Protein AF-A0A9Q0P8P2-F1 (afdb_monomer_lite)

pLDDT: mean 72.29, std 22.3, range [21.62, 98.44]

Radius of gyration: 33.22 Å; chains: 1; bounding box: 91×74×90 Å

Organism: Salix viminalis (NCBI:txid40686)

Secondary structure (DSSP, 8-state):
--PPPPPPTT-------SS--------S-TTS---GGG-GGGHHHHHHHHHHHHHHHHHHHHHHTSTTSPPPPS-EE--HHHHHHHHHHHHHHHT--EE--GGGGGT-SEEEES-HHIIIIIGGGSTT--HHHHHHHHHHHHTT---TTB---EEEE-PPPB--TT----------TTHHHHHHH--SSS---PPPHHHHHHHTTBS-TTS-EEEEES-S-GGG-HHHHHHHHHH-HHHHHH-EEEEE----S-STTS-HHHHHHHHHHHHHHHHTT-TBTEE--S---GGGHHHHHHHHHHTT-EEEE--S-BSS-HHHHHHHHTT--EEEESSBTHHHHHHHH--EEEE-TT-HHHHHHHHHHHHH-HHHHHHHHHHHHHHGGGGBHHHHHHHHHHHHHTS-----------TTTHHHHTTT-SS--TTGGGGSS---PPP---------------------HHHHHHHHHHTSS-PPPPPPPPS---------S-TTGGG--EEEEEE---B-TTSPBPHHHHHHHHHHHHHHHHSHHHHHHEEEEEE-SS-HHHHHHHHHHTT--GGG-SEEEEGGGTEEE------SS-S--S----------EEEE-S-GGGPPPHHHHHHHHHTTTB-EEEEEETTTTEEEEEETT--HHHHHHHHHHHHT--GGGEEEEEESS----TT-TTSSSSEEEEEETS-SS-SGGGS-SS-THHHHS-TT-TTEEEEETT--HHHHHHHHHHHHHHTT--

Foldseek 3Di:
DQDDDDDDPPRDPPDDPNPDDDDDFDWDDPPDDDDPVQCQQTLQASLLSVLLVQQVVQQVCCVVPVVRHGDHDQEAEADDDSSLVSQLLNCLQQVHAYEHDDPNFLRHQEYEDQAPCCCCPVVVPDQLADPVVQVVLVVCVVVVHFPLLFDGHHYDHQHAADDCPVQDPPDDDDDDPPPVVCLVDDPDDDDRPDQPPVLVLQQVQAPDLLAAEAEEADALAVQQLVLLVLVLCLVDPLNLVRAAYEYAHAADDDLVPDDPRSSVSVVSSVVSCVVSVCGNRYGYGRDDDPVCVLVVLLSNVNSLYAYERLGQADAACVVCLSSLSNLHQYEYEPHHNVVVVCVQQVQAYYDHSVDSNRSNVRRSCSSVDPVSSNVSSVSSNVRSCSNHNVVSVLVVVVVSVVRDGSGPPVPQPDPVCVVVVVVVVPPDDPPCVCSNFSDPDDDDDDDDDDDDDDDDDPDDDDPCSVVVSVVVVVVVDDDDDDDDDDDDDDDDPPDRQPPQLLQAQFEEEEEAQQFDPLLHHDPLSVVVVVLQLCLCVVDPVSVSHYAYEYEYLAAPVSVCVVCVVVVHHPQSHQWYQYNQQLWIDGSDRDDPPPDPPPDPPPPPPRRKDKDFDPDPVPAAAQVVVCSVCSSSSNQWFWFQGSLNGMIITHRNSGHNSSSVSNSCSVNVHNQLSYEYEYEPAGRHGPLGPQRHNYAYEYEYPSHPGTRVVRHDPDPCVPSNHDPDDLSYYYDYSPDGSVRVSVVVVSSVVSSVVD

Sequence (754 aa):
MLTAGPEDDGGNEVGESSGAYIVRIPFGPRDKYIRKELLWPYIQEFVDGALTHILNMSKALGEQIGGGQPVWPYVIHGHYADAGDSAALLSGALNVPMKGEELSLDAAELVITSTRQEIDEQWGLYDGFDVKLERVLRARARRGVNCHGRYMPRMVVIPPGMDFSSVVVQEEAPEVDGELATLISSVDDSSPKAIPAIWSEVMRFLTNPHKPMILALSRPDPKKNITTLLKAFGECRPLRELANLTLIMGNRDDIDGMTGGNASVLTTMLKMIDKYDLYGLVAYPKHHRQADVPEIYRLAAKTKGVFINPALVEPFGLTLIEAAAHGLPMVATKNGGPVDIHRALNNGLLVDPHDQQAIADALLKLVSEKNLWSDCRNNGWKNIHLFSWPEHCRTYLTRVAACRMRHPQWQTDTPEDEIAAEESSLNDSLKDVQDMSLRLSIDGDKPSLNGSLDYSAAAAGNPTVSDQVQRVLNKIKKPEPGPVVSEGGKHEVVVSKHPMLRRRRRLIVIALDCYDSNGVPEKKMIQIVQDIMKVVRSDSLFAKVAGLALSTAMSLTETTEFLTSSKIQVKEFDALICSSGGEVYYPGTYTEEGAPSKKIKNRAIPIALHTFVKDRSKVKRVDDLRQKLRMRGLRCHIMYCRNSTRLQIIPLLASRAQALRYLFVRWRLNVADMFVILGENGDTDYEEMISGAHKTVILKDVVTKGSEDLLRTTDLRDDIVPKNSPLIAYLSGNATASDIAGVLKQVSKASGRM

Structure (mmCIF, N/CA/C/O backbone):
data_AF-A0A9Q0P8P2-F1
#
_entry.id   AF-A0A9Q0P8P2-F1
#
loop_
_atom_site.group_PDB
_atom_site.id
_atom_site.type_symbol
_atom_site.label_atom_id
_atom_site.label_alt_id
_atom_site.label_comp_id
_atom_site.label_asym_id
_atom_site.label_entity_id
_atom_site.label_seq_id
_atom_site.pdbx_PDB_ins_code
_atom_site.Cartn_x
_atom_site.Cartn_y
_atom_site.Cartn_z
_atom_site.occupancy
_atom_site.B_iso_or_equiv
_atom_site.auth_seq_id
_atom_site.auth_comp_id
_atom_site.auth_asym_id
_atom_site.auth_atom_id
_atom_site.pdbx_PDB_model_num
ATOM 1 N N . MET A 1 1 ? -17.811 16.451 -20.218 1.00 43.88 1 MET A N 1
ATOM 2 C CA . MET A 1 1 ? -17.326 15.588 -19.113 1.00 43.88 1 MET A CA 1
ATOM 3 C C . MET A 1 1 ? -17.278 16.334 -17.782 1.00 43.88 1 MET A C 1
ATOM 5 O O . MET A 1 1 ? -17.309 15.680 -16.757 1.00 43.88 1 MET A O 1
ATOM 9 N N . LEU A 1 2 ? -17.249 17.673 -17.780 1.00 42.62 2 LEU A N 1
ATOM 10 C CA . LEU A 1 2 ? -17.418 18.514 -16.586 1.00 42.62 2 LEU A CA 1
ATOM 11 C C . LEU A 1 2 ? -18.588 19.499 -16.762 1.00 42.62 2 LEU A C 1
ATOM 13 O O . LEU A 1 2 ? -18.454 20.688 -16.502 1.00 42.62 2 LEU A O 1
ATOM 17 N N . THR A 1 3 ? -19.714 19.036 -17.301 1.00 37.78 3 THR A N 1
ATOM 18 C CA . THR A 1 3 ? -20.941 19.841 -17.325 1.00 37.78 3 THR A CA 1
ATOM 19 C C . THR A 1 3 ? -21.733 19.481 -16.083 1.00 37.78 3 THR A C 1
ATOM 21 O O . THR A 1 3 ? -22.118 18.322 -15.951 1.00 37.78 3 THR A O 1
ATOM 24 N N . ALA A 1 4 ? -21.934 20.449 -15.188 1.00 40.94 4 ALA A N 1
ATOM 25 C CA . ALA A 1 4 ? -22.958 20.339 -14.159 1.00 40.94 4 ALA A CA 1
ATOM 26 C C . ALA A 1 4 ? -24.299 20.049 -14.854 1.00 40.94 4 ALA A C 1
ATOM 28 O O . ALA A 1 4 ? -24.623 20.704 -15.852 1.00 40.94 4 ALA A O 1
ATOM 29 N N . GLY A 1 5 ? -25.016 19.023 -14.394 1.00 39.03 5 GLY A N 1
ATOM 30 C CA . GLY A 1 5 ? -26.393 18.785 -14.811 1.00 39.03 5 GLY A CA 1
ATOM 31 C C . GLY A 1 5 ? -27.293 19.969 -14.428 1.00 39.03 5 GLY A C 1
ATOM 32 O O . GLY A 1 5 ? -26.897 20.799 -13.607 1.00 39.03 5 GLY A O 1
ATOM 33 N N . PRO A 1 6 ? -28.480 20.101 -15.044 1.00 38.19 6 PRO A N 1
ATOM 34 C CA . PRO A 1 6 ? -29.427 21.143 -14.666 1.00 38.19 6 PRO A CA 1
ATOM 35 C C . PRO A 1 6 ? -29.869 20.952 -13.208 1.00 38.19 6 PRO A C 1
ATOM 37 O O . PRO A 1 6 ? -30.173 19.835 -12.792 1.00 38.19 6 PRO A O 1
ATOM 40 N N . GLU A 1 7 ? -29.887 22.047 -12.446 1.00 39.03 7 GLU A N 1
ATOM 41 C CA . GLU A 1 7 ? -30.468 22.099 -11.102 1.00 39.03 7 GLU A CA 1
ATOM 42 C C . GLU A 1 7 ? -31.968 21.771 -11.183 1.00 39.03 7 GLU A C 1
ATOM 44 O O . GLU A 1 7 ? -32.667 22.283 -12.060 1.00 39.03 7 GLU A O 1
ATOM 49 N N . ASP A 1 8 ? -32.464 20.907 -10.292 1.00 41.69 8 ASP A N 1
ATOM 50 C CA . ASP A 1 8 ? -33.907 20.717 -10.114 1.00 41.69 8 ASP A CA 1
ATOM 51 C C . ASP A 1 8 ? -34.478 21.877 -9.278 1.00 41.69 8 ASP A C 1
ATOM 53 O O . ASP A 1 8 ? -33.775 22.449 -8.438 1.00 41.69 8 ASP A O 1
ATOM 57 N N . ASP A 1 9 ? -35.764 22.188 -9.465 1.00 44.31 9 ASP A N 1
ATOM 58 C CA . ASP A 1 9 ? -36.485 23.378 -8.956 1.00 44.31 9 ASP A CA 1
ATOM 59 C C . ASP A 1 9 ? -36.530 23.499 -7.408 1.00 44.31 9 ASP A C 1
ATOM 61 O O . ASP A 1 9 ? -37.143 24.411 -6.849 1.00 44.31 9 ASP A O 1
ATOM 65 N N . GLY A 1 10 ? -35.879 22.578 -6.689 1.00 45.09 10 GLY A N 1
ATOM 66 C CA . GLY A 1 10 ? -35.749 22.539 -5.232 1.00 45.09 10 GLY A CA 1
ATOM 67 C C . GLY A 1 10 ? -34.343 22.803 -4.677 1.00 45.09 10 GLY A C 1
ATOM 68 O O . GLY A 1 10 ? -34.167 22.692 -3.466 1.00 45.09 10 GLY A O 1
ATOM 69 N N . GLY A 1 11 ? -33.338 23.110 -5.507 1.00 43.50 11 GLY A N 1
ATOM 70 C CA . GLY A 1 11 ? -31.995 23.497 -5.039 1.00 43.50 11 GLY A CA 1
ATOM 71 C C . GLY A 1 11 ? -31.209 22.410 -4.288 1.00 43.50 11 GLY A C 1
ATOM 72 O O . GLY A 1 11 ? -30.210 22.715 -3.639 1.00 43.50 11 GLY A O 1
ATOM 73 N N . ASN A 1 12 ? -31.636 21.147 -4.364 1.00 37.00 12 ASN A N 1
ATOM 74 C CA . ASN A 1 12 ? -30.875 20.009 -3.854 1.00 37.00 12 ASN A CA 1
ATOM 75 C C . ASN A 1 12 ? -30.130 19.341 -5.013 1.00 37.00 12 ASN A C 1
ATOM 77 O O . ASN A 1 12 ? -30.759 18.823 -5.935 1.00 37.00 12 ASN A O 1
ATOM 81 N N . GLU A 1 13 ? -28.796 19.315 -4.939 1.00 38.00 13 GLU A N 1
ATOM 82 C CA . GLU A 1 13 ? -27.958 18.501 -5.823 1.00 38.00 13 GLU A CA 1
ATOM 83 C C . GLU A 1 13 ? -28.354 17.023 -5.662 1.00 38.00 13 GLU A C 1
ATOM 85 O O . GLU A 1 13 ? -28.054 16.370 -4.658 1.00 38.00 13 GLU A O 1
ATOM 90 N N . VAL A 1 14 ? -29.068 16.484 -6.652 1.00 37.91 14 VAL A N 1
ATOM 91 C CA . VAL A 1 14 ? -29.251 15.040 -6.812 1.00 37.91 14 VAL A CA 1
ATOM 92 C C . VAL A 1 14 ? -27.855 14.441 -6.979 1.00 37.91 14 VAL A C 1
ATOM 94 O O . VAL A 1 14 ? -27.080 14.935 -7.788 1.00 37.91 14 VAL A O 1
ATOM 97 N N . GLY A 1 15 ? -27.519 13.423 -6.181 1.00 44.88 15 GLY A N 1
ATOM 98 C CA . GLY A 1 15 ? -26.166 12.876 -6.023 1.00 44.88 15 GLY A CA 1
ATOM 99 C C . GLY A 1 15 ? -25.481 12.401 -7.311 1.00 44.88 15 GLY A C 1
ATOM 100 O O . GLY A 1 15 ? -25.379 11.201 -7.562 1.00 44.88 15 GLY A O 1
ATOM 101 N N . GLU A 1 16 ? -24.943 13.336 -8.086 1.00 44.78 16 GLU A N 1
ATOM 102 C CA . GLU A 1 16 ? -24.009 13.098 -9.178 1.00 44.78 16 GLU A CA 1
ATOM 103 C C . GLU A 1 16 ? -22.577 13.209 -8.645 1.00 44.78 16 GLU A C 1
ATOM 105 O O . GLU A 1 16 ? -22.230 14.116 -7.887 1.00 44.78 16 GLU A O 1
ATOM 110 N N . SER A 1 17 ? -21.713 12.258 -9.011 1.00 46.19 17 SER A N 1
ATOM 111 C CA . SER A 1 17 ? -20.310 12.278 -8.600 1.00 46.19 17 SER A CA 1
ATOM 112 C C . SER A 1 17 ? -19.631 13.535 -9.150 1.00 46.19 17 SER A C 1
ATOM 114 O O . SER A 1 17 ? -19.361 13.624 -10.349 1.00 46.19 17 SER A O 1
ATOM 116 N N . SER A 1 18 ? -19.323 14.482 -8.270 1.00 56.00 18 SER A N 1
ATOM 117 C CA . SER A 1 18 ? -18.670 15.768 -8.528 1.00 56.00 18 SER A CA 1
ATOM 118 C C . SER A 1 18 ? -17.208 15.619 -8.994 1.00 56.00 18 SER A C 1
ATOM 120 O O . SER A 1 18 ? -16.263 16.060 -8.346 1.00 56.00 18 SER A O 1
ATOM 122 N N . GLY A 1 19 ? -16.999 14.965 -10.143 1.00 72.12 19 GLY A N 1
ATOM 123 C CA . GLY A 1 19 ? -15.690 14.778 -10.776 1.00 72.12 19 GLY A CA 1
ATOM 124 C C . GLY A 1 19 ? -14.944 13.482 -10.427 1.00 72.12 19 GLY A C 1
ATOM 125 O O . GLY A 1 19 ? -13.752 13.391 -10.721 1.00 72.12 19 GLY A O 1
ATOM 126 N N . ALA A 1 20 ? -15.601 12.476 -9.838 1.00 83.12 20 ALA A N 1
ATOM 127 C CA . ALA A 1 20 ? -15.005 11.164 -9.559 1.00 83.12 20 ALA A CA 1
ATOM 128 C C . ALA A 1 20 ? -15.503 10.091 -10.544 1.00 83.12 20 ALA A C 1
ATOM 130 O O . ALA A 1 20 ? -16.704 9.916 -10.711 1.00 83.12 20 ALA A O 1
ATOM 131 N N . TYR A 1 21 ? -14.587 9.334 -11.161 1.00 84.94 21 TYR A N 1
ATOM 132 C CA . TYR A 1 21 ? -14.921 8.333 -12.183 1.00 84.94 21 TYR A CA 1
ATOM 133 C C . TYR A 1 21 ? -14.196 7.010 -11.942 1.00 84.94 21 TYR A C 1
ATOM 135 O O . TYR A 1 21 ? -13.003 6.991 -11.642 1.00 84.94 21 TYR A O 1
ATOM 143 N N . ILE A 1 22 ? -14.904 5.893 -12.138 1.00 89.69 22 ILE A N 1
ATOM 144 C CA . ILE A 1 22 ? -14.297 4.558 -12.167 1.00 89.69 22 ILE A CA 1
ATOM 145 C C . ILE A 1 22 ? -13.967 4.211 -13.615 1.00 89.69 22 ILE A C 1
ATOM 147 O O . ILE A 1 22 ? -14.862 4.042 -14.443 1.00 89.69 22 ILE A O 1
ATOM 151 N N . VAL A 1 23 ? -12.679 4.051 -13.903 1.00 90.38 23 VAL A N 1
ATOM 152 C CA . VAL A 1 23 ? -12.185 3.638 -15.219 1.00 90.38 23 VAL A CA 1
ATOM 153 C C . VAL A 1 23 ? -11.687 2.202 -15.128 1.00 90.38 23 VAL A C 1
ATOM 155 O O . VAL A 1 23 ? -10.846 1.878 -14.293 1.00 90.38 23 VAL A O 1
ATOM 158 N N . ARG A 1 24 ? -12.213 1.328 -15.989 1.00 90.94 24 ARG A N 1
ATOM 159 C CA . ARG A 1 24 ? -11.800 -0.077 -16.078 1.00 90.94 24 ARG A CA 1
ATOM 160 C C . ARG A 1 24 ? -10.916 -0.254 -17.304 1.00 90.94 24 ARG A C 1
ATOM 162 O O . ARG A 1 24 ? -11.385 -0.076 -18.425 1.00 90.94 24 ARG A O 1
ATOM 169 N N . ILE A 1 25 ? -9.652 -0.596 -17.083 1.00 90.19 25 ILE A N 1
ATOM 170 C CA . ILE A 1 25 ? -8.676 -0.846 -18.148 1.00 90.19 25 ILE A CA 1
ATOM 171 C C . ILE A 1 25 ? -8.535 -2.364 -18.289 1.00 90.19 25 ILE A C 1
ATOM 173 O O . ILE A 1 25 ? -8.218 -3.014 -17.295 1.00 90.19 25 ILE A O 1
ATOM 177 N N . PRO A 1 26 ? -8.813 -2.949 -19.465 1.00 87.06 26 PRO A N 1
ATOM 178 C CA . PRO A 1 26 ? -8.623 -4.377 -19.693 1.00 87.06 26 PRO A CA 1
ATOM 179 C C . PRO A 1 26 ? -7.134 -4.710 -19.866 1.00 87.06 26 PRO A C 1
ATOM 181 O O . PRO A 1 26 ? -6.420 -3.980 -20.548 1.00 87.06 26 PRO A O 1
ATOM 184 N N . PHE A 1 27 ? -6.690 -5.820 -19.276 1.00 86.88 27 PHE A N 1
ATOM 185 C CA . PHE A 1 27 ? -5.335 -6.368 -19.402 1.00 86.88 27 PHE A CA 1
ATOM 186 C C . PHE A 1 27 ? -5.360 -7.875 -19.102 1.00 86.88 27 PHE A C 1
ATOM 188 O O . PHE A 1 27 ? -6.255 -8.348 -18.393 1.00 86.88 27 PHE A O 1
ATOM 195 N N . GLY A 1 28 ? -4.409 -8.633 -19.647 1.00 82.19 28 GLY A N 1
ATOM 196 C CA . GLY A 1 28 ? -4.373 -10.089 -19.530 1.00 82.19 28 GLY A CA 1
ATOM 197 C C . GLY A 1 28 ? -5.543 -10.813 -20.225 1.00 82.19 28 GLY A C 1
ATOM 198 O O . GLY A 1 28 ? -6.219 -10.252 -21.095 1.00 82.19 28 GLY A O 1
ATOM 199 N N . PRO A 1 29 ? -5.777 -12.099 -19.892 1.00 81.00 29 PRO A N 1
ATOM 200 C CA . PRO A 1 29 ? -6.891 -12.887 -20.423 1.00 81.00 29 PRO A CA 1
ATOM 201 C C . PRO A 1 29 ? -8.255 -12.194 -20.271 1.00 81.00 29 PRO A C 1
ATOM 203 O O . PRO A 1 29 ? -8.699 -11.902 -19.163 1.00 81.00 29 PRO A O 1
ATOM 206 N N . ARG A 1 30 ? -8.949 -11.956 -21.393 1.00 76.25 30 ARG A N 1
ATOM 207 C CA . ARG A 1 30 ? -10.203 -11.173 -21.432 1.00 76.25 30 ARG A CA 1
ATOM 208 C C . ARG A 1 30 ? -11.445 -11.934 -20.963 1.00 76.25 30 ARG A C 1
ATOM 210 O O . ARG A 1 30 ? -12.462 -11.317 -20.666 1.00 76.25 30 ARG A O 1
ATOM 217 N N . ASP A 1 31 ? -11.383 -13.257 -20.925 1.00 81.75 31 ASP A N 1
ATOM 218 C CA . ASP A 1 31 ? -12.502 -14.167 -20.670 1.00 81.75 31 ASP A CA 1
ATOM 219 C C . ASP A 1 31 ? -12.464 -14.805 -19.272 1.00 81.75 31 ASP A C 1
ATOM 221 O O . ASP A 1 31 ? -13.310 -15.639 -18.943 1.00 81.75 31 ASP A O 1
ATOM 225 N N . LYS A 1 32 ? -11.502 -14.420 -18.423 1.00 85.50 32 LYS A N 1
ATOM 226 C CA . LYS A 1 32 ? -11.279 -15.068 -17.129 1.00 85.50 32 LYS A CA 1
ATOM 227 C C . LYS A 1 32 ? -10.905 -14.076 -16.032 1.00 85.50 32 LYS A C 1
ATOM 229 O O . LYS A 1 32 ? -10.057 -13.213 -16.213 1.00 85.50 32 LYS A O 1
ATOM 234 N N . TYR A 1 33 ? -11.480 -14.270 -14.846 1.00 86.81 33 TYR A N 1
ATOM 235 C CA . TYR A 1 33 ? -11.026 -13.584 -13.637 1.00 86.81 33 TYR A CA 1
ATOM 236 C C . TYR A 1 33 ? -9.680 -14.144 -13.155 1.00 86.81 33 TYR A C 1
ATOM 238 O O . TYR A 1 33 ? -9.511 -15.360 -13.010 1.00 86.81 33 TYR A O 1
ATOM 246 N N . ILE A 1 34 ? -8.742 -13.248 -12.855 1.00 84.00 34 ILE A N 1
ATOM 247 C CA . ILE A 1 34 ? -7.408 -13.578 -12.352 1.00 84.00 34 ILE A CA 1
ATOM 248 C C . ILE A 1 34 ? -7.352 -13.217 -10.868 1.00 84.00 34 ILE A C 1
ATOM 250 O O . ILE A 1 34 ? -7.746 -12.124 -10.466 1.00 84.00 34 ILE A O 1
ATOM 254 N N . ARG A 1 35 ? -6.874 -14.150 -10.038 1.00 83.88 35 ARG A N 1
ATOM 255 C CA . ARG A 1 35 ? -6.639 -13.887 -8.612 1.00 83.88 35 ARG A CA 1
ATOM 256 C C . ARG A 1 35 ? -5.461 -12.928 -8.450 1.00 83.88 35 ARG A C 1
ATOM 258 O O . ARG A 1 35 ? -4.523 -12.993 -9.240 1.00 83.88 35 ARG A O 1
ATOM 265 N N . LYS A 1 36 ? -5.482 -12.093 -7.408 1.00 82.19 36 LYS A N 1
ATOM 266 C CA . LYS A 1 36 ? -4.480 -11.034 -7.196 1.00 82.19 36 LYS A CA 1
ATOM 267 C C . LYS A 1 36 ? -3.033 -11.541 -7.200 1.00 82.19 36 LYS A C 1
ATOM 269 O O . LYS A 1 36 ? -2.147 -10.868 -7.706 1.00 82.19 36 LYS A O 1
ATOM 274 N N . GLU A 1 37 ? -2.802 -12.758 -6.711 1.00 80.81 37 GLU A N 1
ATOM 275 C CA . GLU A 1 37 ? -1.477 -13.376 -6.631 1.00 80.81 37 GLU A CA 1
ATOM 276 C C . GLU A 1 37 ? -0.887 -13.714 -8.012 1.00 80.81 37 GLU A C 1
ATOM 278 O O . GLU A 1 37 ? 0.312 -13.943 -8.123 1.00 80.81 37 GLU A O 1
ATOM 283 N N . LEU A 1 38 ? -1.718 -13.738 -9.060 1.00 81.56 38 LEU A N 1
ATOM 284 C CA . LEU A 1 38 ? -1.353 -14.088 -10.436 1.00 81.56 38 LEU A CA 1
ATOM 285 C C . LEU A 1 38 ? -1.404 -12.877 -11.390 1.00 81.56 38 LEU A C 1
ATOM 287 O O . LEU A 1 38 ? -1.345 -13.062 -12.604 1.00 81.56 38 LEU A O 1
ATOM 291 N N . LEU A 1 39 ? -1.553 -11.649 -10.870 1.00 81.94 39 LEU A N 1
ATOM 292 C CA . LEU A 1 39 ? -1.653 -10.427 -11.686 1.00 81.94 39 LEU A CA 1
ATOM 293 C C . LEU A 1 39 ? -0.303 -9.917 -12.201 1.00 81.94 39 LEU A C 1
ATOM 295 O O . LEU A 1 39 ? -0.263 -9.283 -13.253 1.00 81.94 39 LEU A O 1
ATOM 299 N N . TRP A 1 40 ? 0.787 -10.218 -11.493 1.00 80.38 40 TRP A N 1
ATOM 300 C CA . TRP A 1 40 ? 2.145 -9.720 -11.751 1.00 80.38 40 TRP A CA 1
ATOM 301 C C . TRP A 1 40 ? 2.615 -9.739 -13.217 1.00 80.38 40 TRP A C 1
ATOM 303 O O . TRP A 1 40 ? 3.189 -8.739 -13.649 1.00 80.38 40 TRP A O 1
ATOM 313 N N . PRO A 1 41 ? 2.334 -10.784 -14.021 1.00 78.12 41 PRO A N 1
ATOM 314 C CA . PRO A 1 41 ? 2.773 -10.841 -15.420 1.00 78.12 41 PRO A CA 1
ATOM 315 C C . PRO A 1 41 ? 2.146 -9.760 -16.309 1.00 78.12 41 PRO A C 1
ATOM 317 O O . PRO A 1 41 ? 2.713 -9.352 -17.319 1.00 78.12 41 PRO A O 1
ATOM 320 N N . TYR A 1 42 ? 0.951 -9.297 -15.940 1.00 81.88 42 TYR A N 1
ATOM 321 C CA . TYR A 1 42 ? 0.122 -8.426 -16.769 1.00 81.88 42 TYR A CA 1
ATOM 322 C C . TYR A 1 42 ? 0.143 -6.961 -16.306 1.00 81.88 42 TYR A C 1
ATOM 324 O O . TYR A 1 42 ? -0.503 -6.110 -16.916 1.00 81.88 42 TYR A O 1
ATOM 332 N N . ILE A 1 43 ? 0.907 -6.635 -15.255 1.00 84.19 43 ILE A N 1
ATOM 333 C CA . ILE A 1 43 ? 1.004 -5.269 -14.713 1.00 84.19 43 ILE A CA 1
ATOM 334 C C . ILE A 1 43 ? 1.546 -4.284 -15.755 1.00 84.19 43 ILE A C 1
ATOM 336 O O . ILE A 1 43 ? 1.021 -3.182 -15.892 1.00 84.19 43 ILE A O 1
ATOM 340 N N . GLN A 1 44 ? 2.543 -4.685 -16.549 1.00 83.06 44 GLN A N 1
ATOM 341 C CA . GLN A 1 44 ? 3.112 -3.829 -17.599 1.00 83.06 44 GLN A CA 1
ATOM 342 C C . GLN A 1 44 ? 2.058 -3.475 -18.672 1.00 83.06 44 GLN A C 1
ATOM 344 O O . GLN A 1 44 ? 1.978 -2.326 -19.102 1.00 83.06 44 GLN A O 1
ATOM 349 N N . GLU A 1 45 ? 1.196 -4.431 -19.049 1.00 83.75 45 GLU A N 1
ATOM 350 C CA . GLU A 1 45 ? 0.082 -4.206 -19.985 1.00 83.75 45 GLU A CA 1
ATOM 351 C C . GLU A 1 45 ? -0.963 -3.245 -19.394 1.00 83.75 45 GLU A C 1
ATOM 353 O O . GLU A 1 45 ? -1.410 -2.318 -20.073 1.00 83.75 45 GLU A O 1
ATOM 358 N N . PHE A 1 46 ? -1.305 -3.412 -18.110 1.00 88.94 46 PHE A N 1
ATOM 359 C CA . PHE A 1 46 ? -2.185 -2.484 -17.398 1.00 88.94 46 PHE A CA 1
ATOM 360 C C . PHE A 1 46 ? -1.620 -1.057 -17.382 1.00 88.94 46 PHE A C 1
ATOM 362 O O . PHE A 1 46 ? -2.349 -0.111 -17.683 1.00 88.94 46 PHE A O 1
ATOM 369 N N . VAL A 1 47 ? -0.328 -0.894 -17.075 1.00 88.69 47 VAL A N 1
ATOM 370 C CA . VAL A 1 47 ? 0.353 0.409 -17.041 1.00 88.69 47 VAL A CA 1
ATOM 371 C C . VAL A 1 47 ? 0.300 1.094 -18.403 1.00 88.69 47 VAL A C 1
ATOM 373 O O . VAL A 1 47 ? -0.048 2.272 -18.472 1.00 88.69 47 VAL A O 1
ATOM 376 N N . ASP A 1 48 ? 0.579 0.378 -19.490 1.00 87.38 48 ASP A N 1
ATOM 377 C CA . ASP A 1 48 ? 0.548 0.946 -20.843 1.00 87.38 48 ASP A CA 1
ATOM 378 C C . ASP A 1 48 ? -0.881 1.369 -21.251 1.00 87.38 48 ASP A C 1
ATOM 380 O O . ASP A 1 48 ? -1.092 2.443 -21.837 1.00 87.38 48 ASP A O 1
ATOM 384 N N . GLY A 1 49 ? -1.887 0.562 -20.890 1.00 87.81 49 GLY A N 1
ATOM 385 C CA . GLY A 1 49 ? -3.303 0.891 -21.079 1.00 87.81 49 GLY A CA 1
ATOM 386 C C . GLY A 1 49 ? -3.739 2.110 -20.258 1.00 87.81 49 GLY A C 1
ATOM 387 O O . GLY A 1 49 ? -4.396 3.016 -20.781 1.00 87.81 49 GLY A O 1
ATOM 388 N N . ALA A 1 50 ? -3.314 2.183 -18.995 1.00 90.69 50 ALA A N 1
ATOM 389 C CA . ALA A 1 50 ? -3.560 3.316 -18.105 1.00 90.69 50 ALA A CA 1
ATOM 390 C C . ALA A 1 50 ? -2.917 4.598 -18.628 1.00 90.69 50 ALA A C 1
ATOM 392 O O . ALA A 1 50 ? -3.557 5.649 -18.659 1.00 90.69 50 ALA A O 1
ATOM 393 N N . LEU A 1 51 ? -1.679 4.513 -19.105 1.00 86.56 51 LEU A N 1
ATOM 394 C CA . LEU A 1 51 ? -0.942 5.641 -19.650 1.00 86.56 51 LEU A CA 1
ATOM 395 C C . LEU A 1 51 ? -1.620 6.197 -20.915 1.00 86.56 51 LEU A C 1
ATOM 397 O O . LEU A 1 51 ? -1.777 7.411 -21.056 1.00 86.56 51 LEU A O 1
ATOM 401 N N . THR A 1 52 ? -2.117 5.315 -21.787 1.00 85.69 52 THR A N 1
ATOM 402 C CA . THR A 1 52 ? -2.924 5.690 -22.961 1.00 85.69 52 THR A CA 1
ATOM 403 C C . THR A 1 52 ? -4.207 6.414 -22.558 1.00 85.69 52 THR A C 1
ATOM 405 O O . THR A 1 52 ? -4.542 7.457 -23.127 1.00 85.69 52 THR A O 1
ATOM 408 N N . HIS A 1 53 ? -4.913 5.905 -21.548 1.00 89.44 53 HIS A N 1
ATOM 409 C CA . HIS A 1 53 ? -6.102 6.565 -21.020 1.00 89.44 53 HIS A CA 1
ATOM 410 C C . HIS A 1 53 ? -5.778 7.954 -20.443 1.00 89.44 53 HIS A C 1
ATOM 412 O O . HIS A 1 53 ? -6.450 8.928 -20.786 1.00 89.44 53 HIS A O 1
ATOM 418 N N . ILE A 1 54 ? -4.719 8.069 -19.633 1.00 88.06 54 ILE A N 1
ATOM 419 C CA . ILE A 1 54 ? -4.278 9.334 -19.029 1.00 88.06 54 ILE A CA 1
ATOM 420 C C . ILE A 1 54 ? -3.929 10.366 -20.104 1.00 88.06 54 ILE A C 1
ATOM 422 O O . ILE A 1 54 ? -4.336 11.518 -19.979 1.00 88.06 54 ILE A O 1
ATOM 426 N N . LEU A 1 55 ? -3.235 9.982 -21.182 1.00 82.56 55 LEU A N 1
ATOM 427 C CA . LEU A 1 55 ? -2.938 10.899 -22.290 1.00 82.56 55 LEU A CA 1
ATOM 428 C C . LEU A 1 55 ? -4.205 11.422 -22.974 1.00 82.56 55 LEU A C 1
ATOM 430 O O . LEU A 1 55 ? -4.315 12.620 -23.248 1.00 82.56 55 LEU A O 1
ATOM 434 N N . ASN A 1 56 ? -5.164 10.535 -23.246 1.00 86.00 56 ASN A N 1
ATOM 435 C CA . ASN A 1 56 ? -6.426 10.915 -23.877 1.00 86.00 56 ASN A CA 1
ATOM 436 C C . ASN A 1 56 ? -7.228 11.865 -22.978 1.00 86.00 56 ASN A C 1
ATOM 438 O O . ASN A 1 56 ? -7.720 12.891 -23.450 1.00 86.00 56 ASN A O 1
ATOM 442 N N . MET A 1 57 ? -7.289 11.568 -21.677 1.00 87.50 57 MET A N 1
ATOM 443 C CA . MET A 1 57 ? -7.919 12.436 -20.682 1.00 87.50 57 MET A CA 1
ATOM 444 C C . MET A 1 57 ? -7.202 13.777 -20.555 1.00 87.50 57 MET A C 1
ATOM 446 O O . MET A 1 57 ? -7.855 14.815 -20.538 1.00 87.50 57 MET A O 1
ATOM 450 N N . SER A 1 58 ? -5.870 13.780 -20.536 1.00 84.44 58 SER A N 1
ATOM 451 C CA . SER A 1 58 ? -5.056 14.995 -20.462 1.00 84.44 58 SER A CA 1
ATOM 452 C C . SER A 1 58 ? -5.347 15.950 -21.618 1.00 84.44 58 SER A C 1
ATOM 454 O O . SER A 1 58 ? -5.481 17.160 -21.419 1.00 84.44 58 SER A O 1
ATOM 456 N N . LYS A 1 59 ? -5.510 15.398 -22.827 1.00 81.31 59 LYS A N 1
ATOM 457 C CA . LYS A 1 59 ? -5.896 16.159 -24.016 1.00 81.31 59 LYS A CA 1
ATOM 458 C C . LYS A 1 59 ? -7.328 16.692 -23.911 1.00 81.31 59 LYS A C 1
ATOM 460 O O . LYS A 1 59 ? -7.539 17.882 -24.121 1.00 81.31 59 LYS A O 1
ATOM 465 N N . ALA A 1 60 ? -8.288 15.836 -23.561 1.00 84.94 60 ALA A N 1
ATOM 466 C CA . ALA A 1 60 ? -9.696 16.220 -23.458 1.00 84.94 60 ALA A CA 1
ATOM 467 C C . ALA A 1 60 ? -9.932 17.293 -22.379 1.00 84.94 60 ALA A C 1
ATOM 469 O O . ALA A 1 60 ? -10.674 18.248 -22.598 1.00 84.94 60 ALA A O 1
ATOM 470 N N . LEU A 1 61 ? -9.267 17.168 -21.228 1.00 84.31 61 LEU A N 1
ATOM 471 C CA . LEU A 1 61 ? -9.289 18.175 -20.167 1.00 84.31 61 LEU A CA 1
ATOM 472 C C . LEU A 1 61 ? -8.562 19.452 -20.593 1.00 84.31 61 LEU A C 1
ATOM 474 O O . LEU A 1 61 ? -9.023 20.544 -20.281 1.00 84.31 61 LEU A O 1
ATOM 478 N N . GLY A 1 62 ? -7.474 19.341 -21.353 1.00 82.38 62 GLY A N 1
ATOM 479 C CA . GLY A 1 62 ? -6.795 20.503 -21.917 1.00 82.38 62 GLY A CA 1
ATOM 480 C C . GLY A 1 62 ? -7.690 21.357 -22.811 1.00 82.38 62 GLY A C 1
ATOM 481 O O . GLY A 1 62 ? -7.689 22.580 -22.695 1.00 82.38 62 GLY A O 1
ATOM 482 N N . GLU A 1 63 ? -8.509 20.717 -23.644 1.00 83.19 63 GLU A N 1
ATOM 483 C CA . GLU A 1 63 ? -9.491 21.390 -24.501 1.00 83.19 63 GLU A CA 1
ATOM 484 C C . GLU A 1 63 ? -10.649 22.012 -23.696 1.00 83.19 63 GLU A C 1
ATOM 486 O O . GLU A 1 63 ? -11.122 23.086 -24.053 1.00 83.19 63 GLU A O 1
ATOM 491 N N . GLN A 1 64 ? -11.088 21.374 -22.603 1.00 81.12 64 GLN A N 1
ATOM 492 C CA . GLN A 1 64 ? -12.233 21.838 -21.802 1.00 81.12 64 GLN A CA 1
ATOM 493 C C . GLN A 1 64 ? -11.876 22.909 -20.762 1.00 81.12 64 GLN A C 1
ATOM 495 O O . GLN A 1 64 ? -12.616 23.874 -20.600 1.00 81.12 64 GLN A O 1
ATOM 500 N N . ILE A 1 65 ? -10.779 22.717 -20.024 1.00 80.75 65 ILE A N 1
ATOM 501 C CA . ILE A 1 65 ? -10.421 23.521 -18.841 1.00 80.75 65 ILE A CA 1
ATOM 502 C C . ILE A 1 65 ? -8.980 24.050 -18.869 1.00 80.75 65 ILE A C 1
ATOM 504 O O . ILE A 1 65 ? -8.653 24.955 -18.108 1.00 80.75 65 ILE A O 1
ATOM 508 N N . GLY A 1 66 ? -8.112 23.508 -19.729 1.00 72.25 66 GLY A N 1
ATOM 509 C CA . GLY A 1 66 ? -6.686 23.853 -19.787 1.00 72.25 66 GLY A CA 1
ATOM 510 C C . GLY A 1 66 ? -6.308 24.907 -20.831 1.00 72.25 66 GLY A C 1
ATOM 511 O O . GLY A 1 66 ? -5.125 25.064 -21.121 1.00 72.25 66 GLY A O 1
ATOM 512 N N . GLY A 1 67 ? -7.275 25.589 -21.456 1.00 76.19 67 GLY A N 1
ATOM 513 C CA . GLY A 1 67 ? -6.995 26.601 -22.486 1.00 76.19 67 GLY A CA 1
ATOM 514 C C . GLY A 1 67 ? -6.255 26.048 -23.714 1.00 76.19 67 GLY A C 1
ATOM 515 O O . GLY A 1 67 ? -5.442 26.743 -24.316 1.00 76.19 67 GLY A O 1
ATOM 516 N N . GLY A 1 68 ? -6.477 24.774 -24.055 1.00 71.81 68 GLY A N 1
ATOM 517 C CA . GLY A 1 68 ? -5.783 24.065 -25.135 1.00 71.81 68 GLY A CA 1
ATOM 518 C C . GLY A 1 68 ? -4.446 23.425 -24.732 1.00 71.81 68 GLY A C 1
ATOM 519 O O . GLY A 1 68 ? -3.872 22.676 -25.527 1.00 71.81 68 GLY A O 1
ATOM 520 N N . GLN A 1 69 ? -3.956 23.656 -23.508 1.00 72.62 69 GLN A N 1
ATOM 521 C CA . GLN A 1 69 ? -2.764 22.991 -22.971 1.00 72.62 69 GLN A CA 1
ATOM 522 C C . GLN A 1 69 ? -3.131 21.676 -22.268 1.00 72.62 69 GLN A C 1
ATOM 524 O O . GLN A 1 69 ? -4.141 21.622 -21.570 1.00 72.62 69 GLN A O 1
ATOM 529 N N . PRO A 1 70 ? -2.332 20.602 -22.418 1.00 72.19 70 PRO A N 1
ATOM 530 C CA . PRO A 1 70 ? -2.613 19.318 -21.779 1.00 72.19 70 PRO A CA 1
ATOM 531 C C . PRO A 1 70 ? -2.602 19.439 -20.250 1.00 72.19 70 PRO A C 1
ATOM 533 O O . PRO A 1 70 ? -1.667 19.992 -19.671 1.00 72.19 70 PRO A O 1
ATOM 536 N N . VAL A 1 71 ? -3.616 18.867 -19.599 1.00 79.75 71 VAL A N 1
ATOM 537 C CA . VAL A 1 71 ? -3.738 18.844 -18.133 1.00 79.75 71 VAL A CA 1
ATOM 538 C C . VAL A 1 71 ? -3.210 17.515 -17.607 1.00 79.75 71 VAL A C 1
ATOM 540 O O . VAL A 1 71 ? -3.706 16.459 -17.993 1.00 79.75 71 VAL A O 1
ATOM 543 N N . TRP A 1 72 ? -2.196 17.537 -16.749 1.00 80.06 72 TRP A N 1
ATOM 544 C CA . TRP A 1 72 ? -1.577 16.320 -16.212 1.00 80.06 72 TRP A CA 1
ATOM 545 C C . TRP A 1 72 ? -2.114 15.970 -14.819 1.00 80.06 72 TRP A C 1
ATOM 547 O O . TRP A 1 72 ? -2.520 16.873 -14.084 1.00 80.06 72 TRP A O 1
ATOM 557 N N . PRO A 1 73 ? -2.100 14.682 -14.421 1.00 81.25 73 PRO A N 1
ATOM 558 C CA . PRO A 1 73 ? -2.424 14.295 -13.053 1.00 81.25 73 PRO A CA 1
ATOM 559 C C . PRO A 1 73 ? -1.516 15.007 -12.044 1.00 81.25 73 PRO A C 1
ATOM 561 O O . PRO A 1 73 ? -0.305 15.080 -12.238 1.00 81.25 73 PRO A O 1
ATOM 564 N N . TYR A 1 74 ? -2.099 15.499 -10.950 1.00 77.12 74 TYR A N 1
ATOM 565 C CA . TYR A 1 74 ? -1.337 16.113 -9.856 1.00 77.12 74 TYR A CA 1
ATOM 566 C C . TYR A 1 74 ? -0.660 15.054 -8.972 1.00 77.12 74 TYR A C 1
ATOM 568 O O . TYR A 1 74 ? 0.446 15.249 -8.476 1.00 77.12 74 TYR A O 1
ATOM 576 N N . VAL A 1 75 ? -1.339 13.925 -8.753 1.00 81.19 75 VAL A N 1
ATOM 577 C CA . VAL A 1 75 ? -0.878 12.838 -7.887 1.00 81.19 75 VAL A CA 1
ATOM 578 C C . VAL A 1 75 ? -1.377 11.499 -8.412 1.00 81.19 75 VAL A C 1
ATOM 580 O O . VAL A 1 75 ? -2.498 11.405 -8.911 1.00 81.19 75 VAL A O 1
ATOM 583 N N . ILE A 1 76 ? -0.556 10.463 -8.257 1.00 83.06 76 ILE A N 1
ATOM 584 C CA . ILE A 1 76 ? -0.953 9.068 -8.472 1.00 83.06 76 ILE A CA 1
ATOM 585 C C . ILE A 1 76 ? -0.935 8.356 -7.120 1.00 83.06 76 ILE A C 1
ATOM 587 O O . ILE A 1 76 ? 0.041 8.453 -6.373 1.00 83.06 76 ILE A O 1
ATOM 591 N N . HIS A 1 77 ? -2.023 7.665 -6.792 1.00 84.50 77 HIS A N 1
ATOM 592 C CA . HIS A 1 77 ? -2.174 6.936 -5.537 1.00 84.50 77 HIS A CA 1
ATOM 593 C C . HIS A 1 77 ? -2.403 5.452 -5.833 1.00 84.50 77 HIS A C 1
ATOM 595 O O . HIS A 1 77 ? -3.429 5.096 -6.408 1.00 84.50 77 HIS A O 1
ATOM 601 N N . GLY A 1 78 ? -1.433 4.609 -5.477 1.00 84.50 78 GLY A N 1
ATOM 602 C CA . GLY A 1 78 ? -1.552 3.153 -5.538 1.00 84.50 78 GLY A CA 1
ATOM 603 C C . GLY A 1 78 ? -2.050 2.583 -4.210 1.00 84.50 78 GLY A C 1
ATOM 604 O O . GLY A 1 78 ? -1.572 2.996 -3.157 1.00 84.50 78 GLY A O 1
ATOM 605 N N . HIS A 1 79 ? -2.985 1.635 -4.278 1.00 83.06 79 HIS A N 1
ATOM 606 C CA . HIS A 1 79 ? -3.517 0.877 -3.143 1.00 83.06 79 HIS A CA 1
ATOM 607 C C . HIS A 1 79 ? -3.137 -0.599 -3.291 1.00 83.06 79 HIS A C 1
ATOM 609 O O . HIS A 1 79 ? -3.462 -1.183 -4.321 1.00 83.06 79 HIS A O 1
ATOM 615 N N . TYR A 1 80 ? -2.532 -1.210 -2.272 1.00 78.19 80 TYR A N 1
ATOM 616 C CA . TYR A 1 80 ? -1.927 -2.547 -2.326 1.00 78.19 80 TYR A CA 1
ATOM 617 C C . TYR A 1 80 ? -0.678 -2.641 -3.224 1.00 78.19 80 TYR A C 1
ATOM 619 O O . TYR A 1 80 ? -0.253 -1.678 -3.865 1.00 78.19 80 TYR A O 1
ATOM 627 N N . ALA A 1 81 ? -0.050 -3.819 -3.224 1.00 74.12 81 ALA A N 1
ATOM 628 C CA . ALA A 1 81 ? 1.245 -4.074 -3.852 1.00 74.12 81 ALA A CA 1
ATOM 629 C C . ALA A 1 81 ? 1.247 -3.919 -5.379 1.00 74.12 81 ALA A C 1
ATOM 631 O O . ALA A 1 81 ? 2.163 -3.331 -5.950 1.00 74.12 81 ALA A O 1
ATOM 632 N N . ASP A 1 82 ? 0.218 -4.449 -6.034 1.00 80.44 82 ASP A N 1
ATOM 633 C CA . ASP A 1 82 ? 0.036 -4.467 -7.484 1.00 80.44 82 ASP A CA 1
ATOM 634 C C . ASP A 1 82 ? -0.215 -3.062 -8.040 1.00 80.44 82 ASP A C 1
ATOM 636 O O . ASP A 1 82 ? 0.428 -2.633 -9.007 1.00 80.44 82 ASP A O 1
ATOM 640 N N . ALA A 1 83 ? -1.102 -2.298 -7.397 1.00 83.94 83 ALA A N 1
ATOM 641 C CA . ALA A 1 83 ? -1.328 -0.911 -7.786 1.00 83.94 83 ALA A CA 1
ATOM 642 C C . ALA A 1 83 ? -0.166 -0.006 -7.366 1.00 83.94 83 ALA A C 1
ATOM 644 O O . ALA A 1 83 ? 0.074 1.004 -8.021 1.00 83.94 83 ALA A O 1
ATOM 645 N N . GLY A 1 84 ? 0.556 -0.354 -6.299 1.00 78.88 84 GLY A N 1
ATOM 646 C CA . GLY A 1 84 ? 1.806 0.290 -5.933 1.00 78.88 84 GLY A CA 1
ATOM 647 C C . GLY A 1 84 ? 2.831 0.216 -7.069 1.00 78.88 84 GLY A C 1
ATOM 648 O O . GLY A 1 84 ? 3.300 1.255 -7.534 1.00 78.88 84 GLY A O 1
ATOM 649 N N . ASP A 1 85 ? 3.132 -0.985 -7.566 1.00 77.50 85 ASP A N 1
ATOM 650 C CA . ASP A 1 85 ? 4.069 -1.163 -8.683 1.00 77.50 85 ASP A CA 1
ATOM 651 C C . ASP A 1 85 ? 3.584 -0.412 -9.935 1.00 77.50 85 ASP A C 1
ATOM 653 O O . ASP A 1 85 ? 4.303 0.408 -10.513 1.00 77.50 85 ASP A O 1
ATOM 657 N N . SER A 1 86 ? 2.298 -0.567 -10.267 1.00 86.06 86 SER A N 1
ATOM 658 C CA . SER A 1 86 ? 1.664 0.141 -11.385 1.00 86.06 86 SER A CA 1
ATOM 659 C C . SER A 1 86 ? 1.820 1.662 -11.280 1.00 86.06 86 SER A C 1
ATOM 661 O O . SER A 1 86 ? 2.175 2.340 -12.245 1.00 86.06 86 SER A O 1
ATOM 663 N N . ALA A 1 87 ? 1.568 2.224 -10.098 1.00 84.44 87 ALA A N 1
ATOM 664 C CA . ALA A 1 87 ? 1.646 3.656 -9.875 1.00 84.44 87 ALA A CA 1
ATOM 665 C C . ALA A 1 87 ? 3.103 4.162 -9.907 1.00 84.44 87 ALA A C 1
ATOM 667 O O . ALA A 1 87 ? 3.328 5.273 -10.386 1.00 84.44 87 ALA A O 1
ATOM 668 N N . ALA A 1 88 ? 4.094 3.359 -9.499 1.00 76.19 88 ALA A N 1
ATOM 669 C CA . ALA A 1 88 ? 5.509 3.718 -9.585 1.00 76.19 88 ALA A CA 1
ATOM 670 C C . ALA A 1 88 ? 5.956 3.803 -11.050 1.00 76.19 88 ALA A C 1
ATOM 672 O O . ALA A 1 88 ? 6.612 4.769 -11.450 1.00 76.19 88 ALA A O 1
ATOM 673 N N . LEU A 1 89 ? 5.516 2.847 -11.871 1.00 78.50 89 LEU A N 1
ATOM 674 C CA . LEU A 1 89 ? 5.783 2.839 -13.305 1.00 78.50 89 LEU A CA 1
ATOM 675 C C . LEU A 1 89 ? 5.110 4.022 -14.022 1.00 78.50 89 LEU A C 1
ATOM 677 O O . LEU A 1 89 ? 5.743 4.671 -14.856 1.00 78.50 89 LEU A O 1
ATOM 681 N N . LEU A 1 90 ? 3.859 4.345 -13.672 1.00 82.56 90 LEU A N 1
ATOM 682 C CA . LEU A 1 90 ? 3.147 5.514 -14.207 1.00 82.56 90 LEU A CA 1
ATOM 683 C C . LEU A 1 90 ? 3.796 6.835 -13.771 1.00 82.56 90 LEU A C 1
ATOM 685 O O . LEU A 1 90 ? 3.921 7.760 -14.573 1.00 82.56 90 LEU A O 1
ATOM 689 N N . SER A 1 91 ? 4.231 6.920 -12.513 1.00 75.25 91 SER A N 1
ATOM 690 C CA . SER A 1 91 ? 4.946 8.069 -11.951 1.00 75.25 91 SER A CA 1
ATOM 691 C C . SER A 1 91 ? 6.249 8.347 -12.685 1.00 75.25 91 SER A C 1
ATOM 693 O O . SER A 1 91 ? 6.507 9.498 -13.036 1.00 75.25 91 SER A O 1
ATOM 695 N N . GLY A 1 92 ? 7.036 7.300 -12.959 1.00 69.31 92 GLY A N 1
ATOM 696 C CA . GLY A 1 92 ? 8.269 7.391 -13.740 1.00 69.31 92 GLY A CA 1
ATOM 697 C C . GLY A 1 92 ? 8.019 7.912 -15.154 1.00 69.31 92 GLY A C 1
ATOM 698 O O . GLY A 1 92 ? 8.655 8.880 -15.570 1.00 69.31 92 GLY A O 1
ATOM 699 N N . ALA A 1 93 ? 7.038 7.342 -15.859 1.00 69.56 93 ALA A N 1
ATOM 700 C CA . ALA A 1 93 ? 6.718 7.723 -17.235 1.00 69.56 93 ALA A CA 1
ATOM 701 C C . ALA A 1 93 ? 6.163 9.154 -17.363 1.00 69.56 93 ALA A C 1
ATOM 703 O O . ALA A 1 93 ? 6.506 9.878 -18.299 1.00 69.56 93 ALA A O 1
ATOM 704 N N . LEU A 1 94 ? 5.296 9.567 -16.432 1.00 65.69 94 LEU A N 1
ATOM 705 C CA . LEU A 1 94 ? 4.643 10.881 -16.445 1.00 65.69 94 LEU A CA 1
ATOM 706 C C . LEU A 1 94 ? 5.467 11.968 -15.744 1.00 65.69 94 LEU A C 1
ATOM 708 O O . LEU A 1 94 ? 5.155 13.151 -15.880 1.00 65.69 94 LEU A O 1
ATOM 712 N N . ASN A 1 95 ? 6.501 11.570 -14.998 1.00 62.47 95 ASN A N 1
ATOM 713 C CA . ASN A 1 95 ? 7.221 12.411 -14.049 1.00 62.47 95 ASN A CA 1
ATOM 714 C C . ASN A 1 95 ? 6.256 13.150 -13.105 1.00 62.47 95 ASN A C 1
ATOM 716 O O . ASN A 1 95 ? 6.378 14.356 -12.953 1.00 62.47 95 ASN A O 1
ATOM 720 N N . VAL A 1 96 ? 5.283 12.434 -12.527 1.00 50.78 96 VAL A N 1
ATOM 721 C CA . VAL A 1 96 ? 4.265 12.949 -11.583 1.00 50.78 96 VAL A CA 1
ATOM 722 C C . VAL A 1 96 ? 4.508 12.334 -10.205 1.00 50.78 96 VAL A C 1
ATOM 724 O O . VAL A 1 96 ? 4.787 11.135 -10.149 1.00 50.78 96 VAL A O 1
ATOM 727 N N . PRO A 1 97 ? 4.386 13.073 -9.085 1.00 47.94 97 PRO A N 1
ATOM 728 C CA . PRO A 1 97 ? 4.580 12.507 -7.754 1.00 47.94 97 PRO A CA 1
ATOM 729 C C . PRO A 1 97 ? 3.611 11.359 -7.474 1.00 47.94 97 PRO A C 1
ATOM 731 O O . PRO A 1 97 ? 2.415 11.431 -7.777 1.00 47.94 97 PRO A O 1
ATOM 734 N N . MET A 1 98 ? 4.127 10.306 -6.849 1.00 50.09 98 MET A N 1
ATOM 735 C CA . MET A 1 98 ? 3.348 9.118 -6.539 1.00 50.09 98 MET A CA 1
ATOM 736 C C . MET A 1 98 ? 3.461 8.705 -5.082 1.00 50.09 98 MET A C 1
ATOM 738 O O . MET A 1 98 ? 4.455 8.940 -4.387 1.00 50.09 98 MET A O 1
ATOM 742 N N . LYS A 1 99 ? 2.364 8.103 -4.643 1.00 43.72 99 LYS A N 1
ATOM 743 C CA . LYS A 1 99 ? 2.166 7.470 -3.354 1.00 43.72 99 LYS A CA 1
ATOM 744 C C . LYS A 1 99 ? 1.903 6.001 -3.607 1.00 43.72 99 LYS A C 1
ATOM 746 O O . LYS A 1 99 ? 1.042 5.683 -4.428 1.00 43.72 99 LYS A O 1
ATOM 751 N N . GLY A 1 100 ? 2.606 5.130 -2.905 1.00 45.31 100 GLY A N 1
ATOM 752 C CA . GLY A 1 100 ? 2.450 3.695 -3.083 1.00 45.31 100 GLY A CA 1
ATOM 753 C C . GLY A 1 100 ? 2.578 2.934 -1.785 1.00 45.31 100 GLY A C 1
ATOM 754 O O . GLY A 1 100 ? 3.200 3.406 -0.834 1.00 45.31 100 GLY A O 1
ATOM 755 N N . GLU A 1 101 ? 2.019 1.734 -1.805 1.00 45.22 101 GLU A N 1
ATOM 756 C CA . GLU A 1 101 ? 2.218 0.694 -0.810 1.00 45.22 101 GLU A CA 1
ATOM 757 C C . GLU A 1 101 ? 3.174 -0.379 -1.393 1.00 45.22 101 GLU A C 1
ATOM 759 O O . GLU A 1 101 ? 3.325 -0.556 -2.604 1.00 45.22 101 GLU A O 1
ATOM 764 N N . GLU A 1 102 ? 3.875 -1.066 -0.506 1.00 54.06 102 GLU A N 1
ATOM 765 C CA . GLU A 1 102 ? 4.577 -2.352 -0.660 1.00 54.06 102 GLU A CA 1
ATOM 766 C C . GLU A 1 102 ? 5.915 -2.332 -1.395 1.00 54.06 102 GLU A C 1
ATOM 768 O O . GLU A 1 102 ? 6.937 -1.946 -0.826 1.00 54.06 102 GLU A O 1
ATOM 773 N N . LEU A 1 103 ? 5.938 -2.761 -2.654 1.00 48.38 103 LEU A N 1
ATOM 774 C CA . LEU A 1 103 ? 7.158 -2.860 -3.465 1.00 48.38 103 LEU A CA 1
ATOM 775 C C . LEU A 1 103 ? 7.643 -1.481 -3.953 1.00 48.38 103 LEU A C 1
ATOM 777 O O . LEU A 1 103 ? 8.813 -1.297 -4.291 1.00 48.38 103 LEU A O 1
ATOM 781 N N . SER A 1 104 ? 6.752 -0.495 -3.887 1.00 58.91 104 SER A N 1
ATOM 782 C CA . SER A 1 104 ? 6.902 0.883 -4.363 1.00 58.91 104 SER A CA 1
ATOM 783 C C . SER A 1 104 ? 7.572 1.823 -3.369 1.00 58.91 104 SER A C 1
ATOM 785 O O . SER A 1 104 ? 7.718 3.003 -3.672 1.00 58.91 104 SER A O 1
ATOM 787 N N . LEU A 1 105 ? 7.971 1.346 -2.183 1.00 61.62 105 LEU A N 1
ATOM 788 C CA . LEU A 1 105 ? 8.588 2.179 -1.138 1.00 61.62 105 LEU A CA 1
ATOM 789 C C . LEU A 1 105 ? 9.789 2.976 -1.642 1.00 61.62 105 LEU A C 1
ATOM 791 O O . LEU A 1 105 ? 10.017 4.102 -1.211 1.00 61.62 105 LEU A O 1
ATOM 795 N N . ASP A 1 106 ? 10.565 2.386 -2.548 1.00 63.06 106 ASP A N 1
ATOM 796 C CA . ASP A 1 106 ? 11.740 3.046 -3.099 1.00 63.06 106 ASP A CA 1
ATOM 797 C C . ASP A 1 106 ? 11.352 4.258 -3.964 1.00 63.06 106 ASP A C 1
ATOM 799 O O . ASP A 1 106 ? 12.083 5.248 -3.990 1.00 63.06 106 ASP A O 1
ATOM 803 N N . ALA A 1 107 ? 10.219 4.168 -4.672 1.00 61.19 107 ALA A N 1
ATOM 804 C CA . ALA A 1 107 ? 9.732 5.154 -5.636 1.00 61.19 107 ALA A CA 1
ATOM 805 C C . ALA A 1 107 ? 8.744 6.162 -5.026 1.00 61.19 107 ALA A C 1
ATOM 807 O O . ALA A 1 107 ? 8.629 7.287 -5.517 1.00 61.19 107 ALA A O 1
ATOM 808 N N . ALA A 1 108 ? 8.040 5.761 -3.967 1.00 68.00 108 ALA A N 1
ATOM 809 C CA . ALA A 1 108 ? 7.019 6.556 -3.311 1.00 68.00 108 ALA A CA 1
ATOM 810 C C . ALA A 1 108 ? 7.633 7.763 -2.600 1.00 68.00 108 ALA A C 1
ATOM 812 O O . ALA A 1 108 ? 8.613 7.653 -1.862 1.00 68.00 108 ALA A O 1
ATOM 813 N N . GLU A 1 109 ? 7.011 8.928 -2.763 1.00 68.88 109 GLU A N 1
ATOM 814 C CA . GLU A 1 109 ? 7.426 10.119 -2.021 1.00 68.88 109 GLU A CA 1
ATOM 815 C C . GLU A 1 109 ? 6.828 10.149 -0.610 1.00 68.88 109 GLU A C 1
ATOM 817 O O . GLU A 1 109 ? 7.467 10.534 0.378 1.00 68.88 109 GLU A O 1
ATOM 822 N N . LEU A 1 110 ? 5.584 9.687 -0.528 1.00 74.12 110 LEU A N 1
ATOM 823 C CA . LEU A 1 110 ? 4.768 9.631 0.667 1.00 74.12 110 LEU A CA 1
ATOM 824 C C . LEU A 1 110 ? 4.044 8.284 0.697 1.00 74.12 110 LEU A C 1
ATOM 826 O O . LEU A 1 110 ? 3.390 7.906 -0.271 1.00 74.12 110 LEU A O 1
ATOM 830 N N . VAL A 1 111 ? 4.125 7.606 1.832 1.00 78.31 111 VAL A N 1
ATOM 831 C CA . VAL A 1 111 ? 3.403 6.375 2.143 1.00 78.31 111 VAL A CA 1
ATOM 832 C C . VAL A 1 111 ? 2.442 6.711 3.271 1.00 78.31 111 VAL A C 1
ATOM 834 O O . VAL A 1 111 ? 2.838 7.267 4.303 1.00 78.31 111 VAL A O 1
ATOM 837 N N . ILE A 1 112 ? 1.164 6.449 3.033 1.00 81.31 112 ILE A N 1
ATOM 838 C CA . ILE A 1 112 ? 0.092 6.761 3.969 1.00 81.31 112 ILE A CA 1
ATOM 839 C C . ILE A 1 112 ? -0.348 5.452 4.599 1.00 81.31 112 ILE A C 1
ATOM 841 O O . ILE A 1 112 ? -0.688 4.522 3.884 1.00 81.31 112 ILE A O 1
ATOM 845 N N . THR A 1 113 ? -0.343 5.402 5.923 1.00 83.00 113 THR A N 1
ATOM 846 C CA . THR A 1 113 ? -0.800 4.240 6.685 1.00 83.00 113 THR A CA 1
ATOM 847 C C . THR A 1 113 ? -1.990 4.623 7.546 1.00 83.00 113 THR A C 1
ATOM 849 O O . THR A 1 113 ? -2.159 5.792 7.917 1.00 83.00 113 THR A O 1
ATOM 852 N N . SER A 1 114 ? -2.815 3.640 7.901 1.00 83.06 114 SER A N 1
ATOM 853 C CA . SER A 1 114 ? -3.952 3.889 8.798 1.00 83.06 114 SER A CA 1
ATOM 854 C C . SER A 1 114 ? -3.506 3.981 10.255 1.00 83.06 114 SER A C 1
ATOM 856 O O . SER A 1 114 ? -4.131 4.673 11.058 1.00 83.06 114 SER A O 1
ATOM 858 N N . THR A 1 115 ? -2.413 3.290 10.596 1.00 82.81 115 THR A N 1
ATOM 859 C CA . THR A 1 115 ? -1.901 3.177 11.966 1.00 82.81 115 THR A CA 1
ATOM 860 C C . THR A 1 115 ? -0.389 3.377 12.018 1.00 82.81 115 THR A C 1
ATOM 862 O O . THR A 1 115 ? 0.331 3.246 11.022 1.00 82.81 115 THR A O 1
ATOM 865 N N . ARG A 1 116 ? 0.113 3.718 13.204 1.00 84.81 116 ARG A N 1
ATOM 866 C CA . ARG A 1 116 ? 1.539 3.783 13.513 1.00 84.81 116 ARG A CA 1
ATOM 867 C C . ARG A 1 116 ? 2.149 2.388 13.580 1.00 84.81 116 ARG A C 1
ATOM 869 O O . ARG A 1 116 ? 3.274 2.208 13.127 1.00 84.81 116 ARG A O 1
ATOM 876 N N . GLN A 1 117 ? 1.403 1.424 14.110 1.00 80.31 117 GLN A N 1
ATOM 877 C CA . GLN A 1 117 ? 1.854 0.040 14.206 1.00 80.31 117 GLN A CA 1
ATOM 878 C C . GLN A 1 117 ? 2.096 -0.575 12.827 1.00 80.31 117 GLN A C 1
ATOM 880 O O . GLN A 1 117 ? 3.091 -1.263 12.645 1.00 80.31 117 GLN A O 1
ATOM 885 N N . GLU A 1 118 ? 1.271 -0.244 11.832 1.00 78.25 118 GLU A N 1
ATOM 886 C CA . GLU A 1 118 ? 1.519 -0.626 10.440 1.00 78.25 118 GLU A CA 1
ATOM 887 C C . GLU A 1 118 ? 2.913 -0.165 9.975 1.00 78.25 118 GLU A C 1
ATOM 889 O O . GLU A 1 118 ? 3.663 -0.939 9.389 1.00 78.25 118 GLU A O 1
ATOM 894 N N . ILE A 1 119 ? 3.323 1.068 10.302 1.00 81.19 119 ILE A N 1
ATOM 895 C CA . ILE A 1 119 ? 4.659 1.587 9.954 1.00 81.19 119 ILE A CA 1
ATOM 896 C C . ILE A 1 119 ? 5.770 0.794 10.649 1.00 81.19 119 ILE A C 1
ATOM 898 O O . ILE A 1 119 ? 6.791 0.482 10.038 1.00 81.19 119 ILE A O 1
ATOM 902 N N . ASP A 1 120 ? 5.610 0.529 11.940 1.00 79.00 120 ASP A N 1
ATOM 903 C CA . ASP A 1 120 ? 6.698 -0.002 12.755 1.00 79.00 120 ASP A CA 1
ATOM 904 C C . ASP A 1 120 ? 6.817 -1.541 12.626 1.00 79.00 120 ASP A C 1
ATOM 906 O O . ASP A 1 120 ? 7.932 -2.057 12.593 1.00 79.00 120 ASP A O 1
ATOM 910 N N . GLU A 1 121 ? 5.704 -2.269 12.476 1.00 74.75 121 GLU A N 1
ATOM 911 C CA . GLU A 1 121 ? 5.661 -3.742 12.459 1.00 74.75 121 GLU A CA 1
ATOM 912 C C . GLU A 1 121 ? 5.409 -4.364 11.084 1.00 74.75 121 GLU A C 1
ATOM 914 O O . GLU A 1 121 ? 5.864 -5.478 10.855 1.00 74.75 121 GLU A O 1
ATOM 919 N N . GLN A 1 122 ? 4.702 -3.698 10.165 1.00 72.00 122 GLN A N 1
ATOM 920 C CA . GLN A 1 122 ? 4.491 -4.224 8.808 1.00 72.00 122 GLN A CA 1
ATOM 921 C C . GLN A 1 122 ? 5.529 -3.637 7.852 1.00 72.00 122 GLN A C 1
ATOM 923 O O . GLN A 1 122 ? 6.283 -4.372 7.216 1.00 72.00 122 GLN A O 1
ATOM 928 N N . TRP A 1 123 ? 5.630 -2.308 7.799 1.00 71.94 123 TRP A N 1
ATOM 929 C CA . TRP A 1 123 ? 6.609 -1.621 6.957 1.00 71.94 123 TRP A CA 1
ATOM 930 C C . TRP A 1 123 ? 8.046 -1.783 7.469 1.00 71.94 123 TRP A C 1
ATOM 932 O O . TRP A 1 123 ? 8.979 -1.852 6.671 1.00 71.94 123 TRP A O 1
ATOM 942 N N . GLY A 1 124 ? 8.230 -1.909 8.787 1.00 67.56 124 GLY A N 1
ATOM 943 C CA . GLY A 1 124 ? 9.530 -2.155 9.419 1.00 67.56 124 GLY A CA 1
ATOM 944 C C . GLY A 1 124 ? 10.161 -3.516 9.098 1.00 67.56 124 GLY A C 1
ATOM 945 O O . GLY A 1 124 ? 11.354 -3.687 9.333 1.00 67.56 124 GLY A O 1
ATOM 946 N N . LEU A 1 125 ? 9.398 -4.467 8.542 1.00 68.75 125 LEU A N 1
ATOM 947 C CA . LEU A 1 125 ? 9.913 -5.771 8.105 1.00 68.75 125 LEU A CA 1
ATOM 948 C C . LEU A 1 125 ? 10.574 -5.726 6.722 1.00 68.75 125 LEU A C 1
ATOM 950 O O . LEU A 1 125 ? 11.278 -6.667 6.359 1.00 68.75 125 LEU A O 1
ATOM 954 N N . TYR A 1 126 ? 10.355 -4.665 5.937 1.00 69.44 126 TYR A N 1
ATOM 955 C CA . TYR A 1 126 ? 10.921 -4.570 4.594 1.00 69.44 126 TYR A CA 1
ATOM 956 C C . TYR A 1 126 ? 12.404 -4.216 4.632 1.00 69.44 126 TYR A C 1
ATOM 958 O O . TYR A 1 126 ? 12.823 -3.208 5.208 1.00 69.44 126 TYR A O 1
ATOM 966 N N . ASP A 1 127 ? 13.195 -5.016 3.918 1.00 62.16 127 ASP A N 1
ATOM 967 C CA . ASP A 1 127 ? 14.635 -4.831 3.821 1.00 62.16 127 ASP A CA 1
ATOM 968 C C . ASP A 1 127 ? 15.010 -3.434 3.309 1.00 62.16 127 ASP A C 1
ATOM 970 O O . ASP A 1 127 ? 14.723 -3.018 2.179 1.00 62.16 127 ASP A O 1
ATOM 974 N N . GLY A 1 128 ? 15.725 -2.712 4.166 1.00 63.28 128 GLY A N 1
ATOM 975 C CA . GLY A 1 128 ? 16.234 -1.380 3.897 1.00 63.28 128 GLY A CA 1
ATOM 976 C C . GLY A 1 128 ? 15.287 -0.249 4.256 1.00 63.28 128 GLY A C 1
ATOM 977 O O . GLY A 1 128 ? 15.654 0.895 4.006 1.00 63.28 128 GLY A O 1
ATOM 978 N N . PHE A 1 129 ? 14.106 -0.499 4.823 1.00 71.75 129 PHE A N 1
ATOM 979 C CA . PHE A 1 129 ? 13.298 0.566 5.414 1.00 71.75 129 PHE A CA 1
ATOM 980 C C . PHE A 1 129 ? 13.661 0.762 6.894 1.00 71.75 129 PHE A C 1
ATOM 982 O O . PHE A 1 129 ? 13.564 -0.153 7.702 1.00 71.75 129 PHE A O 1
ATOM 989 N N . ASP A 1 130 ? 14.088 1.976 7.255 1.00 74.94 130 ASP A N 1
ATOM 990 C CA . ASP A 1 130 ? 14.355 2.352 8.647 1.00 74.94 130 ASP A CA 1
ATOM 991 C C . ASP A 1 130 ? 13.831 3.767 8.919 1.00 74.94 130 ASP A C 1
ATOM 993 O O . ASP A 1 130 ? 14.325 4.765 8.381 1.00 74.94 130 ASP A O 1
ATOM 997 N N . VAL A 1 131 ? 12.836 3.851 9.804 1.00 75.81 131 VAL A N 1
ATOM 998 C CA . VAL A 1 131 ? 12.224 5.106 10.257 1.00 75.81 131 VAL A CA 1
ATOM 999 C C . VAL A 1 131 ? 13.255 6.029 10.921 1.00 75.81 131 VAL A C 1
ATOM 1001 O O . VAL A 1 131 ? 13.148 7.255 10.826 1.00 75.81 131 VAL A O 1
ATOM 1004 N N . LYS A 1 132 ? 14.268 5.482 11.603 1.00 81.38 132 LYS A N 1
ATOM 1005 C CA . LYS A 1 132 ? 15.335 6.283 12.219 1.00 81.38 132 LYS A CA 1
ATOM 1006 C C . LYS A 1 132 ? 16.208 6.915 11.143 1.00 81.38 132 LYS A C 1
ATOM 1008 O O . LYS A 1 132 ? 16.451 8.122 11.200 1.00 81.38 132 LYS A O 1
ATOM 1013 N N . LEU A 1 133 ? 16.628 6.130 10.149 1.00 79.25 133 LEU A N 1
ATOM 1014 C CA . LEU A 1 133 ? 17.400 6.629 9.012 1.00 79.25 133 LEU A CA 1
ATOM 1015 C C . LEU A 1 133 ? 16.633 7.712 8.246 1.00 79.25 133 LEU A C 1
ATOM 1017 O O . LEU A 1 133 ? 17.204 8.763 7.963 1.00 79.25 133 LEU A O 1
ATOM 1021 N N . GLU A 1 134 ? 15.337 7.509 7.992 1.00 81.31 134 GLU A N 1
ATOM 1022 C CA . GLU A 1 134 ? 14.452 8.519 7.397 1.00 81.31 134 GLU A CA 1
ATOM 1023 C C . GLU A 1 134 ? 14.557 9.866 8.128 1.00 81.31 134 GLU A C 1
ATOM 1025 O O . GLU A 1 134 ? 14.910 10.889 7.529 1.00 81.31 134 GLU A O 1
ATOM 1030 N N . ARG A 1 135 ? 14.332 9.854 9.450 1.00 81.25 135 ARG A N 1
ATOM 1031 C CA . ARG A 1 135 ? 14.341 11.067 10.281 1.00 81.25 135 ARG A CA 1
ATOM 1032 C C . ARG A 1 135 ? 15.694 11.776 10.241 1.00 81.25 135 ARG A C 1
ATOM 1034 O O . ARG A 1 135 ? 15.736 13.010 10.203 1.00 81.25 135 ARG A O 1
ATOM 1041 N N . VAL A 1 136 ? 16.790 11.013 10.237 1.00 84.06 136 VAL A N 1
ATOM 1042 C CA . VAL A 1 136 ? 18.160 11.542 10.139 1.00 84.06 136 VAL A CA 1
ATOM 1043 C C . VAL A 1 136 ? 18.396 12.206 8.784 1.00 84.06 136 VAL A C 1
ATOM 1045 O O . VAL A 1 136 ? 18.890 13.336 8.749 1.00 84.06 136 VAL A O 1
ATOM 1048 N N . LEU A 1 137 ? 18.018 11.551 7.681 1.00 78.25 137 LEU A N 1
ATOM 1049 C CA . LEU A 1 137 ? 18.165 12.102 6.331 1.00 78.25 137 LEU A CA 1
ATOM 1050 C C . LEU A 1 137 ? 17.382 13.411 6.184 1.00 78.25 137 LEU A C 1
ATOM 1052 O O . LEU A 1 137 ? 17.928 14.406 5.717 1.00 78.25 137 LEU A O 1
ATOM 1056 N N . ARG A 1 138 ? 16.151 13.484 6.702 1.00 75.50 138 ARG A N 1
ATOM 1057 C CA . ARG A 1 138 ? 15.380 14.738 6.684 1.00 75.50 138 ARG A CA 1
ATOM 1058 C C . ARG A 1 138 ? 15.950 15.835 7.564 1.00 75.50 138 ARG A C 1
ATOM 1060 O O . ARG A 1 138 ? 15.845 17.010 7.220 1.00 75.50 138 ARG A O 1
ATOM 1067 N N . ALA A 1 139 ? 16.477 15.492 8.737 1.00 80.81 139 ALA A N 1
ATOM 1068 C CA . ALA A 1 139 ? 17.123 16.474 9.601 1.00 80.81 139 ALA A CA 1
ATOM 1069 C C . ALA A 1 139 ? 18.365 17.066 8.920 1.00 80.81 139 ALA A C 1
ATOM 1071 O O . ALA A 1 139 ? 18.605 18.264 9.037 1.00 80.81 139 ALA A O 1
ATOM 1072 N N . ARG A 1 140 ? 19.114 16.247 8.172 1.00 80.69 140 ARG A N 1
ATOM 1073 C CA . ARG A 1 140 ? 20.246 16.688 7.349 1.00 80.69 140 ARG A CA 1
ATOM 1074 C C . ARG A 1 140 ? 19.808 17.556 6.173 1.00 80.69 140 ARG A C 1
ATOM 1076 O O . ARG A 1 140 ? 20.325 18.661 6.049 1.00 80.69 140 ARG A O 1
ATOM 1083 N N . ALA A 1 141 ? 18.810 17.121 5.403 1.00 71.12 141 ALA A N 1
ATOM 1084 C CA . ALA A 1 141 ? 18.274 17.884 4.274 1.00 71.12 141 ALA A CA 1
ATOM 1085 C C . ALA A 1 141 ? 17.771 19.274 4.704 1.00 71.12 141 ALA A C 1
ATOM 1087 O O . ALA A 1 141 ? 18.134 20.279 4.104 1.00 71.12 141 ALA A O 1
ATOM 1088 N N . ARG A 1 142 ? 17.034 19.365 5.823 1.00 77.00 142 ARG A N 1
ATOM 1089 C CA . ARG A 1 142 ? 16.589 20.656 6.391 1.00 77.00 142 ARG A CA 1
ATOM 1090 C C . ARG A 1 142 ? 17.732 21.576 6.820 1.00 77.00 142 ARG A C 1
ATOM 1092 O O . ARG A 1 142 ? 17.544 22.781 6.883 1.00 77.00 142 ARG A O 1
ATOM 1099 N N . ARG A 1 143 ? 18.898 21.013 7.138 1.00 81.06 143 ARG A N 1
ATOM 1100 C CA . ARG A 1 143 ? 20.115 21.756 7.494 1.00 81.06 143 ARG A CA 1
ATOM 1101 C C . ARG A 1 143 ? 21.004 22.041 6.275 1.00 81.06 143 ARG A C 1
ATOM 1103 O O . ARG A 1 143 ? 22.120 22.510 6.459 1.00 81.06 143 ARG A O 1
ATOM 1110 N N . GLY A 1 144 ? 20.556 21.713 5.059 1.00 73.50 144 GLY A N 1
ATOM 1111 C CA . GLY A 1 144 ? 21.349 21.847 3.834 1.00 73.50 144 GLY A CA 1
ATOM 1112 C C . GLY A 1 144 ? 22.559 20.907 3.768 1.00 73.50 144 GLY A C 1
ATOM 1113 O O . GLY A 1 144 ? 23.498 21.162 3.019 1.00 73.50 144 GLY A O 1
ATOM 1114 N N . VAL A 1 145 ? 22.575 19.836 4.570 1.00 77.06 145 VAL A N 1
ATOM 1115 C CA . VAL A 1 145 ? 23.665 18.854 4.585 1.00 77.06 145 VAL A CA 1
ATOM 1116 C C . VAL A 1 145 ? 23.418 17.814 3.498 1.00 77.06 145 VAL A C 1
ATOM 1118 O O . VAL A 1 145 ? 22.380 17.150 3.500 1.00 77.06 145 VAL A O 1
ATOM 1121 N N . ASN A 1 146 ? 24.404 17.635 2.616 1.00 70.94 146 ASN A N 1
ATOM 1122 C CA . ASN A 1 146 ? 24.356 16.650 1.539 1.00 70.94 146 ASN A CA 1
ATOM 1123 C C . ASN A 1 146 ? 24.116 15.236 2.102 1.00 70.94 146 ASN A C 1
ATOM 1125 O O . ASN A 1 146 ? 24.832 14.764 2.991 1.00 70.94 146 ASN A O 1
ATOM 1129 N N . CYS A 1 147 ? 23.094 14.560 1.582 1.00 68.06 147 CYS A N 1
ATOM 1130 C CA . CYS A 1 147 ? 22.730 13.204 1.983 1.00 68.06 147 CYS A CA 1
ATOM 1131 C C . CYS A 1 147 ? 23.377 12.120 1.103 1.00 68.06 147 CYS A C 1
ATOM 1133 O O . CYS A 1 147 ? 23.109 10.937 1.300 1.00 68.06 147 CYS A O 1
ATOM 1135 N N . HIS A 1 148 ? 24.262 12.503 0.178 1.00 66.56 148 HIS A N 1
ATOM 1136 C CA . HIS A 1 148 ? 24.978 11.636 -0.763 1.00 66.56 148 HIS A CA 1
ATOM 1137 C C . HIS A 1 148 ? 24.036 10.758 -1.600 1.00 66.56 148 HIS A C 1
ATOM 1139 O O . HIS A 1 148 ? 24.290 9.567 -1.784 1.00 66.56 148 HIS A O 1
ATOM 1145 N N . GLY A 1 149 ? 22.911 11.328 -2.044 1.00 63.78 149 GLY A N 1
ATOM 1146 C CA . GLY A 1 149 ? 21.877 10.611 -2.795 1.00 63.78 149 GLY A CA 1
ATOM 1147 C C . GLY A 1 149 ? 21.089 9.584 -1.972 1.00 63.78 149 GLY A C 1
ATOM 1148 O O . GLY A 1 149 ? 20.393 8.747 -2.544 1.00 63.78 149 GLY A O 1
ATOM 1149 N N . ARG A 1 150 ? 21.209 9.595 -0.634 1.00 71.38 150 ARG A N 1
ATOM 1150 C CA . ARG A 1 150 ? 20.404 8.725 0.230 1.00 71.38 150 ARG A CA 1
ATOM 1151 C C . ARG A 1 150 ? 18.994 9.271 0.369 1.00 71.38 150 ARG A C 1
ATOM 1153 O O . ARG A 1 150 ? 18.807 10.424 0.751 1.00 71.38 150 ARG A O 1
ATOM 1160 N N . TYR A 1 151 ? 18.022 8.398 0.155 1.00 72.00 151 TYR A N 1
ATOM 1161 C CA . TYR A 1 151 ? 16.611 8.739 0.160 1.00 72.00 151 TYR A CA 1
ATOM 1162 C C . TYR A 1 151 ? 15.787 7.690 0.912 1.00 72.00 151 TYR A C 1
ATOM 1164 O O . TYR A 1 151 ? 16.071 6.490 0.857 1.00 72.00 151 TYR A O 1
ATOM 1172 N N . MET A 1 152 ? 14.756 8.156 1.619 1.00 74.75 152 MET A N 1
ATOM 1173 C CA . MET A 1 152 ? 13.782 7.300 2.289 1.00 74.75 152 MET A CA 1
ATOM 1174 C C . MET A 1 152 ? 12.383 7.923 2.179 1.00 74.75 152 MET A C 1
ATOM 1176 O O . MET A 1 152 ? 12.246 9.121 2.469 1.00 74.75 152 MET A O 1
ATOM 1180 N N . PRO A 1 153 ? 11.355 7.140 1.799 1.00 74.31 153 PRO A N 1
ATOM 1181 C CA . PRO A 1 153 ? 9.987 7.628 1.664 1.00 74.31 153 PRO A CA 1
ATOM 1182 C C . PRO A 1 153 ? 9.443 8.178 2.981 1.00 74.31 153 PRO A C 1
ATOM 1184 O O . PRO A 1 153 ? 9.875 7.810 4.081 1.00 74.31 153 PRO A O 1
ATOM 1187 N N . ARG A 1 154 ? 8.449 9.066 2.881 1.00 77.62 154 ARG A N 1
ATOM 1188 C CA . ARG A 1 154 ? 7.772 9.618 4.052 1.00 77.62 154 ARG A CA 1
ATOM 1189 C C . ARG A 1 154 ? 6.589 8.792 4.502 1.00 77.62 154 ARG A C 1
ATOM 1191 O O . ARG A 1 154 ? 5.552 8.835 3.870 1.00 77.62 154 ARG A O 1
ATOM 1198 N N . MET A 1 155 ? 6.709 8.169 5.670 1.00 80.31 155 MET A N 1
ATOM 1199 C CA . MET A 1 155 ? 5.579 7.532 6.342 1.00 80.31 155 MET A CA 1
ATOM 1200 C C . MET A 1 155 ? 4.739 8.566 7.093 1.00 80.31 155 MET A C 1
ATOM 1202 O O . MET A 1 155 ? 5.266 9.316 7.927 1.00 80.31 155 MET A O 1
ATOM 1206 N N . VAL A 1 156 ? 3.437 8.604 6.823 1.00 84.00 156 VAL A N 1
ATOM 1207 C CA . VAL A 1 156 ? 2.471 9.425 7.561 1.00 84.00 156 VAL A CA 1
ATOM 1208 C C . VAL A 1 156 ? 1.260 8.583 7.911 1.00 84.00 156 VAL A C 1
ATOM 1210 O O . VAL A 1 156 ? 0.670 7.951 7.046 1.00 84.00 156 VAL A O 1
ATOM 1213 N N . VAL A 1 157 ? 0.862 8.646 9.178 1.00 87.31 157 VAL A N 1
ATOM 1214 C CA . VAL A 1 157 ? -0.410 8.081 9.619 1.00 87.31 157 VAL A CA 1
ATOM 1215 C C . VAL A 1 157 ? -1.514 9.069 9.256 1.00 87.31 157 VAL A C 1
ATOM 1217 O O . VAL A 1 157 ? -1.488 10.211 9.724 1.00 87.31 157 VAL A O 1
ATOM 1220 N N . ILE A 1 158 ? -2.451 8.651 8.409 1.00 88.81 158 ILE A N 1
ATOM 1221 C CA . ILE A 1 158 ? -3.693 9.378 8.135 1.00 88.81 158 ILE A CA 1
ATOM 1222 C C . ILE A 1 158 ? -4.824 8.369 8.332 1.00 88.81 158 ILE A C 1
ATOM 1224 O O . ILE A 1 158 ? -5.041 7.538 7.448 1.00 88.81 158 ILE A O 1
ATOM 1228 N N . PRO A 1 159 ? -5.522 8.396 9.479 1.00 87.12 159 PRO A N 1
ATOM 1229 C CA . PRO A 1 159 ? -6.586 7.438 9.727 1.00 87.12 159 PRO A CA 1
ATOM 1230 C C . PRO A 1 159 ? -7.707 7.617 8.690 1.00 87.12 159 PRO A C 1
ATOM 1232 O O . PRO A 1 159 ? -7.940 8.743 8.233 1.00 87.12 159 PRO A O 1
ATOM 1235 N N . PRO A 1 160 ? -8.400 6.539 8.286 1.00 87.50 160 PRO A N 1
ATOM 1236 C CA . PRO A 1 160 ? -9.573 6.647 7.431 1.00 87.50 160 PRO A CA 1
ATOM 1237 C C . PRO A 1 160 ? -10.663 7.488 8.100 1.00 87.50 160 PRO A C 1
ATOM 1239 O O . PRO A 1 160 ? -10.787 7.525 9.327 1.00 87.50 160 PRO A O 1
ATOM 1242 N N . GLY A 1 161 ? -11.452 8.158 7.264 1.00 85.56 161 GLY A N 1
ATOM 1243 C CA . GLY A 1 161 ? -12.640 8.870 7.705 1.00 85.56 161 GLY A CA 1
ATOM 1244 C C . GLY A 1 161 ? -13.844 7.941 7.848 1.00 85.56 161 GLY A C 1
ATOM 1245 O O . GLY A 1 161 ? -13.938 6.913 7.180 1.00 85.56 161 GLY A O 1
ATOM 1246 N N . MET A 1 162 ? -14.793 8.337 8.686 1.00 86.00 162 MET A N 1
ATOM 1247 C CA . MET A 1 162 ? -16.151 7.807 8.705 1.00 86.00 162 MET A CA 1
ATOM 1248 C C . MET A 1 162 ? -17.162 8.928 8.504 1.00 86.00 162 MET A C 1
ATOM 1250 O O . MET A 1 162 ? -16.868 10.110 8.719 1.00 86.00 162 MET A O 1
ATOM 1254 N N . ASP A 1 163 ? -18.351 8.535 8.057 1.00 83.25 163 ASP A N 1
ATOM 1255 C CA . ASP A 1 163 ? -19.503 9.420 8.032 1.00 83.25 163 ASP A CA 1
ATOM 1256 C C . ASP A 1 163 ? -20.214 9.367 9.388 1.00 83.25 163 ASP A C 1
ATOM 1258 O O . ASP A 1 163 ? -20.538 8.294 9.897 1.00 83.25 163 ASP A O 1
ATOM 1262 N N . PHE A 1 164 ? -20.435 10.541 9.971 1.00 81.44 164 PHE A N 1
ATOM 1263 C CA . PHE A 1 164 ? -21.128 10.710 11.244 1.00 81.44 164 PHE A CA 1
ATOM 1264 C C . PHE A 1 164 ? -22.535 11.292 11.064 1.00 81.44 164 PHE A C 1
ATOM 1266 O O . PHE A 1 164 ? -23.170 11.647 12.050 1.00 81.44 164 PHE A O 1
ATOM 1273 N N . SER A 1 165 ? -23.050 11.368 9.832 1.00 74.81 165 SER A N 1
ATOM 1274 C CA . SER A 1 165 ? -24.397 11.869 9.523 1.00 74.81 165 SER A CA 1
ATOM 1275 C C . SER A 1 165 ? -25.510 11.162 10.310 1.00 74.81 165 SER A C 1
ATOM 1277 O O . SER A 1 165 ? -26.480 11.792 10.722 1.00 74.81 165 SER A O 1
ATOM 1279 N N . SER A 1 166 ? -25.353 9.863 10.584 1.00 66.38 166 SER A N 1
ATOM 1280 C CA . SER A 1 166 ? -26.302 9.063 11.368 1.00 66.38 166 SER A CA 1
ATOM 1281 C C . SER A 1 166 ? -26.129 9.184 12.888 1.00 66.38 166 SER A C 1
ATOM 1283 O O . SER A 1 166 ? -26.905 8.591 13.643 1.00 66.38 166 SER A O 1
ATOM 1285 N N . VAL A 1 167 ? -25.096 9.890 13.356 1.00 69.12 167 VAL A N 1
ATOM 1286 C CA . VAL A 1 167 ? -24.789 10.044 14.780 1.00 69.12 167 VAL A CA 1
ATOM 1287 C C . VAL A 1 167 ? -25.545 11.253 15.313 1.00 69.12 167 VAL A C 1
ATOM 1289 O O . VAL A 1 167 ? -25.116 12.396 15.191 1.00 69.12 167 VAL A O 1
ATOM 1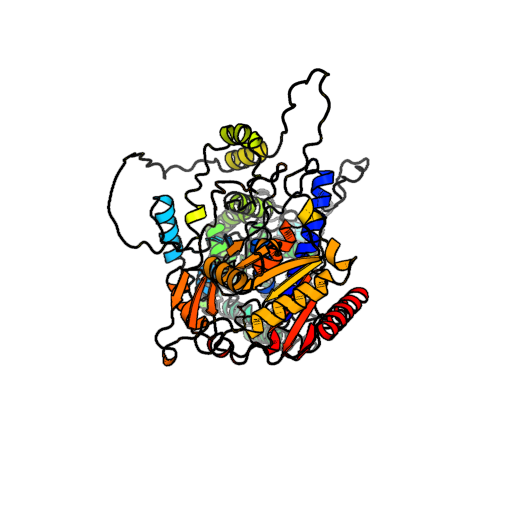292 N N . VAL A 1 168 ? -26.689 10.989 15.936 1.00 63.62 168 VAL A N 1
ATOM 1293 C CA . VAL A 1 168 ? -27.431 12.012 16.675 1.00 63.62 168 VAL A CA 1
ATOM 1294 C C . VAL A 1 168 ? -26.802 12.141 18.059 1.00 63.62 168 VAL A C 1
ATOM 1296 O O . VAL A 1 168 ? -27.009 11.282 18.920 1.00 63.62 168 VAL A O 1
ATOM 1299 N N . VAL A 1 169 ? -26.025 13.204 18.277 1.00 60.47 169 VAL A N 1
ATOM 1300 C CA . VAL A 1 169 ? -25.558 13.577 19.618 1.00 60.47 169 VAL A CA 1
ATOM 1301 C C . VAL A 1 169 ? -26.780 14.063 20.390 1.00 60.47 169 VAL A C 1
ATOM 1303 O O . VAL A 1 169 ? -27.318 15.130 20.110 1.00 60.47 169 VAL A O 1
ATOM 1306 N N . GLN A 1 170 ? -27.269 13.254 21.328 1.00 54.25 170 GLN A N 1
ATOM 1307 C CA . GLN A 1 170 ? -28.255 13.735 22.289 1.00 54.25 170 GLN A CA 1
ATOM 1308 C C . GLN A 1 170 ? -27.520 14.655 23.267 1.00 54.25 170 GLN A C 1
ATOM 1310 O O . GLN A 1 170 ? -26.807 14.173 24.150 1.00 54.25 170 GLN A O 1
ATOM 1315 N N . GLU A 1 171 ? -27.645 15.969 23.063 1.00 45.38 171 GLU A N 1
ATOM 1316 C CA . GLU A 1 171 ? -27.310 16.953 24.093 1.00 45.38 171 GLU A CA 1
ATOM 1317 C C . GLU A 1 171 ? -28.146 16.664 25.344 1.00 45.38 171 GLU A C 1
ATOM 1319 O O . GLU A 1 171 ? -29.289 16.213 25.254 1.00 45.38 171 GLU A O 1
ATOM 1324 N N . GLU A 1 172 ? -27.518 16.846 26.503 1.00 42.12 172 GLU A N 1
ATOM 1325 C CA . GLU A 1 172 ? -28.031 16.479 27.819 1.00 42.12 172 GLU A CA 1
ATOM 1326 C C . GLU A 1 172 ? -29.443 17.038 28.047 1.00 42.12 172 GLU A C 1
ATOM 1328 O O . GLU A 1 172 ? -29.627 18.207 28.379 1.00 42.12 172 GLU A O 1
ATOM 1333 N N . ALA A 1 173 ? -30.458 16.181 27.916 1.00 36.09 173 ALA A N 1
ATOM 1334 C CA . ALA A 1 173 ? -31.674 16.380 28.683 1.00 36.09 173 ALA A CA 1
ATOM 1335 C C . ALA A 1 173 ? -31.291 16.224 30.168 1.00 36.09 173 ALA A C 1
ATOM 1337 O O . ALA A 1 173 ? -30.520 15.313 30.490 1.00 36.09 173 ALA A O 1
ATOM 1338 N N . PRO A 1 174 ? -31.761 17.109 31.065 1.00 35.84 174 PRO A N 1
ATOM 1339 C CA . PRO A 1 174 ? -31.416 17.042 32.480 1.00 35.84 174 PRO A CA 1
ATOM 1340 C C . PRO A 1 174 ? -31.737 15.648 33.025 1.00 35.84 174 PRO A C 1
ATOM 1342 O O . PRO A 1 174 ? -32.818 15.121 32.761 1.00 35.84 174 PRO A O 1
ATOM 1345 N N . GLU A 1 175 ? -30.775 15.055 33.741 1.00 42.69 175 GLU A N 1
ATOM 1346 C CA . GLU A 1 175 ? -30.862 13.717 34.332 1.00 42.69 175 GLU A CA 1
ATOM 1347 C C . GLU A 1 175 ? -32.119 13.594 35.207 1.00 42.69 175 GLU A C 1
ATOM 1349 O O . GLU A 1 175 ? -32.115 13.922 36.392 1.00 42.69 175 GLU A O 1
ATOM 1354 N N . VAL A 1 176 ? -33.208 13.097 34.626 1.00 38.06 176 VAL A N 1
ATOM 1355 C CA . VAL A 1 176 ? -34.298 12.501 35.388 1.00 38.06 176 VAL A CA 1
ATOM 1356 C C . VAL A 1 176 ? -34.036 11.003 35.364 1.00 38.06 176 VAL A C 1
ATOM 1358 O O . VAL A 1 176 ? -34.239 10.346 34.340 1.00 38.06 176 VAL A O 1
ATOM 1361 N N . ASP A 1 177 ? -33.532 10.486 36.487 1.00 38.69 177 ASP A N 1
ATOM 1362 C CA . ASP A 1 177 ? -33.506 9.060 36.834 1.00 38.69 177 ASP A CA 1
ATOM 1363 C C . ASP A 1 177 ? -34.913 8.486 36.588 1.00 38.69 177 ASP A C 1
ATOM 1365 O O . ASP A 1 177 ? -35.803 8.575 37.432 1.00 38.69 177 ASP A O 1
ATOM 1369 N N . GLY A 1 178 ? -35.176 8.004 35.373 1.00 44.22 178 GLY A N 1
ATOM 1370 C CA . GLY A 1 178 ? -36.539 7.665 34.982 1.00 44.22 178 GLY A CA 1
ATOM 1371 C C . GLY A 1 178 ? -36.792 7.509 33.492 1.00 44.22 178 GLY A C 1
ATOM 1372 O O . GLY A 1 178 ? -37.651 6.715 33.153 1.00 44.22 178 GLY A O 1
ATOM 1373 N N . GLU A 1 179 ? -36.050 8.153 32.586 1.00 47.03 179 GLU A N 1
ATOM 1374 C CA . GLU A 1 179 ? -36.449 8.216 31.162 1.00 47.03 179 GLU A CA 1
ATOM 1375 C C . GLU A 1 179 ? -36.573 6.841 30.459 1.00 47.03 179 GLU A C 1
ATOM 1377 O O . GLU A 1 179 ? -37.448 6.638 29.617 1.00 47.03 179 GLU A O 1
ATOM 1382 N N . LEU A 1 180 ? -35.751 5.853 30.842 1.00 48.56 180 LEU A N 1
ATOM 1383 C CA . LEU A 1 180 ? -35.883 4.474 30.349 1.00 48.56 180 LEU A CA 1
ATOM 1384 C C . LEU A 1 180 ? -37.075 3.740 30.989 1.00 48.56 180 LEU A C 1
ATOM 1386 O O . LEU A 1 180 ? -37.676 2.896 30.335 1.00 48.56 180 LEU A O 1
ATOM 1390 N N . ALA A 1 181 ? -37.437 4.069 32.233 1.00 45.41 181 ALA A N 1
ATOM 1391 C CA . ALA A 1 181 ? -38.660 3.576 32.859 1.00 45.41 181 ALA A CA 1
ATOM 1392 C C . ALA A 1 181 ? -39.889 4.209 32.188 1.00 45.41 181 ALA A C 1
ATOM 1394 O O . ALA A 1 181 ? -40.756 3.470 31.745 1.00 45.41 181 ALA A O 1
ATOM 1395 N N . THR A 1 182 ? -39.917 5.530 31.968 1.00 44.62 182 THR A N 1
ATOM 1396 C CA . THR A 1 182 ? -41.026 6.232 31.298 1.00 44.62 182 THR A CA 1
ATOM 1397 C C . THR A 1 182 ? -41.246 5.766 29.859 1.00 44.62 182 THR A C 1
ATOM 1399 O O . THR A 1 182 ? -42.391 5.666 29.432 1.00 44.62 182 THR A O 1
ATOM 1402 N N . LEU A 1 183 ? -40.182 5.416 29.122 1.00 48.16 183 LEU A N 1
ATOM 1403 C CA . LEU A 1 183 ? -40.287 4.826 27.778 1.00 48.16 183 LEU A CA 1
ATOM 1404 C C . LEU A 1 183 ? -40.888 3.411 27.776 1.00 48.16 183 LEU A C 1
ATOM 1406 O O . LEU A 1 183 ? -41.450 2.997 26.766 1.00 48.16 183 LEU A O 1
ATOM 1410 N N . ILE A 1 184 ? -40.758 2.667 28.878 1.00 47.59 184 ILE A N 1
ATOM 1411 C CA . ILE A 1 184 ? -41.245 1.284 29.012 1.00 47.59 184 ILE A CA 1
ATOM 1412 C C . ILE A 1 184 ? -42.606 1.240 29.741 1.00 47.59 184 ILE A C 1
ATOM 1414 O O . ILE A 1 184 ? -43.351 0.278 29.572 1.00 47.59 184 ILE A O 1
ATOM 1418 N N . SER A 1 185 ? -42.970 2.280 30.505 1.00 41.72 185 SER A N 1
ATOM 1419 C CA . SER A 1 185 ? -44.165 2.309 31.362 1.00 41.72 185 SER A CA 1
ATOM 1420 C C . SER A 1 185 ? -45.211 3.391 31.037 1.00 41.72 185 SER A C 1
ATOM 1422 O O . SER A 1 185 ? -46.106 3.601 31.855 1.00 41.72 185 SER A O 1
ATOM 1424 N N . SER A 1 186 ? -45.169 4.083 29.889 1.00 36.97 186 SER A N 1
ATOM 1425 C CA . SER A 1 186 ? -46.196 5.090 29.565 1.00 36.97 186 SER A CA 1
ATOM 1426 C C . SER A 1 186 ? -47.498 4.463 29.044 1.00 36.97 186 SER A C 1
ATOM 1428 O O . SER A 1 186 ? -47.637 4.164 27.858 1.00 36.97 186 SER A O 1
ATOM 1430 N N . VAL A 1 187 ? -48.465 4.334 29.956 1.00 40.03 187 VAL A N 1
ATOM 1431 C CA . VAL A 1 187 ? -49.907 4.143 29.693 1.00 40.03 187 VAL A CA 1
ATOM 1432 C C . VAL A 1 187 ? -50.618 5.502 29.498 1.00 40.03 187 VAL A C 1
ATOM 1434 O O . VAL A 1 187 ? -51.839 5.549 29.466 1.00 40.03 187 VAL A O 1
ATOM 1437 N N . ASP A 1 188 ? -49.885 6.611 29.335 1.00 38.75 188 ASP A N 1
ATOM 1438 C CA . ASP A 1 188 ? -50.482 7.946 29.198 1.00 38.75 188 ASP A CA 1
ATOM 1439 C C . ASP A 1 188 ? -50.444 8.501 27.766 1.00 38.75 188 ASP A C 1
ATOM 1441 O O . ASP A 1 188 ? -49.481 8.354 27.012 1.00 38.75 188 ASP A O 1
ATOM 1445 N N . ASP A 1 189 ? -51.553 9.160 27.442 1.00 37.59 189 ASP A N 1
ATOM 1446 C CA . ASP A 1 189 ? -52.197 9.418 26.151 1.00 37.59 189 ASP A CA 1
ATOM 1447 C C . ASP A 1 189 ? -51.486 10.446 25.235 1.00 37.59 189 ASP A C 1
ATOM 1449 O O . ASP A 1 189 ? -52.108 11.306 24.611 1.00 37.59 189 ASP A O 1
ATOM 1453 N N . SER A 1 190 ? -50.154 10.384 25.128 1.00 42.81 190 SER A N 1
ATOM 1454 C CA . SER A 1 190 ? -49.399 11.134 24.114 1.00 42.81 190 SER A CA 1
ATOM 1455 C C . SER A 1 190 ? -48.406 10.214 23.403 1.00 42.81 190 SER A C 1
ATOM 1457 O O . SER A 1 190 ? -47.566 9.575 24.026 1.00 42.81 190 SER A O 1
ATOM 1459 N N . SER A 1 191 ? -48.566 10.094 22.082 1.00 38.91 191 SER A N 1
ATOM 1460 C CA . SER A 1 191 ? -47.948 9.087 21.205 1.00 38.91 191 SER A CA 1
ATOM 1461 C C . SER A 1 191 ? -46.498 8.708 21.584 1.00 38.91 191 SER A C 1
ATOM 1463 O O . SER A 1 191 ? -45.597 9.538 21.402 1.00 38.91 191 SER A O 1
ATOM 1465 N N . PRO A 1 192 ? -46.225 7.470 22.044 1.00 44.22 192 PRO A N 1
ATOM 1466 C CA . PRO A 1 192 ? -44.870 7.060 22.384 1.00 44.22 192 PRO A CA 1
ATOM 1467 C C . PRO A 1 192 ? -44.038 6.964 21.101 1.00 44.22 192 PRO A C 1
ATOM 1469 O O . PRO A 1 192 ? -44.450 6.331 20.126 1.00 44.22 192 PRO A O 1
ATOM 1472 N N . LYS A 1 193 ? -42.842 7.567 21.083 1.00 52.62 193 LYS A N 1
ATOM 1473 C CA . LYS A 1 193 ? -41.833 7.231 20.066 1.00 52.62 193 LYS A CA 1
ATOM 1474 C C . LYS A 1 193 ? -41.587 5.725 20.169 1.00 52.62 193 LYS A C 1
ATOM 1476 O O . LYS A 1 193 ? -41.052 5.268 21.175 1.00 52.62 193 LYS A O 1
ATOM 1481 N N . ALA A 1 194 ? -42.026 4.969 19.164 1.00 63.69 194 ALA A N 1
ATOM 1482 C CA . ALA A 1 194 ? -41.938 3.515 19.165 1.00 63.69 194 ALA A CA 1
ATOM 1483 C C . ALA A 1 194 ? -40.495 3.068 19.444 1.00 63.69 194 ALA A C 1
ATOM 1485 O O . ALA A 1 194 ? -39.560 3.503 18.768 1.00 63.69 194 ALA A O 1
ATOM 1486 N N . ILE A 1 195 ? -40.321 2.217 20.457 1.00 72.75 195 ILE A N 1
ATOM 1487 C CA . ILE A 1 195 ? -39.028 1.620 20.793 1.00 72.75 195 ILE A CA 1
ATOM 1488 C C . ILE A 1 195 ? -38.513 0.868 19.551 1.00 72.75 195 ILE A C 1
ATOM 1490 O O . ILE A 1 195 ? -39.276 0.095 18.962 1.00 72.75 195 ILE A O 1
ATOM 1494 N N . PRO A 1 196 ? -37.246 1.058 19.132 1.00 85.44 196 PRO A N 1
ATOM 1495 C CA . PRO A 1 196 ? -36.690 0.314 18.010 1.00 85.44 196 PRO A CA 1
ATOM 1496 C C . PRO A 1 196 ? -36.815 -1.198 18.236 1.00 85.44 196 PRO A C 1
ATOM 1498 O O . PRO A 1 196 ? -36.434 -1.698 19.292 1.00 85.44 196 PRO A O 1
ATOM 1501 N N . ALA A 1 197 ? -37.290 -1.945 17.235 1.00 88.62 197 ALA A N 1
ATOM 1502 C CA . ALA A 1 197 ? -37.545 -3.387 17.363 1.00 88.62 197 ALA A CA 1
ATOM 1503 C C . ALA A 1 197 ? -36.318 -4.187 17.849 1.00 88.62 197 ALA A C 1
ATOM 1505 O O . ALA A 1 197 ? -36.447 -5.152 18.602 1.00 88.62 197 ALA A O 1
ATOM 1506 N N . ILE A 1 198 ? -35.112 -3.749 17.471 1.00 91.69 198 ILE A N 1
ATOM 1507 C CA . ILE A 1 198 ? -33.860 -4.377 17.903 1.00 91.69 198 ILE A CA 1
ATOM 1508 C C . ILE A 1 198 ? -33.628 -4.272 19.419 1.00 91.69 198 ILE A C 1
ATOM 1510 O O . ILE A 1 198 ? -33.013 -5.164 19.999 1.00 91.69 198 ILE A O 1
ATOM 1514 N N . TRP A 1 199 ? -34.144 -3.236 20.090 1.00 92.50 199 TRP A N 1
ATOM 1515 C CA . TRP A 1 199 ? -34.025 -3.114 21.546 1.00 92.50 199 TRP A CA 1
ATOM 1516 C C . TRP A 1 199 ? -34.821 -4.214 22.240 1.00 92.50 199 TRP A C 1
ATOM 1518 O O . TRP A 1 199 ? -34.291 -4.872 23.130 1.00 92.50 199 TRP A O 1
ATOM 1528 N N . SER A 1 200 ? -36.048 -4.481 21.784 1.00 91.31 200 SER A N 1
ATOM 1529 C CA . SER A 1 200 ? -36.875 -5.578 22.298 1.00 91.31 200 SER A CA 1
ATOM 1530 C C . SER A 1 200 ? -36.210 -6.944 22.084 1.00 91.31 200 SER A C 1
ATOM 1532 O O . SER A 1 200 ? -36.204 -7.777 22.991 1.00 91.31 200 SER A O 1
ATOM 1534 N N . GLU A 1 201 ? -35.573 -7.153 20.927 1.00 92.81 201 GLU A N 1
ATOM 1535 C CA . GLU A 1 201 ? -34.810 -8.375 20.638 1.00 92.81 201 GLU A CA 1
ATOM 1536 C C . GLU A 1 201 ? -33.595 -8.576 21.551 1.00 92.81 201 GLU A C 1
ATOM 1538 O O . GLU A 1 201 ? -33.230 -9.716 21.827 1.00 92.81 201 GLU A O 1
ATOM 1543 N N . VAL A 1 202 ? -32.962 -7.503 22.029 1.00 93.75 202 VAL A N 1
ATOM 1544 C CA . VAL A 1 202 ? -31.870 -7.590 23.013 1.00 93.75 202 VAL A CA 1
ATOM 1545 C C . VAL A 1 202 ? -32.434 -7.802 24.419 1.00 93.75 202 VAL A C 1
ATOM 1547 O O . VAL A 1 202 ? -32.000 -8.707 25.131 1.00 93.75 202 VAL A O 1
ATOM 1550 N N . MET A 1 203 ? -33.429 -7.004 24.813 1.00 92.81 203 MET A N 1
ATOM 1551 C CA . MET A 1 203 ? -33.983 -6.996 26.169 1.00 92.81 203 MET A CA 1
ATOM 1552 C C . MET A 1 203 ? -34.659 -8.315 26.552 1.00 92.81 203 MET A C 1
ATOM 1554 O O . MET A 1 203 ? -34.603 -8.690 27.718 1.00 92.81 203 MET A O 1
ATOM 1558 N N . ARG A 1 204 ? -35.222 -9.073 25.598 1.00 93.81 204 ARG A N 1
ATOM 1559 C CA . ARG A 1 204 ? -35.860 -10.375 25.885 1.00 93.81 204 ARG A CA 1
ATOM 1560 C C . ARG A 1 204 ? -34.923 -11.431 26.484 1.00 93.81 204 ARG A C 1
ATOM 1562 O O . ARG A 1 204 ? -35.400 -12.427 27.015 1.00 93.81 204 ARG A O 1
ATOM 1569 N N . PHE A 1 205 ? -33.607 -11.256 26.356 1.00 95.12 205 PHE A N 1
ATOM 1570 C CA . PHE A 1 205 ? -32.612 -12.157 26.944 1.00 95.12 205 PHE A CA 1
ATOM 1571 C C . PHE A 1 205 ? -32.270 -11.811 28.396 1.00 95.12 205 PHE A C 1
ATOM 1573 O O . PHE A 1 205 ? -31.596 -12.601 29.055 1.00 95.12 205 PHE A O 1
ATOM 1580 N N . LEU A 1 206 ? -32.665 -10.628 28.875 1.00 95.81 206 LEU A N 1
ATOM 1581 C CA . LEU A 1 206 ? -32.148 -10.034 30.102 1.00 95.81 206 LEU A CA 1
ATOM 1582 C C . LEU A 1 206 ? -33.224 -9.998 31.187 1.00 95.81 206 LEU A C 1
ATOM 1584 O O . LEU A 1 206 ? -34.310 -9.468 30.975 1.00 95.81 206 LEU A O 1
ATOM 1588 N N . THR A 1 207 ? -32.897 -10.494 32.380 1.00 94.44 207 THR A N 1
ATOM 1589 C CA . THR A 1 207 ? -33.799 -10.435 33.542 1.00 94.44 207 THR A CA 1
ATOM 1590 C C . THR A 1 207 ? -33.955 -9.002 34.048 1.00 94.44 207 THR A C 1
ATOM 1592 O O . THR A 1 207 ? -35.039 -8.595 34.450 1.00 94.44 207 THR A O 1
ATOM 1595 N N . ASN A 1 208 ? -32.870 -8.220 34.021 1.00 93.00 208 ASN A N 1
ATOM 1596 C CA . ASN A 1 208 ? -32.892 -6.796 34.343 1.00 93.00 208 ASN A CA 1
ATOM 1597 C C . ASN A 1 208 ? -32.220 -5.998 33.213 1.00 93.00 208 ASN A C 1
ATOM 1599 O O . ASN A 1 208 ? -30.999 -5.833 33.248 1.00 93.00 208 ASN A O 1
ATOM 1603 N N . PRO A 1 209 ? -32.980 -5.488 32.228 1.00 91.19 209 PRO A N 1
ATOM 1604 C CA . PRO A 1 209 ? -32.426 -4.767 31.082 1.00 91.19 209 PRO A CA 1
ATOM 1605 C C . PRO A 1 209 ? -31.872 -3.372 31.423 1.00 91.19 209 PRO A C 1
ATOM 1607 O O . PRO A 1 209 ? -31.224 -2.769 30.574 1.00 91.19 209 PRO A O 1
ATOM 1610 N N . HIS A 1 210 ? -32.090 -2.857 32.640 1.00 88.62 210 HIS A N 1
ATOM 1611 C CA . HIS A 1 210 ? -31.618 -1.528 33.050 1.00 88.62 210 HIS A CA 1
ATOM 1612 C C . HIS A 1 210 ? -30.150 -1.498 33.487 1.00 88.62 210 HIS A C 1
ATOM 1614 O O . HIS A 1 210 ? -29.583 -0.415 33.627 1.00 88.62 210 HIS A O 1
ATOM 1620 N N . LYS A 1 211 ? -29.524 -2.660 33.723 1.00 94.38 211 LYS A N 1
ATOM 1621 C CA . LYS A 1 211 ? -28.096 -2.694 34.057 1.00 94.38 211 LYS A CA 1
ATOM 1622 C C . LYS A 1 211 ? -27.252 -2.207 32.869 1.00 94.38 211 LYS A C 1
ATOM 1624 O O . LYS A 1 211 ? -27.599 -2.525 31.727 1.00 94.38 211 LYS A O 1
ATOM 1629 N N . PRO A 1 212 ? -26.117 -1.535 33.129 1.00 96.38 212 PRO A N 1
ATOM 1630 C CA . PRO A 1 212 ? -25.121 -1.207 32.120 1.00 96.38 212 PRO A CA 1
ATOM 1631 C C . PRO A 1 212 ? -24.823 -2.346 31.152 1.00 96.38 212 PRO A C 1
ATOM 1633 O O . PRO A 1 212 ? -24.566 -3.481 31.553 1.00 96.38 212 PRO A O 1
ATOM 1636 N N . MET A 1 213 ? -24.853 -2.030 29.860 1.00 97.19 213 MET A N 1
ATOM 1637 C CA . MET A 1 213 ? -24.579 -2.987 28.796 1.00 97.19 213 MET A CA 1
ATOM 1638 C C . MET A 1 213 ? -23.094 -3.005 28.434 1.00 97.19 213 MET A C 1
ATOM 1640 O O . MET A 1 213 ? -22.548 -2.012 27.962 1.00 97.19 213 MET A O 1
ATOM 1644 N N . ILE A 1 214 ? -22.453 -4.160 28.565 1.00 98.31 214 ILE A N 1
ATOM 1645 C CA . ILE A 1 214 ? -21.162 -4.445 27.939 1.00 98.31 214 ILE A CA 1
ATOM 1646 C C . ILE A 1 214 ? -21.452 -4.951 26.527 1.00 98.31 214 ILE A C 1
ATOM 1648 O O . ILE A 1 214 ? -21.981 -6.048 26.355 1.00 98.31 214 ILE A O 1
ATOM 1652 N N . LEU A 1 215 ? -21.147 -4.146 25.515 1.00 98.38 215 LEU A N 1
ATOM 1653 C CA . LEU A 1 215 ? -21.456 -4.434 24.118 1.00 98.38 215 LEU A CA 1
ATOM 1654 C C . LEU A 1 215 ? -20.214 -4.927 23.374 1.00 98.38 215 LEU A C 1
ATOM 1656 O O . LEU A 1 215 ? -19.224 -4.207 23.271 1.00 98.38 215 LEU A O 1
ATOM 1660 N N . ALA A 1 216 ? -20.302 -6.111 22.771 1.00 97.44 216 ALA A N 1
ATOM 1661 C CA . ALA A 1 216 ? -19.349 -6.582 21.772 1.00 97.44 216 ALA A CA 1
ATOM 1662 C C . ALA A 1 216 ? -20.063 -6.786 20.431 1.00 97.44 216 ALA A C 1
ATOM 1664 O O . ALA A 1 216 ? -21.027 -7.550 20.339 1.00 97.44 216 ALA A O 1
ATOM 1665 N N . LEU A 1 217 ? -19.573 -6.124 19.380 1.00 95.50 217 LEU A N 1
ATOM 1666 C CA . LEU A 1 217 ? -20.114 -6.223 18.023 1.00 95.50 217 LEU A CA 1
ATOM 1667 C C . LEU A 1 217 ? -19.011 -6.677 17.072 1.00 95.50 217 LEU A C 1
ATOM 1669 O O . LEU A 1 217 ? -18.067 -5.939 16.800 1.00 95.50 217 LEU A O 1
ATOM 1673 N N . SER A 1 218 ? -19.101 -7.918 16.593 1.00 92.50 218 SER A N 1
ATOM 1674 C CA . SER A 1 218 ? -18.147 -8.468 15.625 1.00 92.50 218 SER A CA 1
ATOM 1675 C C . SER A 1 218 ? -18.655 -9.773 15.007 1.00 92.50 218 SER A C 1
ATOM 1677 O O . SER A 1 218 ? -19.654 -10.341 15.430 1.00 92.50 218 SER A O 1
ATOM 1679 N N . ARG A 1 219 ? -17.971 -10.275 13.975 1.00 89.56 219 ARG A N 1
ATOM 1680 C CA . ARG A 1 219 ? -18.257 -11.611 13.427 1.00 89.56 219 ARG A CA 1
ATOM 1681 C C . ARG A 1 219 ? -17.814 -12.697 14.423 1.00 89.56 219 ARG A C 1
ATOM 1683 O O . ARG A 1 219 ? -16.833 -12.466 15.132 1.00 89.56 219 ARG A O 1
ATOM 1690 N N . PRO A 1 220 ? -18.451 -13.883 14.435 1.00 89.50 220 PRO A N 1
ATOM 1691 C CA . PRO A 1 220 ? -18.062 -15.006 15.293 1.00 89.50 220 PRO A CA 1
ATOM 1692 C C . PRO A 1 220 ? -16.794 -15.709 14.770 1.00 89.50 220 PRO A C 1
ATOM 1694 O O . PRO A 1 220 ? -16.791 -16.904 14.511 1.00 89.50 220 PRO A O 1
ATOM 1697 N N . ASP A 1 221 ? -15.716 -14.951 14.584 1.00 91.06 221 ASP A N 1
ATOM 1698 C CA . ASP A 1 221 ? -14.417 -15.428 14.111 1.00 91.06 221 ASP A CA 1
ATOM 1699 C C . ASP A 1 221 ? -13.484 -15.663 15.317 1.00 91.06 221 ASP A C 1
ATOM 1701 O O . ASP A 1 221 ? -13.441 -14.812 16.215 1.00 91.06 221 ASP A O 1
ATOM 1705 N N . PRO A 1 222 ? -12.696 -16.757 15.356 1.00 90.25 222 PRO A N 1
ATOM 1706 C CA . PRO A 1 222 ? -11.735 -17.008 16.433 1.00 90.25 222 PRO A CA 1
ATOM 1707 C C . PRO A 1 222 ? -10.790 -15.832 16.724 1.00 90.25 222 PRO A C 1
ATOM 1709 O O . PRO A 1 222 ? -10.462 -15.574 17.880 1.00 90.25 222 PRO A O 1
ATOM 1712 N N . LYS A 1 223 ? -10.397 -15.057 15.703 1.00 91.50 223 LYS A N 1
ATOM 1713 C CA . LYS A 1 223 ? -9.511 -13.890 15.851 1.00 91.50 223 LYS A CA 1
ATOM 1714 C C . LYS A 1 223 ? -10.142 -12.761 16.664 1.00 91.50 223 LYS A C 1
ATOM 1716 O O . LYS A 1 223 ? -9.417 -11.973 17.270 1.00 91.50 223 LYS A O 1
ATOM 1721 N N . LYS A 1 224 ? -11.478 -12.677 16.694 1.00 93.62 224 LYS A N 1
ATOM 1722 C CA . LYS A 1 224 ? -12.222 -11.677 17.476 1.00 93.62 224 LYS A CA 1
ATOM 1723 C C . LYS A 1 224 ? -12.293 -12.019 18.963 1.00 93.62 224 LYS A C 1
ATOM 1725 O O . LYS A 1 224 ? -12.632 -11.142 19.746 1.00 93.62 224 LYS A O 1
ATOM 1730 N N . ASN A 1 225 ? -11.913 -13.242 19.353 1.00 95.00 225 ASN A N 1
ATOM 1731 C CA . ASN A 1 225 ? -11.640 -13.625 20.743 1.00 95.00 225 ASN A CA 1
ATOM 1732 C C . ASN A 1 225 ? -12.804 -13.361 21.726 1.00 95.00 225 ASN A C 1
ATOM 1734 O O . ASN A 1 225 ? -12.611 -13.110 22.916 1.00 95.00 225 ASN A O 1
ATOM 1738 N N . ILE A 1 226 ? -14.043 -13.452 21.235 1.00 95.19 226 ILE A N 1
ATOM 1739 C CA . ILE A 1 226 ? -15.262 -13.258 22.041 1.00 95.19 226 ILE A CA 1
ATOM 1740 C C . ILE A 1 226 ? -15.373 -14.338 23.138 1.00 95.19 226 ILE A C 1
ATOM 1742 O O . ILE A 1 226 ? -15.961 -14.111 24.192 1.00 95.19 226 ILE A O 1
ATOM 1746 N N . THR A 1 227 ? -14.735 -15.496 22.932 1.00 95.31 227 THR A N 1
ATOM 1747 C CA . THR A 1 227 ? -14.622 -16.589 23.914 1.00 95.31 227 THR A CA 1
ATOM 1748 C C . THR A 1 227 ? -13.996 -16.122 25.217 1.00 95.31 227 THR A C 1
ATOM 1750 O O . THR A 1 227 ? -14.524 -16.399 26.291 1.00 95.31 227 THR A O 1
ATOM 1753 N N . THR A 1 228 ? -12.891 -15.386 25.137 1.00 96.44 228 THR A N 1
ATOM 1754 C CA . THR A 1 228 ? -12.160 -14.926 26.320 1.00 96.44 228 THR A CA 1
ATOM 1755 C C . THR A 1 228 ? -12.948 -13.853 27.062 1.00 96.44 228 THR A C 1
ATOM 1757 O O . THR A 1 228 ? -12.989 -13.871 28.289 1.00 96.44 228 THR A O 1
ATOM 1760 N N . LEU A 1 229 ? -13.667 -12.992 26.333 1.00 97.31 229 LEU A N 1
ATOM 1761 C CA . LEU A 1 229 ? -14.600 -12.029 26.920 1.00 97.31 229 LEU A CA 1
ATOM 1762 C C . LEU A 1 229 ? -15.714 -12.717 27.717 1.00 97.31 229 LEU A C 1
ATOM 1764 O O . LEU A 1 229 ? -15.949 -12.368 28.871 1.00 97.31 229 LEU A O 1
ATOM 1768 N N . LEU A 1 230 ? -16.381 -13.716 27.131 1.00 97.06 230 LEU A N 1
ATOM 1769 C CA . LEU A 1 230 ? -17.445 -14.444 27.823 1.00 97.06 230 LEU A CA 1
ATOM 1770 C C . LEU A 1 230 ? -16.912 -15.163 29.071 1.00 97.06 230 LEU A C 1
ATOM 1772 O O . LEU A 1 230 ? -17.585 -15.191 30.098 1.00 97.06 230 LEU A O 1
ATOM 1776 N N . LYS A 1 231 ? -15.684 -15.694 29.005 1.00 96.81 231 LYS A N 1
ATOM 1777 C CA . LYS A 1 231 ? -15.006 -16.299 30.158 1.00 96.81 231 LYS A CA 1
ATOM 1778 C C . LYS A 1 231 ? -14.736 -15.280 31.268 1.00 96.81 231 LYS A C 1
ATOM 1780 O O . LYS A 1 231 ? -15.071 -15.535 32.420 1.00 96.81 231 LYS A O 1
ATOM 1785 N N . ALA A 1 232 ? -14.180 -14.122 30.907 1.00 97.12 232 ALA A N 1
ATOM 1786 C CA . ALA A 1 232 ? -13.904 -13.019 31.824 1.00 97.12 232 ALA A CA 1
ATOM 1787 C C . ALA A 1 232 ? -15.180 -12.544 32.535 1.00 97.12 232 ALA A C 1
ATOM 1789 O O . ALA A 1 232 ? -15.193 -12.392 33.755 1.00 97.12 232 ALA A O 1
ATOM 1790 N N . PHE A 1 233 ? -16.275 -12.385 31.785 1.00 97.88 233 PHE A N 1
ATOM 1791 C CA . PHE A 1 233 ? -17.579 -12.030 32.340 1.00 97.88 233 PHE A CA 1
ATOM 1792 C C . PHE A 1 233 ? -18.155 -13.141 33.230 1.00 97.88 233 PHE A C 1
ATOM 1794 O O . PHE A 1 233 ? -18.648 -12.859 34.317 1.00 97.88 233 PHE A O 1
ATOM 1801 N N . GLY A 1 234 ? -18.062 -14.404 32.804 1.00 96.62 234 GLY A N 1
ATOM 1802 C CA . GLY A 1 234 ? -18.593 -15.548 33.547 1.00 96.62 234 GLY A CA 1
ATOM 1803 C C . GLY A 1 234 ? -17.926 -15.780 34.905 1.00 96.62 234 GLY A C 1
ATOM 1804 O O . GLY A 1 234 ? -18.603 -16.134 35.870 1.00 96.62 234 GLY A O 1
ATOM 1805 N N . GLU A 1 235 ? -16.614 -15.549 35.000 1.00 96.56 235 GLU A N 1
ATOM 1806 C CA . GLU A 1 235 ? -15.831 -15.787 36.221 1.00 96.56 235 GLU A CA 1
ATOM 1807 C C . GLU A 1 235 ? -15.836 -14.582 37.185 1.00 96.56 235 GLU A C 1
ATOM 1809 O O . GLU A 1 235 ? -15.692 -14.759 38.397 1.00 96.56 235 GLU A O 1
ATOM 1814 N N . CYS A 1 236 ? -16.086 -13.364 36.691 1.00 96.81 236 CYS A N 1
ATOM 1815 C CA . CYS A 1 236 ? -16.105 -12.150 37.508 1.00 96.81 236 CYS A CA 1
ATOM 1816 C C . CYS A 1 236 ? -17.502 -11.864 38.090 1.00 96.81 236 CYS A C 1
ATOM 1818 O O . CYS A 1 236 ? -18.347 -11.224 37.462 1.00 96.81 236 CYS A O 1
ATOM 1820 N N . ARG A 1 237 ? -17.762 -12.310 39.330 1.00 95.75 237 ARG A N 1
ATOM 1821 C CA . ARG A 1 237 ? -19.060 -12.077 40.006 1.00 95.75 237 ARG A CA 1
ATOM 1822 C C . ARG A 1 237 ? -19.452 -10.593 40.121 1.00 95.75 237 ARG A C 1
ATOM 1824 O O . ARG A 1 237 ? -20.576 -10.293 39.722 1.00 95.75 237 ARG A O 1
ATOM 1831 N N . PRO A 1 238 ? -18.566 -9.672 40.557 1.00 96.62 238 PRO A N 1
ATOM 1832 C CA . PRO A 1 238 ? -18.917 -8.252 40.661 1.00 96.62 238 PRO A CA 1
ATOM 1833 C C . PRO A 1 238 ? -19.361 -7.648 39.324 1.00 96.62 238 PRO A C 1
ATOM 1835 O O . PRO A 1 238 ? -20.286 -6.843 39.274 1.00 96.62 238 PRO A O 1
ATOM 1838 N N . LEU A 1 239 ? -18.751 -8.082 38.216 1.00 95.88 239 LEU A N 1
ATOM 1839 C CA . LEU A 1 239 ? -19.109 -7.601 36.884 1.00 95.88 239 LEU A CA 1
ATOM 1840 C C . LEU A 1 239 ? -20.517 -8.054 36.464 1.00 95.88 239 LEU A C 1
ATOM 1842 O O . LEU A 1 239 ? -21.269 -7.258 35.910 1.00 95.88 239 LEU A O 1
ATOM 1846 N N . ARG A 1 240 ? -20.900 -9.301 36.776 1.00 95.81 240 ARG A N 1
ATOM 1847 C CA . ARG A 1 240 ? -22.248 -9.850 36.507 1.00 95.81 240 ARG A CA 1
ATOM 1848 C C . ARG A 1 240 ? -23.340 -9.201 37.360 1.00 95.81 240 ARG A C 1
ATOM 1850 O O . ARG A 1 240 ? -24.495 -9.081 36.945 1.00 95.81 240 ARG A O 1
ATOM 1857 N N . GLU A 1 241 ? -22.992 -8.796 38.576 1.00 95.12 241 GLU A N 1
ATOM 1858 C CA . GLU A 1 241 ? -23.910 -8.079 39.460 1.00 95.12 241 GLU A CA 1
ATOM 1859 C C . GLU A 1 241 ? -24.210 -6.679 38.917 1.00 95.12 241 GLU A C 1
ATOM 1861 O O . GLU A 1 241 ? -25.376 -6.277 38.909 1.00 95.12 241 GLU A O 1
ATOM 1866 N N . LEU A 1 242 ? -23.199 -5.994 38.378 1.00 95.50 242 LEU A N 1
ATOM 1867 C CA . LEU A 1 242 ? -23.309 -4.615 37.906 1.00 95.50 242 LEU A CA 1
ATOM 1868 C C . LEU A 1 242 ? -23.780 -4.466 36.454 1.00 95.50 242 LEU A C 1
ATOM 1870 O O . LEU A 1 242 ? -24.439 -3.477 36.159 1.00 95.50 242 LEU A O 1
ATOM 1874 N N . ALA A 1 243 ? -23.477 -5.405 35.554 1.00 97.25 243 ALA A N 1
ATOM 1875 C CA . ALA A 1 243 ? -23.694 -5.242 34.114 1.00 97.25 243 ALA A CA 1
ATOM 1876 C C . ALA A 1 243 ? -24.305 -6.475 33.431 1.00 97.25 243 ALA A C 1
ATOM 1878 O O . ALA A 1 243 ? -24.212 -7.598 33.926 1.00 97.25 243 ALA A O 1
ATOM 1879 N N . ASN A 1 244 ? -24.879 -6.253 32.248 1.00 98.12 244 ASN A N 1
ATOM 1880 C CA . ASN A 1 244 ? -25.281 -7.294 31.301 1.00 98.12 244 ASN A CA 1
ATOM 1881 C C . ASN A 1 244 ? -24.296 -7.355 30.130 1.00 98.12 244 ASN A C 1
ATOM 1883 O O . ASN A 1 244 ? -23.754 -6.330 29.721 1.00 98.12 244 ASN A O 1
ATOM 1887 N N . LEU A 1 245 ? -24.118 -8.528 29.527 1.00 98.25 245 LEU A N 1
ATOM 1888 C CA . LEU A 1 245 ? -23.270 -8.707 28.347 1.00 98.25 245 LEU A CA 1
ATOM 1889 C C . LEU A 1 245 ? -24.135 -8.866 27.091 1.00 98.25 245 LEU A C 1
ATOM 1891 O O . LEU A 1 245 ? -24.998 -9.730 27.035 1.00 98.25 245 LEU A O 1
ATOM 1895 N N . THR A 1 246 ? -23.900 -8.062 26.058 1.00 98.12 246 THR A N 1
ATOM 1896 C CA . THR A 1 246 ? -24.601 -8.160 24.769 1.00 98.12 246 THR A CA 1
ATOM 1897 C C . THR A 1 246 ? -23.612 -8.465 23.651 1.00 98.12 246 THR A C 1
ATOM 1899 O O . THR A 1 246 ? -22.676 -7.705 23.404 1.00 98.12 246 THR A O 1
ATOM 1902 N N . LEU A 1 247 ? -23.829 -9.588 22.967 1.00 97.12 247 LEU A N 1
ATOM 1903 C CA . LEU A 1 247 ? -22.970 -10.129 21.920 1.00 97.12 247 LEU A CA 1
ATOM 1904 C C . LEU A 1 247 ? -23.699 -10.102 20.568 1.00 97.12 247 LEU A C 1
ATOM 1906 O O . LEU A 1 247 ? -24.520 -10.971 20.269 1.00 97.12 247 LEU A O 1
ATOM 1910 N N . ILE A 1 248 ? -23.372 -9.127 19.719 1.00 96.06 248 ILE A N 1
ATOM 1911 C CA . ILE A 1 248 ? -23.877 -9.048 18.342 1.00 96.06 248 ILE A CA 1
ATOM 1912 C C . ILE A 1 248 ? -22.900 -9.789 17.426 1.00 96.06 248 ILE A C 1
ATOM 1914 O O . ILE A 1 248 ? -21.860 -9.250 17.046 1.00 96.06 248 ILE A O 1
ATOM 1918 N N . MET A 1 249 ? -23.230 -11.046 17.106 1.00 91.62 249 MET A N 1
ATOM 1919 C CA . MET A 1 249 ? -22.330 -12.020 16.465 1.00 91.62 249 MET A CA 1
ATOM 1920 C C . MET A 1 249 ? -22.760 -12.418 15.044 1.00 91.62 249 MET A C 1
ATOM 1922 O O . MET A 1 249 ? -22.839 -13.603 14.718 1.00 91.62 249 MET A O 1
ATOM 1926 N N . GLY A 1 250 ? -23.042 -11.439 14.182 1.00 85.81 250 GLY A N 1
ATOM 1927 C CA . GLY A 1 250 ? -23.533 -11.705 12.824 1.00 85.81 250 GLY A CA 1
ATOM 1928 C C . GLY A 1 250 ? -24.947 -12.307 12.785 1.00 85.81 250 GLY A C 1
ATOM 1929 O O . GLY A 1 250 ? -25.570 -12.544 13.819 1.00 85.81 250 GLY A O 1
ATOM 1930 N N . ASN A 1 251 ? -25.458 -12.536 11.574 1.00 89.25 251 ASN A N 1
ATOM 1931 C CA . ASN A 1 251 ? -26.774 -13.144 11.364 1.00 89.25 251 ASN A CA 1
ATOM 1932 C C . ASN A 1 251 ? -26.651 -14.666 11.247 1.00 89.25 251 ASN A C 1
ATOM 1934 O O . ASN A 1 251 ? -25.722 -15.157 10.602 1.00 89.25 251 ASN A O 1
ATOM 1938 N N . ARG A 1 252 ? -27.583 -15.403 11.865 1.00 89.69 252 ARG A N 1
ATOM 1939 C CA . ARG A 1 252 ? -27.619 -16.873 11.819 1.00 89.69 252 ARG A CA 1
ATOM 1940 C C . ARG A 1 252 ? -29.049 -17.406 11.781 1.00 89.69 252 ARG A C 1
ATOM 1942 O O . ARG A 1 252 ? -29.871 -16.987 12.593 1.00 89.69 252 ARG A O 1
ATOM 1949 N N . ASP A 1 253 ? -29.293 -18.384 10.917 1.00 87.69 253 ASP A N 1
ATOM 1950 C CA . ASP A 1 253 ? -30.534 -19.168 10.904 1.00 87.69 253 ASP A CA 1
ATOM 1951 C C . ASP A 1 253 ? -30.323 -20.480 11.675 1.00 87.69 253 ASP A C 1
ATOM 1953 O O . ASP A 1 253 ? -30.921 -20.686 12.742 1.00 87.69 253 ASP A O 1
ATOM 1957 N N . ASP A 1 254 ? -29.371 -21.285 11.188 1.00 86.81 254 ASP A N 1
ATOM 1958 C CA . ASP A 1 254 ? -28.932 -22.573 11.730 1.00 86.81 254 ASP A CA 1
ATOM 1959 C C . ASP A 1 254 ? -27.400 -22.606 11.906 1.00 86.81 254 ASP A C 1
ATOM 1961 O O . ASP A 1 254 ? -26.662 -22.094 11.064 1.00 86.81 254 ASP A O 1
ATOM 1965 N N . ILE A 1 255 ? -26.925 -23.183 13.014 1.00 85.38 255 ILE A N 1
ATOM 1966 C CA . ILE A 1 255 ? -25.497 -23.273 13.359 1.00 85.38 255 ILE A CA 1
ATOM 1967 C C . ILE A 1 255 ? -24.809 -24.358 12.523 1.00 85.38 255 ILE A C 1
ATOM 1969 O O . ILE A 1 255 ? -23.665 -24.160 12.108 1.00 85.38 255 ILE A O 1
ATOM 1973 N N . ASP A 1 256 ? -25.507 -25.456 12.224 1.00 84.50 256 ASP A N 1
ATOM 1974 C CA . ASP A 1 256 ? -24.936 -26.594 11.493 1.00 84.50 256 ASP A CA 1
ATOM 1975 C C . ASP A 1 256 ? -24.654 -26.257 10.017 1.00 84.50 256 ASP A C 1
ATOM 1977 O O . ASP A 1 256 ? -23.750 -26.822 9.402 1.00 84.50 256 ASP A O 1
ATOM 1981 N N . GLY A 1 257 ? -25.368 -25.272 9.458 1.00 80.31 257 GLY A N 1
ATOM 1982 C CA . GLY A 1 257 ? -25.160 -24.761 8.099 1.00 80.31 257 GLY A CA 1
ATOM 1983 C C . GLY A 1 257 ? -24.034 -23.725 7.949 1.00 80.31 257 GLY A C 1
ATOM 1984 O O . GLY A 1 257 ? -23.788 -23.246 6.840 1.00 80.31 257 GLY A O 1
ATOM 1985 N N . MET A 1 258 ? -23.353 -23.331 9.031 1.00 82.69 258 MET A N 1
ATOM 1986 C CA . MET A 1 258 ? -22.309 -22.298 8.992 1.00 82.69 258 MET A CA 1
ATOM 1987 C C . MET A 1 258 ? -20.926 -22.874 8.644 1.00 82.69 258 MET A C 1
ATOM 1989 O O . MET A 1 258 ? -20.618 -24.038 8.883 1.00 82.69 258 MET A O 1
ATOM 1993 N N . THR A 1 259 ? -20.018 -22.029 8.140 1.00 77.25 259 THR A N 1
ATOM 1994 C CA . THR A 1 259 ? -18.601 -22.402 7.967 1.00 77.25 259 THR A CA 1
ATOM 1995 C C . THR A 1 259 ? -17.994 -22.865 9.298 1.00 77.25 259 THR A C 1
ATOM 1997 O O . THR A 1 259 ? -18.184 -22.187 10.311 1.00 77.25 259 THR A O 1
ATOM 2000 N N . GLY A 1 260 ? -17.200 -23.944 9.291 1.00 76.19 260 GLY A N 1
ATOM 2001 C CA . GLY A 1 260 ? -16.758 -24.639 10.513 1.00 76.19 260 GLY A CA 1
ATOM 2002 C C . GLY A 1 260 ? -16.107 -23.763 11.596 1.00 76.19 260 GLY A C 1
ATOM 2003 O O . GLY A 1 260 ? -16.346 -23.985 12.781 1.00 76.19 260 GLY A O 1
ATOM 2004 N N . GLY A 1 261 ? -15.353 -22.722 11.217 1.00 80.75 261 GLY A N 1
ATOM 2005 C CA . GLY A 1 261 ? -14.774 -21.769 12.176 1.00 80.75 261 GLY A CA 1
ATOM 2006 C C . GLY A 1 261 ? -15.831 -20.977 12.959 1.00 80.75 261 GLY A C 1
ATOM 2007 O O . GLY A 1 261 ? -15.772 -20.917 14.184 1.00 80.75 261 GLY A O 1
ATOM 2008 N N . ASN A 1 262 ? -16.838 -20.442 12.265 1.00 85.75 262 ASN A N 1
ATOM 2009 C CA . ASN A 1 262 ? -17.907 -19.644 12.873 1.00 85.75 262 ASN A CA 1
ATOM 2010 C C . ASN A 1 262 ? -18.862 -20.504 13.716 1.00 85.75 262 ASN A C 1
ATOM 2012 O O . ASN A 1 262 ? -19.245 -20.109 14.819 1.00 85.75 262 ASN A O 1
ATOM 2016 N N . ALA A 1 263 ? -19.210 -21.697 13.216 1.00 88.38 263 ALA A N 1
ATOM 2017 C CA . ALA A 1 263 ? -20.057 -22.657 13.927 1.00 88.38 263 ALA A CA 1
ATOM 2018 C C . ALA A 1 263 ? -19.423 -23.089 15.259 1.00 88.38 263 ALA A C 1
ATOM 2020 O O . ALA A 1 263 ? -20.087 -23.122 16.298 1.00 88.38 263 ALA A O 1
ATOM 2021 N N . SER A 1 264 ? -18.114 -23.364 15.243 1.00 90.94 264 SER A N 1
ATOM 2022 C CA . SER A 1 264 ? -17.349 -23.764 16.427 1.00 90.94 264 SER A CA 1
ATOM 2023 C C . SER A 1 264 ? -17.341 -22.678 17.507 1.00 90.94 264 SER A C 1
ATOM 2025 O O . SER A 1 264 ? -17.592 -22.969 18.681 1.00 90.94 264 SER A O 1
ATOM 2027 N N . VAL A 1 265 ? -17.129 -21.413 17.122 1.00 92.06 265 VAL A N 1
ATOM 2028 C CA . VAL A 1 265 ? -17.149 -20.279 18.062 1.00 92.06 265 VAL A CA 1
ATOM 2029 C C . VAL A 1 265 ? -18.523 -20.137 18.714 1.00 92.06 265 VAL A C 1
ATOM 2031 O O . VAL A 1 265 ? -18.602 -20.073 19.939 1.00 92.06 265 VAL A O 1
ATOM 2034 N N . LEU A 1 266 ? -19.609 -20.154 17.934 1.00 91.81 266 LEU A N 1
ATOM 2035 C CA . LEU A 1 266 ? -20.971 -20.046 18.473 1.00 91.81 266 LEU A CA 1
ATOM 2036 C C . LEU A 1 266 ? -21.341 -21.229 19.374 1.00 91.81 266 LEU A C 1
ATOM 2038 O O . LEU A 1 266 ? -21.885 -21.028 20.458 1.00 91.81 266 LEU A O 1
ATOM 2042 N N . THR A 1 267 ? -20.994 -22.452 18.974 1.00 92.69 267 THR A N 1
ATOM 2043 C CA . THR A 1 267 ? -21.204 -23.653 19.798 1.00 92.69 267 THR A CA 1
ATOM 2044 C C . THR A 1 267 ? -20.460 -23.541 21.127 1.00 92.69 267 THR A C 1
ATOM 2046 O O . THR A 1 267 ? -20.989 -23.895 22.181 1.00 92.69 267 THR A O 1
ATOM 2049 N N . THR A 1 268 ? -19.238 -23.008 21.095 1.00 94.75 268 THR A N 1
ATOM 2050 C CA . THR A 1 268 ? -18.440 -22.760 22.299 1.00 94.75 268 THR A CA 1
ATOM 2051 C C . THR A 1 268 ? -19.078 -21.686 23.181 1.00 94.75 268 THR A C 1
ATOM 2053 O O . THR A 1 268 ? -19.162 -21.895 24.389 1.00 94.75 268 THR A O 1
ATOM 2056 N N . MET A 1 269 ? -19.598 -20.590 22.605 1.00 94.44 269 MET A N 1
ATOM 2057 C CA . MET A 1 269 ? -20.344 -19.572 23.363 1.00 94.44 269 MET A CA 1
ATOM 2058 C C . MET A 1 269 ? -21.513 -20.194 24.129 1.00 94.44 269 MET A C 1
ATOM 2060 O O . MET A 1 269 ? -21.636 -19.976 25.329 1.00 94.44 269 MET A O 1
ATOM 2064 N N . LEU A 1 270 ? -22.351 -20.990 23.456 1.00 94.00 270 LEU A N 1
ATOM 2065 C CA . LEU A 1 270 ? -23.537 -21.598 24.071 1.00 94.00 270 LEU A CA 1
ATOM 2066 C C . LEU A 1 270 ? -23.160 -22.540 25.220 1.00 94.00 270 LEU A C 1
ATOM 2068 O O . LEU A 1 270 ? -23.736 -22.449 26.301 1.00 94.00 270 LEU A O 1
ATOM 2072 N N . LYS A 1 271 ? -22.130 -23.375 25.030 1.00 96.44 271 LYS A N 1
ATOM 2073 C CA . LYS A 1 271 ? -21.591 -24.240 26.094 1.00 96.44 271 LYS A CA 1
ATOM 2074 C C . LYS A 1 271 ? -21.072 -23.443 27.290 1.00 96.44 271 LYS A C 1
ATOM 2076 O O . LYS A 1 271 ? -21.188 -23.894 28.422 1.00 96.44 271 LYS A O 1
ATOM 2081 N N . MET A 1 272 ? -20.470 -22.280 27.056 1.00 96.81 272 MET A N 1
ATOM 2082 C CA . MET A 1 272 ? -19.959 -21.426 28.129 1.00 96.81 272 MET A CA 1
ATOM 2083 C C . MET A 1 272 ? -21.075 -20.688 28.870 1.00 96.81 272 MET A C 1
ATOM 2085 O O . MET A 1 272 ? -21.001 -20.579 30.089 1.00 96.81 272 MET A O 1
ATOM 2089 N N . ILE A 1 273 ? -22.103 -20.215 28.161 1.00 96.94 273 ILE A N 1
ATOM 2090 C CA . ILE A 1 273 ? -23.295 -19.612 28.777 1.00 96.94 273 ILE A CA 1
ATOM 2091 C C . ILE A 1 273 ? -23.940 -20.604 29.745 1.00 96.94 273 ILE A C 1
ATOM 2093 O O . ILE A 1 273 ? -24.232 -20.229 30.877 1.00 96.94 273 ILE A O 1
ATOM 2097 N N . ASP A 1 274 ? -24.081 -21.860 29.321 1.00 97.44 274 ASP A N 1
ATOM 2098 C CA . ASP A 1 274 ? -24.595 -22.943 30.158 1.00 97.44 274 ASP A CA 1
ATOM 2099 C C . ASP A 1 274 ? -23.661 -23.250 31.341 1.00 97.44 274 ASP A C 1
ATOM 2101 O O . ASP A 1 274 ? -24.074 -23.214 32.497 1.00 97.44 274 ASP A O 1
ATOM 2105 N N . LYS A 1 275 ? -22.358 -23.433 31.078 1.00 97.19 275 LYS A N 1
ATOM 2106 C CA . LYS A 1 275 ? -21.344 -23.733 32.105 1.00 97.19 275 LYS A CA 1
ATOM 2107 C C . LYS A 1 275 ? -21.294 -22.702 33.241 1.00 97.19 275 LYS A C 1
ATOM 2109 O O . LYS A 1 275 ? -21.036 -23.078 34.383 1.00 97.19 275 LYS A O 1
ATOM 2114 N N . TYR A 1 276 ? -21.440 -21.415 32.925 1.00 96.81 276 TYR A N 1
ATOM 2115 C CA . TYR A 1 276 ? -21.344 -20.318 33.897 1.00 96.81 276 TYR A CA 1
ATOM 2116 C C . TYR A 1 276 ? -22.712 -19.826 34.404 1.00 96.81 276 TYR A C 1
ATOM 2118 O O . TYR A 1 276 ? -22.740 -18.852 35.162 1.00 96.81 276 TYR A O 1
ATOM 2126 N N . ASP A 1 277 ? -23.807 -20.484 33.999 1.00 96.75 277 ASP A N 1
ATOM 2127 C CA . ASP A 1 277 ? -25.197 -20.139 34.327 1.00 96.75 277 ASP A CA 1
ATOM 2128 C C . ASP A 1 277 ? -25.521 -18.658 34.056 1.00 96.75 277 ASP A C 1
ATOM 2130 O O . ASP A 1 277 ? -25.866 -17.878 34.942 1.00 96.75 277 ASP A O 1
ATOM 2134 N N . LEU A 1 278 ? -25.309 -18.229 32.806 1.00 96.88 278 LEU A N 1
ATOM 2135 C CA . LEU A 1 278 ? -25.419 -16.819 32.399 1.00 96.88 278 LEU A CA 1
ATOM 2136 C C . LEU A 1 278 ? -26.780 -16.452 31.783 1.00 96.88 278 LEU A C 1
ATOM 2138 O O . LEU A 1 278 ? -26.919 -15.406 31.136 1.00 96.88 278 LEU A O 1
ATOM 2142 N N . TYR A 1 279 ? -27.786 -17.305 31.965 1.00 96.38 279 TYR A N 1
ATOM 2143 C CA . TYR A 1 279 ? -29.150 -17.051 31.510 1.00 96.38 279 TYR A CA 1
ATOM 2144 C C . TYR A 1 279 ? -29.716 -15.797 32.195 1.00 96.38 279 TYR A C 1
ATOM 2146 O O . TYR A 1 279 ? -29.551 -15.597 33.396 1.00 96.38 279 TYR A O 1
ATOM 2154 N N . GLY A 1 280 ? -30.347 -14.904 31.427 1.00 95.88 280 GLY A N 1
ATOM 2155 C CA . GLY A 1 280 ? -30.844 -13.630 31.958 1.00 95.88 280 GLY A CA 1
ATOM 2156 C C . GLY A 1 280 ? -29.794 -12.515 32.080 1.00 95.88 280 GLY A C 1
ATOM 2157 O O . GLY A 1 280 ? -30.158 -11.388 32.415 1.00 95.88 280 GLY A O 1
ATOM 2158 N N . LEU A 1 281 ? -28.512 -12.799 31.812 1.00 96.81 281 LEU A N 1
ATOM 2159 C CA . LEU A 1 281 ? -27.405 -11.829 31.892 1.00 96.81 281 LEU A CA 1
ATOM 2160 C C . LEU A 1 281 ? -26.711 -11.583 30.545 1.00 96.81 281 LEU A C 1
ATOM 2162 O O . LEU A 1 281 ? -26.060 -10.550 30.373 1.00 96.81 281 LEU A O 1
ATOM 2166 N N . VAL A 1 282 ? -26.818 -12.529 29.604 1.00 97.69 282 VAL A N 1
ATOM 2167 C CA . VAL A 1 282 ? -26.160 -12.460 28.291 1.00 97.69 282 VAL A CA 1
ATOM 2168 C C . VAL A 1 282 ? -27.197 -12.430 27.169 1.00 97.69 282 VAL A C 1
ATOM 2170 O O . VAL A 1 282 ? -27.975 -13.370 27.012 1.00 97.69 282 VAL A O 1
ATOM 2173 N N . ALA A 1 283 ? -27.162 -11.384 26.343 1.00 97.19 283 ALA A N 1
ATOM 2174 C CA . ALA A 1 283 ? -27.976 -11.242 25.141 1.00 97.19 283 ALA A CA 1
ATOM 2175 C C . ALA A 1 283 ? -27.171 -11.571 23.877 1.00 97.19 283 ALA A C 1
ATOM 2177 O O . ALA A 1 283 ? -26.032 -11.136 23.722 1.00 97.19 283 ALA A O 1
ATOM 2178 N N . TYR A 1 284 ? -27.761 -12.337 22.959 1.00 95.38 284 TYR A N 1
ATOM 2179 C CA . TYR A 1 284 ? -27.108 -12.771 21.715 1.00 95.38 284 TYR A CA 1
ATOM 2180 C C . TYR A 1 284 ? -28.138 -12.938 20.579 1.00 95.38 284 TYR A C 1
ATOM 2182 O O . TYR A 1 284 ? -28.406 -14.063 20.128 1.00 95.38 284 TYR A O 1
ATOM 2190 N N . PRO A 1 285 ? -28.759 -11.835 20.109 1.00 94.50 285 PRO A N 1
ATOM 2191 C CA . PRO A 1 285 ? -29.830 -11.874 19.111 1.00 94.50 285 PRO A CA 1
ATOM 2192 C C . PRO A 1 285 ? -29.401 -12.595 17.822 1.00 94.50 285 PRO A C 1
ATOM 2194 O O . PRO A 1 285 ? -28.217 -12.657 17.480 1.00 94.50 285 PRO A O 1
ATOM 2197 N N . LYS A 1 286 ? -30.367 -13.212 17.125 1.00 91.81 286 LYS A N 1
ATOM 2198 C CA . LYS A 1 286 ? -30.110 -14.000 15.902 1.00 91.81 286 LYS A CA 1
ATOM 2199 C C . LYS A 1 286 ? -29.911 -13.145 14.655 1.00 91.81 286 LYS A C 1
ATOM 2201 O O . LYS A 1 286 ? -29.095 -13.506 13.809 1.00 91.81 286 LYS A O 1
ATOM 2206 N N . HIS A 1 287 ? -30.652 -12.044 14.554 1.00 92.19 287 HIS A N 1
ATOM 2207 C CA . HIS A 1 287 ? -30.686 -11.198 13.369 1.00 92.19 287 HIS A CA 1
ATOM 2208 C C . HIS A 1 287 ? -30.594 -9.724 13.746 1.00 92.19 287 HIS A C 1
ATOM 2210 O O . HIS A 1 287 ? -31.139 -9.295 14.760 1.00 92.19 287 HIS A O 1
ATOM 2216 N N . HIS A 1 288 ? -29.927 -8.961 12.892 1.00 92.75 288 HIS A N 1
ATOM 2217 C CA . HIS A 1 288 ? -29.931 -7.505 12.880 1.00 92.75 288 HIS A CA 1
ATOM 2218 C C . HIS A 1 288 ? -29.755 -7.018 11.437 1.00 92.75 288 HIS A C 1
ATOM 2220 O O . HIS A 1 288 ? -29.181 -7.713 10.588 1.00 92.75 288 HIS A O 1
ATOM 2226 N N . ARG A 1 289 ? -30.247 -5.814 11.152 1.00 92.06 289 ARG A N 1
ATOM 2227 C CA . ARG A 1 289 ? -30.009 -5.096 9.896 1.00 92.06 289 ARG A CA 1
ATOM 2228 C C . ARG A 1 289 ? -28.924 -4.049 10.115 1.00 92.06 289 ARG A C 1
ATOM 2230 O O . ARG A 1 289 ? -28.681 -3.615 11.237 1.00 92.06 289 ARG A O 1
ATOM 2237 N N . GLN A 1 290 ? -28.313 -3.577 9.033 1.00 87.94 290 GLN A N 1
ATOM 2238 C CA . GLN A 1 290 ? -27.309 -2.511 9.114 1.00 87.94 290 GLN A CA 1
ATOM 2239 C C . GLN A 1 290 ? -27.874 -1.227 9.752 1.00 87.94 290 GLN A C 1
ATOM 2241 O O . GLN A 1 290 ? -27.199 -0.599 10.560 1.00 87.94 290 GLN A O 1
ATOM 2246 N N . ALA A 1 291 ? -29.136 -0.892 9.465 1.00 88.31 291 ALA A N 1
ATOM 2247 C CA . ALA A 1 291 ? -29.832 0.247 10.070 1.00 88.31 291 ALA A CA 1
ATOM 2248 C C . ALA A 1 291 ? -30.071 0.098 11.586 1.00 88.31 291 ALA A C 1
ATOM 2250 O O . ALA A 1 291 ? -30.283 1.096 12.268 1.00 88.31 291 ALA A O 1
ATOM 2251 N N . ASP A 1 292 ? -30.018 -1.126 12.123 1.00 90.81 292 ASP A N 1
ATOM 2252 C CA . ASP A 1 292 ? -30.205 -1.381 13.552 1.00 90.81 292 ASP A CA 1
ATOM 2253 C C . ASP A 1 292 ? -28.904 -1.138 14.351 1.00 90.81 292 ASP A C 1
ATOM 2255 O O . ASP A 1 292 ? -28.950 -0.938 15.562 1.00 90.81 292 ASP A O 1
ATOM 2259 N N . VAL A 1 293 ? -27.734 -1.120 13.697 1.00 91.56 293 VAL A N 1
ATOM 2260 C CA . VAL A 1 293 ? -26.422 -0.987 14.363 1.00 91.56 293 VAL A CA 1
ATOM 2261 C C . VAL A 1 293 ? -26.285 0.321 15.165 1.00 91.56 293 VAL A C 1
ATOM 2263 O O . VAL A 1 293 ? -25.916 0.243 16.340 1.00 91.56 293 VAL A O 1
ATOM 2266 N N . PRO A 1 294 ? -26.640 1.509 14.631 1.00 90.81 294 PRO A N 1
ATOM 2267 C CA . PRO A 1 294 ? -26.633 2.745 15.418 1.00 90.81 294 PRO A CA 1
ATOM 2268 C C . PRO A 1 294 ? -27.559 2.692 16.642 1.00 90.81 294 PRO A C 1
ATOM 2270 O O . PRO A 1 294 ? -27.230 3.240 17.693 1.00 90.81 294 PRO A O 1
ATOM 2273 N N . GLU A 1 295 ? -28.707 2.012 16.539 1.00 91.31 295 GLU A N 1
ATOM 2274 C CA . GLU A 1 295 ? -29.646 1.851 17.658 1.00 91.31 295 GLU A CA 1
ATOM 2275 C C . GLU A 1 295 ? -29.072 0.970 18.769 1.00 91.31 295 GLU A C 1
ATOM 2277 O O . GLU A 1 295 ? -29.328 1.228 19.944 1.00 91.31 295 GLU A O 1
ATOM 2282 N N . ILE A 1 296 ? -28.281 -0.048 18.419 1.00 93.94 296 ILE A N 1
ATOM 2283 C CA . ILE A 1 296 ? -27.596 -0.911 19.390 1.00 93.94 296 ILE A CA 1
ATOM 2284 C C . ILE A 1 296 ? -26.547 -0.105 20.168 1.00 93.94 296 ILE A C 1
ATOM 2286 O O . ILE A 1 296 ? -26.495 -0.189 21.396 1.00 93.94 296 ILE A O 1
ATOM 2290 N N . TYR A 1 297 ? -25.749 0.717 19.478 1.00 94.50 297 TYR A N 1
ATOM 2291 C CA . TYR A 1 297 ? -24.797 1.610 20.142 1.00 94.50 297 TYR A CA 1
ATOM 2292 C C . TYR A 1 297 ? -25.505 2.612 21.062 1.00 94.50 297 TYR A C 1
ATOM 2294 O O . TYR A 1 297 ? -25.081 2.810 22.202 1.00 94.50 297 TYR A O 1
ATOM 2302 N N . ARG A 1 298 ? -26.624 3.193 20.611 1.00 91.50 298 ARG A N 1
ATOM 2303 C CA . ARG A 1 298 ? -27.434 4.107 21.430 1.00 91.50 298 ARG A CA 1
ATOM 2304 C C . ARG A 1 298 ? -28.026 3.428 22.657 1.00 91.50 298 ARG A C 1
ATOM 2306 O O . ARG A 1 298 ? -28.006 4.024 23.730 1.00 91.50 298 ARG A O 1
ATOM 2313 N N . LEU A 1 299 ? -28.504 2.192 22.534 1.00 92.50 299 LEU A N 1
ATOM 2314 C CA . LEU A 1 299 ? -28.995 1.425 23.677 1.00 92.50 299 LEU A CA 1
ATOM 2315 C C . LEU A 1 299 ? -27.887 1.217 24.717 1.00 92.50 299 LEU A C 1
ATOM 2317 O O . LEU A 1 299 ? -28.091 1.501 25.898 1.00 92.50 299 LEU A O 1
ATOM 2321 N N . ALA A 1 300 ? -26.698 0.798 24.279 1.00 94.81 300 ALA A N 1
ATOM 2322 C CA . ALA A 1 300 ? -25.565 0.629 25.179 1.00 94.81 300 ALA A CA 1
ATOM 2323 C C . ALA A 1 300 ? -25.197 1.951 25.878 1.00 94.81 300 ALA A C 1
ATOM 2325 O O . ALA A 1 300 ? -25.024 1.968 27.098 1.00 94.81 300 ALA A O 1
ATOM 2326 N N . ALA A 1 301 ? -25.167 3.071 25.146 1.00 92.31 301 ALA A N 1
ATOM 2327 C CA . ALA A 1 301 ? -24.854 4.384 25.710 1.00 92.31 301 ALA A CA 1
ATOM 2328 C C . ALA A 1 301 ? -25.907 4.837 26.735 1.00 92.31 301 ALA A C 1
ATOM 2330 O O . ALA A 1 301 ? -25.550 5.294 27.820 1.00 92.31 301 ALA A O 1
ATOM 2331 N N . LYS A 1 302 ? -27.200 4.635 26.439 1.00 90.69 302 LYS A N 1
ATOM 2332 C CA . LYS A 1 302 ? -28.310 4.962 27.351 1.00 90.69 302 LYS A CA 1
ATOM 2333 C C . LYS A 1 302 ? -28.256 4.190 28.664 1.00 90.69 302 LYS A C 1
ATOM 2335 O O . LYS A 1 302 ? -28.590 4.742 29.705 1.00 90.69 302 LYS A O 1
ATOM 2340 N N . THR A 1 303 ? -27.805 2.938 28.637 1.00 92.69 303 THR A N 1
ATOM 2341 C CA . THR A 1 303 ? -27.617 2.141 29.864 1.00 92.69 303 THR A CA 1
ATOM 2342 C C . THR A 1 303 ? -26.354 2.515 30.654 1.00 92.69 303 THR A C 1
ATOM 2344 O O . THR A 1 303 ? -26.047 1.852 31.637 1.00 92.69 303 THR A O 1
ATOM 2347 N N . LYS A 1 304 ? -25.603 3.554 30.251 1.00 94.31 304 LYS A N 1
ATOM 2348 C CA . LYS A 1 304 ? -24.261 3.876 30.780 1.00 94.31 304 LYS A CA 1
ATOM 2349 C C . LYS A 1 304 ? -23.295 2.680 30.646 1.00 94.31 304 LYS A C 1
ATOM 2351 O O . LYS A 1 304 ? -22.523 2.361 31.544 1.00 94.31 304 LYS A O 1
ATOM 2356 N N . GLY A 1 305 ? -23.393 1.985 29.510 1.00 96.19 305 GLY A N 1
ATOM 2357 C CA . GLY A 1 305 ? -22.630 0.788 29.163 1.00 96.19 305 GLY A CA 1
ATOM 2358 C C . GLY A 1 305 ? -21.246 1.063 28.566 1.00 96.19 305 GLY A C 1
ATOM 2359 O O . GLY A 1 305 ? -20.808 2.205 28.459 1.00 96.19 305 GLY A O 1
ATOM 2360 N N . VAL A 1 306 ? -20.547 0.006 28.157 1.00 97.75 306 VAL A N 1
ATOM 2361 C CA . VAL A 1 306 ? -19.170 0.050 27.631 1.00 97.75 306 VAL A CA 1
ATOM 2362 C C . VAL A 1 306 ? -19.086 -0.794 26.364 1.00 97.75 306 VAL A C 1
ATOM 2364 O O . VAL A 1 306 ? -19.641 -1.890 26.310 1.00 97.75 306 VAL A O 1
ATOM 2367 N N . PHE A 1 307 ? -18.374 -0.317 25.344 1.00 98.44 307 PHE A N 1
ATOM 2368 C CA . PHE A 1 307 ? -18.071 -1.115 24.156 1.00 98.44 307 PHE A CA 1
ATOM 2369 C C . PHE A 1 307 ? -16.747 -1.863 24.326 1.00 98.44 307 PHE A C 1
ATOM 2371 O O . PHE A 1 307 ? -15.771 -1.285 24.795 1.00 98.44 307 PHE A O 1
ATOM 2378 N N . ILE A 1 308 ? -16.674 -3.126 23.910 1.00 98.12 308 ILE A N 1
ATOM 2379 C CA . ILE A 1 308 ? -15.440 -3.910 23.976 1.00 98.12 308 ILE A CA 1
ATOM 2380 C C . ILE A 1 308 ? -15.070 -4.566 22.644 1.00 98.12 308 ILE A C 1
ATOM 2382 O O . ILE A 1 308 ? -15.883 -5.226 21.997 1.00 98.12 308 ILE A O 1
ATOM 2386 N N . ASN A 1 309 ? -13.792 -4.437 22.274 1.00 97.38 309 ASN A N 1
ATOM 2387 C CA . ASN A 1 309 ? -13.154 -5.189 21.197 1.00 97.38 309 ASN A CA 1
ATOM 2388 C C . ASN A 1 309 ? -11.960 -6.004 21.744 1.00 97.38 309 ASN A C 1
ATOM 2390 O O . ASN A 1 309 ? -10.849 -5.473 21.838 1.00 97.38 309 ASN A O 1
ATOM 2394 N N . PRO A 1 310 ? -12.165 -7.288 22.093 1.00 96.50 310 PRO A N 1
ATOM 2395 C CA . PRO A 1 310 ? -11.140 -8.133 22.704 1.00 96.50 310 PRO A CA 1
ATOM 2396 C C . PRO A 1 310 ? -10.281 -8.895 21.676 1.00 96.50 310 PRO A C 1
ATOM 2398 O O . PRO A 1 310 ? -9.625 -9.869 22.047 1.00 96.50 310 PRO A O 1
ATOM 2401 N N . ALA A 1 311 ? -10.303 -8.508 20.392 1.00 96.06 311 ALA A N 1
ATOM 2402 C CA . ALA A 1 311 ? -9.632 -9.237 19.315 1.00 96.06 311 ALA A CA 1
ATOM 2403 C C . ALA A 1 311 ? -8.136 -9.478 19.587 1.00 96.06 311 ALA A C 1
ATOM 2405 O O . ALA A 1 311 ? -7.443 -8.629 20.149 1.00 96.06 311 ALA A O 1
ATOM 2406 N N . LEU A 1 312 ? -7.614 -10.623 19.134 1.00 93.62 312 LEU A N 1
ATOM 2407 C CA . LEU A 1 312 ? -6.192 -10.960 19.302 1.00 93.62 312 LEU A CA 1
ATOM 2408 C C . LEU A 1 312 ? -5.287 -9.924 18.624 1.00 93.62 312 LEU A C 1
ATOM 2410 O O . LEU A 1 312 ? -4.263 -9.532 19.181 1.00 93.62 312 LEU A O 1
ATOM 2414 N N . VAL A 1 313 ? -5.703 -9.474 17.439 1.00 89.94 313 VAL A N 1
ATOM 2415 C CA . VAL A 1 313 ? -5.122 -8.362 16.682 1.00 89.94 313 VAL A CA 1
ATOM 2416 C C . VAL A 1 313 ? -6.260 -7.659 15.943 1.00 89.94 313 VAL A C 1
ATOM 2418 O O . VAL A 1 313 ? -7.052 -8.316 15.264 1.00 89.94 313 VAL A O 1
ATOM 2421 N N . GLU A 1 314 ? -6.337 -6.334 16.050 1.00 90.62 314 GLU A N 1
ATOM 2422 C CA . GLU A 1 314 ? -7.311 -5.510 15.326 1.00 90.62 314 GLU A CA 1
ATOM 2423 C C . GLU A 1 314 ? -6.580 -4.542 14.377 1.00 90.62 314 GLU A C 1
ATOM 2425 O O . GLU A 1 314 ? -5.982 -3.582 14.852 1.00 90.62 314 GLU A O 1
ATOM 2430 N N . PRO A 1 315 ? -6.612 -4.742 13.044 1.00 85.12 315 PRO A N 1
ATOM 2431 C CA . PRO A 1 315 ? -5.826 -3.928 12.109 1.00 85.12 315 PRO A CA 1
ATOM 2432 C C . PRO A 1 315 ? -6.104 -2.422 12.195 1.00 85.12 315 PRO A C 1
ATOM 2434 O O . PRO A 1 315 ? -5.175 -1.623 12.138 1.00 85.12 315 PRO A O 1
ATOM 2437 N N . PHE A 1 316 ? -7.372 -2.036 12.372 1.00 87.00 316 PHE A N 1
ATOM 2438 C CA . PHE A 1 316 ? -7.755 -0.641 12.600 1.00 87.00 316 PHE A CA 1
ATOM 2439 C C . PHE A 1 316 ? -8.818 -0.525 13.696 1.00 87.00 316 PHE A C 1
ATOM 2441 O O . PHE A 1 316 ? -8.519 -0.059 14.790 1.00 87.00 316 PHE A O 1
ATOM 2448 N N . GLY A 1 317 ? -10.028 -1.032 13.431 1.00 88.25 317 GLY A N 1
ATOM 2449 C CA . GLY A 1 317 ? -11.132 -1.058 14.395 1.00 88.25 317 GLY A CA 1
ATOM 2450 C C . GLY A 1 317 ? -12.169 0.052 14.200 1.00 88.25 317 GLY A C 1
ATOM 2451 O O . GLY A 1 317 ? -12.432 0.809 15.127 1.00 88.25 317 GLY A O 1
ATOM 2452 N N . LEU A 1 318 ? -12.813 0.114 13.027 1.00 91.00 318 LEU A N 1
ATOM 2453 C CA . LEU A 1 318 ? -13.894 1.080 12.742 1.00 91.00 318 LEU A CA 1
ATOM 2454 C C . LEU A 1 318 ? -15.016 1.046 13.792 1.00 91.00 318 LEU A C 1
ATOM 2456 O O . LEU A 1 318 ? -15.484 2.092 14.226 1.00 91.00 318 LEU A O 1
ATOM 2460 N N . THR A 1 319 ? -15.357 -0.142 14.299 1.00 92.31 319 THR A N 1
ATOM 2461 C CA . THR A 1 319 ? -16.384 -0.326 15.337 1.00 92.31 319 THR A CA 1
ATOM 2462 C C . THR A 1 319 ? -16.074 0.417 16.643 1.00 92.31 319 THR A C 1
ATOM 2464 O O . THR A 1 319 ? -16.991 0.730 17.395 1.00 92.31 319 THR A O 1
ATOM 2467 N N . LEU A 1 320 ? -14.795 0.693 16.939 1.00 94.69 320 LEU A N 1
ATOM 2468 C CA . LEU A 1 320 ? -14.390 1.495 18.102 1.00 94.69 320 LEU A CA 1
ATOM 2469 C C . LEU A 1 320 ? -14.714 2.972 17.895 1.00 94.69 320 LEU A C 1
ATOM 2471 O O . LEU A 1 320 ? -15.177 3.636 18.817 1.00 94.69 320 LEU A O 1
ATOM 2475 N N . ILE A 1 321 ? -14.496 3.471 16.678 1.00 93.69 321 ILE A N 1
ATOM 2476 C CA . ILE A 1 321 ? -14.816 4.847 16.300 1.00 93.69 321 ILE A CA 1
ATOM 2477 C C . ILE A 1 321 ? -16.340 5.010 16.253 1.00 93.69 321 ILE A C 1
ATOM 2479 O O . ILE A 1 321 ? -16.863 6.001 16.749 1.00 93.69 321 ILE A O 1
ATOM 2483 N N . GLU A 1 322 ? -17.068 4.012 15.742 1.00 92.56 322 GLU A N 1
ATOM 2484 C CA . GLU A 1 322 ? -18.535 4.012 15.736 1.00 92.56 322 GLU A CA 1
ATOM 2485 C C . GLU A 1 322 ? -19.077 4.067 17.167 1.00 92.56 322 GLU A C 1
ATOM 2487 O O . GLU A 1 322 ? -19.911 4.916 17.477 1.00 92.56 322 GLU A O 1
ATOM 2492 N N . ALA A 1 323 ? -18.558 3.227 18.067 1.00 94.00 323 ALA A N 1
ATOM 2493 C CA . ALA A 1 323 ? -18.936 3.248 19.477 1.00 94.00 323 ALA A CA 1
ATOM 2494 C C . ALA A 1 323 ? -18.630 4.606 20.136 1.00 94.00 323 ALA A C 1
ATOM 2496 O O . ALA A 1 323 ? -19.495 5.186 20.795 1.00 94.00 323 ALA A O 1
ATOM 2497 N N . ALA A 1 324 ? -17.428 5.144 19.910 1.00 93.69 324 ALA A N 1
ATOM 2498 C CA . ALA A 1 324 ? -17.010 6.434 20.449 1.00 93.69 324 ALA A CA 1
ATOM 2499 C C . ALA A 1 324 ? -17.894 7.591 19.960 1.00 93.69 324 ALA A C 1
ATOM 2501 O O . ALA A 1 324 ? -18.237 8.475 20.743 1.00 93.69 324 ALA A O 1
ATOM 2502 N N . ALA A 1 325 ? -18.312 7.567 18.691 1.00 92.25 325 ALA A N 1
ATOM 2503 C CA . ALA A 1 325 ? -19.216 8.565 18.128 1.00 92.25 325 ALA A CA 1
ATOM 2504 C C . ALA A 1 325 ? -20.584 8.561 18.830 1.00 92.25 325 ALA A C 1
ATOM 2506 O O . ALA A 1 325 ? -21.162 9.616 19.078 1.00 92.25 325 ALA A O 1
ATOM 2507 N N . HIS A 1 326 ? -21.063 7.389 19.252 1.00 91.81 326 HIS A N 1
ATOM 2508 C CA . HIS A 1 326 ? -22.290 7.249 20.042 1.00 91.81 326 HIS A CA 1
ATOM 2509 C C . HIS A 1 326 ? -22.088 7.499 21.549 1.00 91.81 326 HIS A C 1
ATOM 2511 O O . HIS A 1 326 ? -23.020 7.321 22.331 1.00 91.81 326 HIS A O 1
ATOM 2517 N N . GLY A 1 327 ? -20.896 7.938 21.967 1.00 91.69 327 GLY A N 1
ATOM 2518 C CA . GLY A 1 327 ? -20.602 8.317 23.348 1.00 91.69 327 GLY A CA 1
ATOM 2519 C C . GLY A 1 327 ? -20.284 7.141 24.267 1.00 91.69 327 GLY A C 1
ATOM 2520 O O . GLY A 1 327 ? -20.379 7.286 25.483 1.00 91.69 327 GLY A O 1
ATOM 2521 N N . LEU A 1 328 ? -19.922 5.980 23.712 1.00 94.56 328 LEU A N 1
ATOM 2522 C CA . LEU A 1 328 ? -19.520 4.819 24.500 1.00 94.56 328 LEU A CA 1
ATOM 2523 C C . LEU A 1 328 ? -18.031 4.871 24.850 1.00 94.56 328 LEU A C 1
ATOM 2525 O O . LEU A 1 328 ? -17.188 4.948 23.946 1.00 94.56 328 LEU A O 1
ATOM 2529 N N . PRO A 1 329 ? -17.683 4.724 26.138 1.00 97.00 329 PRO A N 1
ATOM 2530 C CA . PRO A 1 329 ? -16.338 4.345 26.529 1.00 97.00 329 PRO A CA 1
ATOM 2531 C C . PRO A 1 329 ? -15.967 2.979 25.954 1.00 97.00 329 PRO A C 1
ATOM 2533 O O . PRO A 1 329 ? -16.824 2.097 25.824 1.00 97.00 329 PRO A O 1
ATOM 2536 N N . MET A 1 330 ? -14.690 2.796 25.619 1.00 95.88 330 MET A N 1
ATOM 2537 C CA . MET A 1 330 ? -14.213 1.573 24.972 1.00 95.88 330 MET A CA 1
ATOM 2538 C C . MET A 1 330 ? -13.183 0.800 25.806 1.00 95.88 330 MET A C 1
ATOM 2540 O O . MET A 1 330 ? -12.290 1.382 26.413 1.00 95.88 330 MET A O 1
ATOM 2544 N N . VAL A 1 331 ? -13.251 -0.528 25.776 1.00 98.06 331 VAL A N 1
ATOM 2545 C CA . VAL A 1 331 ? -12.142 -1.424 26.135 1.00 98.06 331 VAL A CA 1
ATOM 2546 C C . VAL A 1 331 ? -11.655 -2.081 24.855 1.00 98.06 331 VAL A C 1
ATOM 2548 O O . VAL A 1 331 ? -12.439 -2.696 24.137 1.00 98.06 331 VAL A O 1
ATOM 2551 N N . ALA A 1 332 ? -10.375 -1.958 24.532 1.00 97.44 332 ALA A N 1
ATOM 2552 C CA . ALA A 1 332 ? -9.857 -2.498 23.282 1.00 97.44 332 ALA A CA 1
ATOM 2553 C C . ALA A 1 332 ? -8.530 -3.228 23.463 1.00 97.44 332 ALA A C 1
ATOM 2555 O O . ALA A 1 332 ? -7.763 -2.956 24.383 1.00 97.44 332 ALA A O 1
ATOM 2556 N N . THR A 1 333 ? -8.253 -4.158 22.557 1.00 95.88 333 THR A N 1
ATOM 2557 C CA . THR A 1 333 ? -6.955 -4.827 22.482 1.00 95.88 333 THR A CA 1
ATOM 2558 C C . THR A 1 333 ? -5.811 -3.825 22.309 1.00 95.88 333 THR A C 1
ATOM 2560 O O . THR A 1 333 ? -5.910 -2.874 21.537 1.00 95.88 333 THR A O 1
ATOM 2563 N N . LYS A 1 334 ? -4.692 -4.049 23.000 1.00 93.56 334 LYS A N 1
ATOM 2564 C CA . LYS A 1 334 ? -3.446 -3.288 22.810 1.00 93.56 334 LYS A CA 1
ATOM 2565 C C . LYS A 1 334 ? -2.679 -3.681 21.536 1.00 93.56 334 LYS A C 1
ATOM 2567 O O . LYS A 1 334 ? -1.604 -3.142 21.296 1.00 93.56 334 LYS A O 1
ATOM 2572 N N . ASN A 1 335 ? -3.206 -4.622 20.749 1.00 90.31 335 ASN A N 1
ATOM 2573 C CA . ASN A 1 335 ? -2.573 -5.144 19.542 1.00 90.31 335 ASN A CA 1
ATOM 2574 C C . ASN A 1 335 ? -3.295 -4.621 18.289 1.00 90.31 335 ASN A C 1
ATOM 2576 O O . ASN A 1 335 ? -4.373 -5.107 17.933 1.00 90.31 335 ASN A O 1
ATOM 2580 N N . GLY A 1 336 ? -2.681 -3.670 17.590 1.00 87.88 336 GLY A N 1
ATOM 2581 C CA . GLY A 1 336 ? -3.141 -3.126 16.315 1.00 87.88 336 GLY A CA 1
ATOM 2582 C C . GLY A 1 336 ? -3.601 -1.666 16.398 1.00 87.88 336 GLY A C 1
ATOM 2583 O O . GLY A 1 336 ? -3.225 -0.902 17.289 1.00 87.88 336 GLY A O 1
ATOM 2584 N N . GLY A 1 337 ? -4.475 -1.275 15.472 1.00 88.19 337 GLY A N 1
ATOM 2585 C CA . GLY A 1 337 ? -5.000 0.086 15.365 1.00 88.19 337 GLY A CA 1
ATOM 2586 C C . GLY A 1 337 ? -5.733 0.674 16.577 1.00 88.19 337 GLY A C 1
ATOM 2587 O O . GLY A 1 337 ? -5.691 1.902 16.715 1.00 88.19 337 GLY A O 1
ATOM 2588 N N . PRO A 1 338 ? -6.320 -0.105 17.513 1.00 94.06 338 PRO A N 1
ATOM 2589 C CA . PRO A 1 338 ? -6.942 0.481 18.696 1.00 94.06 338 PRO A CA 1
ATOM 2590 C C . PRO A 1 338 ? -5.996 1.323 19.555 1.00 94.06 338 PRO A C 1
ATOM 2592 O O . PRO A 1 338 ? -6.454 2.246 20.224 1.00 94.06 338 PRO A O 1
ATOM 2595 N N . VAL A 1 339 ? -4.683 1.066 19.514 1.00 92.88 339 VAL A N 1
ATOM 2596 C CA . VAL A 1 339 ? -3.682 1.867 20.238 1.00 92.88 339 VAL A CA 1
ATOM 2597 C C . VAL A 1 339 ? -3.657 3.313 19.739 1.00 92.88 339 VAL A C 1
ATOM 2599 O O . VAL A 1 339 ? -3.574 4.251 20.536 1.00 92.88 339 VAL A O 1
ATOM 2602 N N . ASP A 1 340 ? -3.743 3.508 18.423 1.00 91.25 340 ASP A N 1
ATOM 2603 C CA . ASP A 1 340 ? -3.757 4.838 17.815 1.00 91.25 340 ASP A CA 1
ATOM 2604 C C . ASP A 1 340 ? -5.104 5.532 18.017 1.00 91.25 340 ASP A C 1
ATOM 2606 O O . ASP A 1 340 ? -5.127 6.723 18.333 1.00 91.25 340 ASP A O 1
ATOM 2610 N N . ILE A 1 341 ? -6.209 4.783 17.922 1.00 93.19 341 ILE A N 1
ATOM 2611 C CA . ILE A 1 341 ? -7.556 5.295 18.212 1.00 93.19 341 ILE A CA 1
ATOM 2612 C C . ILE A 1 341 ? -7.629 5.774 19.663 1.00 93.19 341 ILE A C 1
ATOM 2614 O O . ILE A 1 341 ? -8.031 6.905 19.919 1.00 93.19 341 ILE A O 1
ATOM 2618 N N . HIS A 1 342 ? -7.165 4.961 20.613 1.00 93.88 342 HIS A N 1
ATOM 2619 C CA . HIS A 1 342 ? -7.117 5.326 22.024 1.00 93.88 342 HIS A CA 1
ATOM 2620 C C . HIS A 1 342 ? -6.240 6.560 22.268 1.00 93.88 342 HIS A C 1
ATOM 2622 O O . HIS A 1 342 ? -6.630 7.442 23.026 1.00 93.88 342 HIS A O 1
ATOM 2628 N N . ARG A 1 343 ? -5.077 6.672 21.608 1.00 92.50 343 ARG A N 1
ATOM 2629 C CA . ARG A 1 343 ? -4.208 7.856 21.735 1.00 92.50 343 ARG A CA 1
ATOM 2630 C C . ARG A 1 343 ? -4.884 9.133 21.227 1.00 92.50 343 ARG A C 1
ATOM 2632 O O . ARG A 1 343 ? -4.645 10.196 21.790 1.00 92.50 343 ARG A O 1
ATOM 2639 N N . ALA A 1 344 ? -5.681 9.035 20.165 1.00 91.50 344 ALA A N 1
ATOM 2640 C CA . ALA A 1 344 ? -6.379 10.176 19.582 1.00 91.50 344 ALA A CA 1
ATOM 2641 C C . ALA A 1 344 ? -7.643 10.560 20.366 1.00 91.50 344 ALA A C 1
ATOM 2643 O O . ALA A 1 344 ? -7.892 11.743 20.579 1.00 91.50 344 ALA A O 1
ATOM 2644 N N . LEU A 1 345 ? -8.437 9.573 20.792 1.00 92.94 345 LEU A N 1
ATOM 2645 C CA . LEU A 1 345 ? -9.732 9.807 21.428 1.00 92.94 345 LEU A CA 1
ATOM 2646 C C . LEU A 1 345 ? -9.652 9.931 22.948 1.00 92.94 345 LEU A C 1
ATOM 2648 O O . LEU A 1 345 ? -10.419 10.702 23.509 1.00 92.94 345 LEU A O 1
ATOM 2652 N N . ASN A 1 346 ? -8.747 9.201 23.608 1.00 94.19 346 ASN A N 1
ATOM 2653 C CA . ASN A 1 346 ? -8.661 9.070 25.068 1.00 94.19 346 ASN A CA 1
ATOM 2654 C C . ASN A 1 346 ? -10.014 8.720 25.731 1.00 94.19 346 ASN A C 1
ATOM 2656 O O . ASN A 1 346 ? -10.404 9.294 26.750 1.00 94.19 346 ASN A O 1
ATOM 2660 N N . ASN A 1 347 ? -10.756 7.799 25.112 1.00 94.00 347 ASN A N 1
ATOM 2661 C CA . ASN A 1 347 ? -12.131 7.439 25.467 1.00 94.00 347 ASN A CA 1
ATOM 2662 C C . ASN A 1 347 ? -12.255 6.025 26.067 1.00 94.00 347 ASN A C 1
ATOM 2664 O O . ASN A 1 347 ? -13.311 5.403 25.952 1.00 94.00 347 ASN A O 1
ATOM 2668 N N . GLY A 1 348 ? -11.190 5.461 26.645 1.00 95.12 348 GLY A N 1
ATOM 2669 C CA . GLY A 1 348 ? -11.227 4.057 27.040 1.00 95.12 348 GLY A CA 1
ATOM 2670 C C . GLY A 1 348 ? -9.983 3.507 27.726 1.00 95.12 348 GLY A C 1
ATOM 2671 O O . GLY A 1 348 ? -9.162 4.258 28.236 1.00 95.12 348 GLY A O 1
ATOM 2672 N N . LEU A 1 349 ? -9.865 2.176 27.726 1.00 97.50 349 LEU A N 1
ATOM 2673 C CA . LEU A 1 349 ? -8.740 1.417 28.277 1.00 97.50 349 LEU A CA 1
ATOM 2674 C C . LEU A 1 349 ? -8.232 0.384 27.261 1.00 97.50 349 LEU A C 1
ATOM 2676 O O . LEU A 1 349 ? -9.015 -0.228 26.530 1.00 97.50 349 LEU A O 1
ATOM 2680 N N . LEU A 1 350 ? -6.917 0.163 27.240 1.00 97.62 350 LEU A N 1
ATOM 2681 C CA . LEU A 1 350 ? -6.277 -0.873 26.426 1.00 97.62 350 LEU A CA 1
ATOM 2682 C C . LEU A 1 350 ? -5.917 -2.090 27.282 1.00 97.62 350 LEU A C 1
ATOM 2684 O O . LEU A 1 350 ? -5.381 -1.935 28.378 1.00 97.62 350 LEU A O 1
ATOM 2688 N N . VAL A 1 351 ? -6.169 -3.292 26.765 1.00 97.12 351 VAL A N 1
ATOM 2689 C CA . VAL A 1 351 ? -5.945 -4.564 27.473 1.00 97.12 351 VAL A CA 1
ATOM 2690 C C . VAL A 1 351 ? -5.179 -5.569 26.614 1.00 97.12 351 VAL A C 1
ATOM 2692 O O . VAL A 1 351 ? -5.228 -5.523 25.384 1.00 97.12 351 VAL A O 1
ATOM 2695 N N . ASP A 1 352 ? -4.455 -6.487 27.255 1.00 95.69 352 ASP A N 1
ATOM 2696 C CA . ASP A 1 352 ? -3.899 -7.652 26.562 1.00 95.69 352 ASP A CA 1
ATOM 2697 C C . ASP A 1 352 ? -5.026 -8.650 26.261 1.00 95.69 352 ASP A C 1
ATOM 2699 O O . ASP A 1 352 ? -5.681 -9.104 27.199 1.00 95.69 352 ASP A O 1
ATOM 2703 N N . PRO A 1 353 ? -5.271 -9.026 24.994 1.00 94.38 353 PRO A N 1
ATOM 2704 C CA . PRO A 1 353 ? -6.352 -9.952 24.663 1.00 94.38 353 PRO A CA 1
ATOM 2705 C C . PRO A 1 353 ? -6.132 -11.380 25.196 1.00 94.38 353 PRO A C 1
ATOM 2707 O O . PRO A 1 353 ? -7.079 -12.169 25.203 1.00 94.38 353 PRO A O 1
ATOM 2710 N N . HIS A 1 354 ? -4.917 -11.727 25.640 1.00 94.88 354 HIS A N 1
ATOM 2711 C CA . HIS A 1 354 ? -4.616 -13.021 26.267 1.00 94.88 354 HIS A CA 1
ATOM 2712 C C . HIS A 1 354 ? -4.797 -13.006 27.790 1.00 94.88 354 HIS A C 1
ATOM 2714 O O . HIS A 1 354 ? -4.855 -14.071 28.405 1.00 94.88 354 HIS A O 1
ATOM 2720 N N . ASP A 1 355 ? -4.897 -11.822 28.401 1.00 96.50 355 ASP A N 1
ATOM 2721 C CA . ASP A 1 355 ? -5.099 -11.670 29.837 1.00 96.50 355 ASP A CA 1
ATOM 2722 C C . ASP A 1 355 ? -6.589 -11.485 30.144 1.00 96.50 355 ASP A C 1
ATOM 2724 O O . ASP A 1 355 ? -7.161 -10.395 30.077 1.00 96.50 355 ASP A O 1
ATOM 2728 N N . GLN A 1 356 ? -7.228 -12.599 30.490 1.00 95.94 356 GLN A N 1
ATOM 2729 C CA . GLN A 1 356 ? -8.637 -12.630 30.858 1.00 95.94 356 GLN A CA 1
ATOM 2730 C C . GLN A 1 356 ? -8.950 -11.729 32.065 1.00 95.94 356 GLN A C 1
ATOM 2732 O O . GLN A 1 356 ? -10.016 -11.110 32.098 1.00 95.94 356 GLN A O 1
ATOM 2737 N N . GLN A 1 357 ? -8.051 -11.663 33.052 1.00 96.38 357 GLN A N 1
ATOM 2738 C CA . GLN A 1 357 ? -8.283 -10.883 34.263 1.00 96.38 357 GLN A CA 1
ATOM 2739 C C . GLN A 1 357 ? -8.213 -9.389 33.946 1.00 96.38 357 GLN A C 1
ATOM 2741 O O . GLN A 1 357 ? -9.103 -8.645 34.344 1.00 96.38 357 GLN A O 1
ATOM 2746 N N . ALA A 1 358 ? -7.245 -8.969 33.126 1.00 96.94 358 ALA A N 1
ATOM 2747 C CA . ALA A 1 358 ? -7.150 -7.584 32.671 1.00 96.94 358 ALA A CA 1
ATOM 2748 C C . ALA A 1 358 ? -8.410 -7.120 31.917 1.00 96.94 358 ALA A C 1
ATOM 2750 O O . ALA A 1 358 ? -8.845 -5.980 32.092 1.00 96.94 358 ALA A O 1
ATOM 2751 N N . ILE A 1 359 ? -9.030 -7.994 31.109 1.00 97.81 359 ILE A N 1
ATOM 2752 C CA . ILE A 1 359 ? -10.316 -7.701 30.453 1.00 97.81 359 ILE A CA 1
ATOM 2753 C C . ILE A 1 359 ? -11.418 -7.476 31.498 1.00 97.81 359 ILE A C 1
ATOM 2755 O O . ILE A 1 359 ? -12.143 -6.484 31.414 1.00 97.81 359 ILE A O 1
ATOM 2759 N N . ALA A 1 360 ? -11.548 -8.379 32.476 1.00 97.69 360 ALA A N 1
ATOM 2760 C CA . ALA A 1 360 ? -12.564 -8.271 33.523 1.00 97.69 360 ALA A CA 1
ATOM 2761 C C . ALA A 1 360 ? -12.384 -7.000 34.368 1.00 97.69 360 ALA A C 1
ATOM 2763 O O . ALA A 1 360 ? -13.357 -6.284 34.602 1.00 97.69 360 ALA A O 1
ATOM 2764 N N . ASP A 1 361 ? -11.151 -6.697 34.771 1.00 97.69 361 ASP A N 1
ATOM 2765 C CA . ASP A 1 361 ? -10.822 -5.544 35.609 1.00 97.69 361 ASP A CA 1
ATOM 2766 C C . ASP A 1 361 ? -11.078 -4.222 34.875 1.00 97.69 361 ASP A C 1
ATOM 2768 O O . ASP A 1 361 ? -11.657 -3.299 35.447 1.00 97.69 361 ASP A O 1
ATOM 2772 N N . ALA A 1 362 ? -10.712 -4.128 33.591 1.00 97.75 362 ALA A N 1
ATOM 2773 C CA . ALA A 1 362 ? -10.961 -2.934 32.784 1.00 97.75 362 ALA A CA 1
ATOM 2774 C C . ALA A 1 362 ? -12.462 -2.670 32.581 1.00 97.75 362 ALA A C 1
ATOM 2776 O O . ALA A 1 362 ? -12.912 -1.527 32.696 1.00 97.75 362 ALA A O 1
ATOM 2777 N N . LEU A 1 363 ? -13.242 -3.724 32.310 1.00 97.94 363 LEU A N 1
ATOM 2778 C CA . LEU A 1 363 ? -14.699 -3.632 32.194 1.00 97.94 363 LEU A CA 1
ATOM 2779 C C . LEU A 1 363 ? -15.338 -3.224 33.524 1.00 97.94 363 LEU A C 1
ATOM 2781 O O . LEU A 1 363 ? -16.159 -2.309 33.553 1.00 97.94 363 LEU A O 1
ATOM 2785 N N . LEU A 1 364 ? -14.938 -3.871 34.622 1.00 97.50 364 LEU A N 1
ATOM 2786 C CA . LEU A 1 364 ? -15.443 -3.568 35.958 1.00 97.50 364 LEU A CA 1
ATOM 2787 C C . LEU A 1 364 ? -15.156 -2.118 36.333 1.00 97.50 364 LEU A C 1
ATOM 2789 O O . LEU A 1 364 ? -16.061 -1.415 36.777 1.00 97.50 364 LEU A O 1
ATOM 2793 N N . LYS A 1 365 ? -13.930 -1.651 36.080 1.00 97.12 365 LYS A N 1
ATOM 2794 C CA . LYS A 1 365 ? -13.519 -0.276 36.348 1.00 97.12 365 LYS A CA 1
ATOM 2795 C C . LYS A 1 365 ? -14.425 0.733 35.645 1.00 97.12 365 LYS A C 1
ATOM 2797 O O . LYS A 1 365 ? -15.003 1.584 36.315 1.00 97.12 365 LYS A O 1
ATOM 2802 N N . LEU A 1 366 ? -14.608 0.601 34.328 1.00 96.12 366 LEU A N 1
ATOM 2803 C CA . LEU A 1 366 ? -15.429 1.531 33.539 1.00 96.12 366 LEU A CA 1
ATOM 2804 C C . LEU A 1 366 ? -16.916 1.499 33.909 1.00 96.12 366 LEU A C 1
ATOM 2806 O O . LEU A 1 366 ? -17.572 2.532 33.836 1.00 96.12 366 LEU A O 1
ATOM 2810 N N . VAL A 1 367 ? -17.449 0.341 34.306 1.00 95.19 367 VAL A N 1
ATOM 2811 C CA . VAL A 1 367 ? -18.847 0.223 34.751 1.00 95.19 367 VAL A CA 1
ATOM 2812 C C . VAL A 1 367 ? -19.037 0.765 36.175 1.00 95.19 367 VAL A C 1
ATOM 2814 O O . VAL A 1 367 ? -20.084 1.331 36.482 1.00 95.19 367 VAL A O 1
ATOM 2817 N N . SER A 1 368 ? -18.046 0.609 37.059 1.00 95.38 368 SER A N 1
ATOM 2818 C CA . SER A 1 368 ? -18.145 1.044 38.460 1.00 95.38 368 SER A CA 1
ATOM 2819 C C . SER A 1 368 ? -17.841 2.534 38.674 1.00 95.38 368 SER A C 1
ATOM 2821 O O . SER A 1 368 ? -18.449 3.173 39.535 1.00 95.38 368 SER A O 1
ATOM 2823 N N . GLU A 1 369 ? -16.922 3.114 37.895 1.00 95.75 369 GLU A N 1
ATOM 2824 C CA . GLU A 1 369 ? -16.433 4.483 38.081 1.00 95.75 369 GLU A CA 1
ATOM 2825 C C . GLU A 1 369 ? -17.183 5.471 37.169 1.00 95.75 369 GLU A C 1
ATOM 2827 O O . GLU A 1 369 ? -16.769 5.753 36.044 1.00 95.75 369 GLU A O 1
ATOM 2832 N N . LYS A 1 370 ? -18.275 6.062 37.675 1.00 93.19 370 LYS A N 1
ATOM 2833 C CA . LYS A 1 370 ? -19.121 7.011 36.914 1.00 93.19 370 LYS A CA 1
ATOM 2834 C C . LYS A 1 370 ? -18.361 8.225 36.354 1.00 93.19 370 LYS A C 1
ATOM 2836 O O . LYS A 1 370 ? -18.667 8.681 35.251 1.00 93.19 370 LYS A O 1
ATOM 2841 N N . ASN A 1 371 ? -17.379 8.741 37.097 1.00 95.38 371 ASN 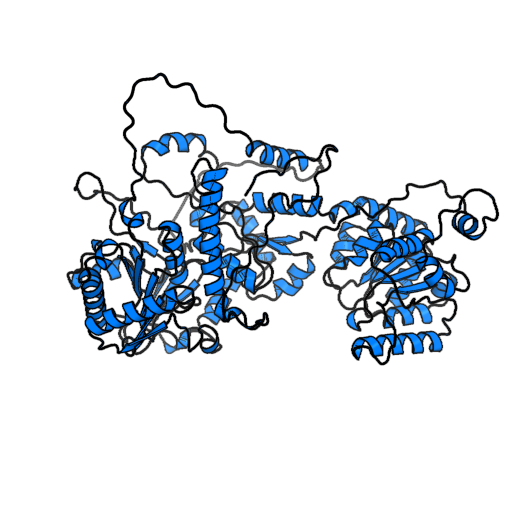A N 1
ATOM 2842 C CA . ASN A 1 371 ? -16.564 9.882 36.661 1.00 95.38 371 ASN A CA 1
ATOM 2843 C C . ASN A 1 371 ? -15.695 9.499 35.459 1.00 95.38 371 ASN A C 1
ATOM 2845 O O . ASN A 1 371 ? -15.751 10.167 34.433 1.00 95.38 371 ASN A O 1
ATOM 2849 N N . LEU A 1 372 ? -14.985 8.367 35.550 1.00 95.62 372 LEU A N 1
ATOM 2850 C CA . LEU A 1 372 ? -14.163 7.857 34.455 1.00 95.62 372 LEU A CA 1
ATOM 2851 C C . LEU A 1 372 ? -15.004 7.597 33.201 1.00 95.62 372 LEU A C 1
ATOM 2853 O O . LEU A 1 372 ? -14.598 7.961 32.100 1.00 95.62 372 LEU A O 1
ATOM 2857 N N . TRP A 1 373 ? -16.190 7.006 33.363 1.00 96.19 373 TRP A N 1
ATOM 2858 C CA . TRP A 1 373 ? -17.117 6.777 32.256 1.00 96.19 373 TRP A CA 1
ATOM 2859 C C . TRP A 1 373 ? -17.495 8.085 31.542 1.00 96.19 373 TRP A C 1
ATOM 2861 O O . TRP A 1 373 ? -17.427 8.173 30.314 1.00 96.19 373 TRP A O 1
ATOM 2871 N N . SER A 1 374 ? -17.839 9.116 32.318 1.00 94.50 374 SER A N 1
ATOM 2872 C CA . SER A 1 374 ? -18.241 10.430 31.800 1.00 94.50 374 SER A CA 1
ATOM 2873 C C . SER A 1 374 ? -17.081 11.141 31.099 1.00 94.50 374 SER A C 1
ATOM 2875 O O . SER A 1 374 ? -17.255 11.670 30.000 1.00 94.50 374 SER A O 1
ATOM 2877 N N . ASP A 1 375 ? -15.879 11.078 31.676 1.00 95.50 375 ASP A N 1
ATOM 2878 C CA . ASP A 1 375 ? -14.658 11.616 31.072 1.00 95.50 375 ASP A CA 1
ATOM 2879 C C . ASP A 1 375 ? -14.349 10.931 29.735 1.00 95.50 375 ASP A C 1
ATOM 2881 O O . ASP A 1 375 ? -14.080 11.600 28.734 1.00 95.50 375 ASP A O 1
ATOM 2885 N N . CYS A 1 376 ? -14.438 9.598 29.683 1.00 95.75 376 CYS A N 1
ATOM 2886 C CA . CYS A 1 376 ? -14.227 8.834 28.457 1.00 95.75 376 CYS A CA 1
ATOM 2887 C C . CYS A 1 376 ? -15.245 9.200 27.369 1.00 95.75 376 CYS A C 1
ATOM 2889 O O . CYS A 1 376 ? -14.851 9.407 26.219 1.00 95.75 376 CYS A O 1
ATOM 2891 N N . ARG A 1 377 ? -16.532 9.325 27.718 1.00 94.25 377 ARG A N 1
ATOM 2892 C CA . ARG A 1 377 ? -17.586 9.765 26.790 1.00 94.25 377 ARG A CA 1
ATOM 2893 C C . ARG A 1 377 ? -17.286 11.148 26.216 1.00 94.25 377 ARG A C 1
ATOM 2895 O O . ARG A 1 377 ? -17.276 11.320 24.997 1.00 94.25 377 ARG A O 1
ATOM 2902 N N . ASN A 1 378 ? -16.994 12.113 27.085 1.00 93.62 378 ASN A N 1
ATOM 2903 C CA . ASN A 1 378 ? -16.741 13.498 26.691 1.00 93.62 378 ASN A CA 1
ATOM 2904 C C . ASN A 1 378 ? -15.490 13.618 25.809 1.00 93.62 378 ASN A C 1
ATOM 2906 O O . ASN A 1 378 ? -15.505 14.324 24.799 1.00 93.62 378 ASN A O 1
ATOM 2910 N N . ASN A 1 379 ? -14.424 12.883 26.138 1.00 94.62 379 ASN A N 1
ATOM 2911 C CA . ASN A 1 379 ? -13.214 12.822 25.320 1.00 94.62 379 ASN A CA 1
ATOM 2912 C C . ASN A 1 379 ? -13.482 12.212 23.936 1.00 94.62 379 ASN A C 1
ATOM 2914 O O . ASN A 1 379 ? -13.012 12.749 22.931 1.00 94.62 379 ASN A O 1
ATOM 2918 N N . GLY A 1 380 ? -14.277 11.136 23.877 1.00 92.38 380 GLY A N 1
ATOM 2919 C CA . GLY A 1 380 ? -14.699 10.504 22.628 1.00 92.38 380 GLY A CA 1
ATOM 2920 C C . GLY A 1 380 ? -15.367 11.503 21.690 1.00 92.38 380 GLY A C 1
ATOM 2921 O O . GLY A 1 380 ? -14.878 11.723 20.586 1.00 92.38 380 GLY A O 1
ATOM 2922 N N . TRP A 1 381 ? -16.417 12.182 22.152 1.00 90.69 381 TRP A N 1
ATOM 2923 C CA . TRP A 1 381 ? -17.136 13.185 21.359 1.00 90.69 381 TRP A CA 1
ATOM 2924 C C . TRP A 1 381 ? -16.292 14.389 20.967 1.00 90.69 381 TRP A C 1
ATOM 2926 O O . TRP A 1 381 ? -16.339 14.825 19.818 1.00 90.69 381 TRP A O 1
ATOM 2936 N N . LYS A 1 382 ? -15.473 14.898 21.889 1.00 91.69 382 LYS A N 1
ATOM 2937 C CA . LYS A 1 382 ? -14.582 16.024 21.606 1.00 91.69 382 LYS A CA 1
ATOM 2938 C C . LYS A 1 382 ? -13.632 15.719 20.449 1.00 91.69 382 LYS A C 1
ATOM 2940 O O . LYS A 1 382 ? -13.392 16.586 19.612 1.00 91.69 382 LYS A O 1
ATOM 2945 N N . ASN A 1 383 ? -13.101 14.500 20.389 1.00 92.62 383 ASN A N 1
ATOM 2946 C CA . ASN A 1 383 ? -12.026 14.131 19.468 1.00 92.62 383 ASN A CA 1
ATOM 2947 C C . ASN A 1 383 ? -12.498 13.327 18.245 1.00 92.62 383 ASN A C 1
ATOM 2949 O O . ASN A 1 383 ? -11.704 13.100 17.333 1.00 92.62 383 ASN A O 1
ATOM 2953 N N . ILE A 1 384 ? -13.772 12.922 18.172 1.00 91.06 384 ILE A N 1
ATOM 2954 C CA . ILE A 1 384 ? -14.275 12.052 17.095 1.00 91.06 384 ILE A CA 1
ATOM 2955 C C . ILE A 1 384 ? -14.118 12.658 15.695 1.00 91.06 384 ILE A C 1
ATOM 2957 O O . ILE A 1 384 ? -13.901 11.939 14.721 1.00 91.06 384 ILE A O 1
ATOM 2961 N N . HIS A 1 385 ? -14.142 13.992 15.601 1.00 89.25 385 HIS A N 1
ATOM 2962 C CA . HIS A 1 385 ? -13.951 14.738 14.356 1.00 89.25 385 HIS A CA 1
ATOM 2963 C C . HIS A 1 385 ? -12.615 14.425 13.658 1.00 89.25 385 HIS A C 1
ATOM 2965 O O . HIS A 1 385 ? -12.529 14.554 12.434 1.00 89.25 385 HIS A O 1
ATOM 2971 N N . LEU A 1 386 ? -11.601 13.960 14.403 1.00 89.75 386 LEU A N 1
ATOM 2972 C CA . LEU A 1 386 ? -10.306 13.526 13.868 1.00 89.75 386 LEU A CA 1
ATOM 2973 C C . LEU A 1 386 ? -10.419 12.315 12.927 1.00 89.75 386 LEU A C 1
ATOM 2975 O O . LEU A 1 386 ? -9.560 12.122 12.072 1.00 89.75 386 LEU A O 1
ATOM 2979 N N . PHE A 1 387 ? -11.486 11.525 13.063 1.00 92.00 387 PHE A N 1
ATOM 2980 C CA . PHE A 1 387 ? -11.780 10.347 12.245 1.00 92.00 387 PHE A CA 1
ATOM 2981 C C . PHE A 1 387 ? -12.896 10.611 11.228 1.00 92.00 387 PHE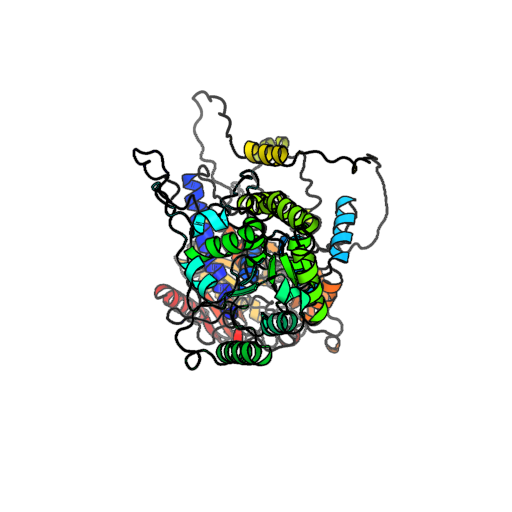 A C 1
ATOM 2983 O O . PHE A 1 387 ? -13.577 9.689 10.793 1.00 92.00 387 PHE A O 1
ATOM 2990 N N . SER A 1 388 ? -13.125 11.871 10.854 1.00 91.19 388 SER A N 1
ATOM 2991 C CA . SER A 1 388 ? -14.128 12.247 9.852 1.00 91.19 388 SER A CA 1
ATOM 2992 C C . SER A 1 388 ? -13.535 12.277 8.439 1.00 91.19 388 SER A C 1
ATOM 2994 O O . SER A 1 388 ? -12.357 12.594 8.256 1.00 91.19 388 SER A O 1
ATOM 2996 N N . TRP A 1 389 ? -14.349 11.999 7.413 1.00 89.81 389 TRP A N 1
ATOM 2997 C CA . TRP A 1 389 ? -13.922 12.156 6.012 1.00 89.81 389 TRP A CA 1
ATOM 2998 C C . TRP A 1 389 ? -13.396 13.564 5.676 1.00 89.81 389 TRP A C 1
ATOM 3000 O O . TRP A 1 389 ? -12.354 13.652 5.023 1.00 89.81 389 TRP A O 1
ATOM 3010 N N . PRO A 1 390 ? -14.014 14.669 6.144 1.00 90.81 390 PRO A N 1
ATOM 3011 C CA . PRO A 1 390 ? -13.464 16.006 5.937 1.00 90.81 390 PRO A CA 1
ATOM 3012 C C . PRO A 1 390 ? -12.055 16.195 6.513 1.00 90.81 390 PRO A C 1
ATOM 3014 O O . PRO A 1 390 ? -11.207 16.788 5.848 1.00 90.81 390 PRO A O 1
ATOM 3017 N N . GLU A 1 391 ? -11.780 15.689 7.721 1.00 89.81 391 GLU A N 1
ATOM 3018 C CA . GLU A 1 391 ? -10.441 15.773 8.322 1.00 89.81 391 GLU A CA 1
ATOM 3019 C C . GLU A 1 391 ? -9.432 14.890 7.585 1.00 89.81 391 GLU A C 1
ATOM 3021 O O . GLU A 1 391 ? -8.332 15.351 7.268 1.00 89.81 391 GLU A O 1
ATOM 3026 N N . HIS A 1 392 ? -9.829 13.665 7.223 1.00 90.06 392 HIS A N 1
ATOM 3027 C CA . HIS A 1 392 ? -9.021 12.779 6.389 1.00 90.06 392 HIS A CA 1
ATOM 3028 C C . HIS A 1 392 ? -8.603 13.480 5.090 1.00 90.06 392 HIS A C 1
ATOM 3030 O O . HIS A 1 392 ? -7.412 13.589 4.801 1.00 90.06 392 HIS A O 1
ATOM 3036 N N . CYS A 1 393 ? -9.566 14.017 4.335 1.00 90.31 393 CYS A N 1
ATOM 3037 C CA . CYS A 1 393 ? -9.317 14.708 3.072 1.00 90.31 393 CYS A CA 1
ATOM 3038 C C . CYS A 1 393 ? -8.456 15.961 3.261 1.00 90.31 393 CYS A C 1
ATOM 3040 O O . CYS A 1 393 ? -7.516 16.178 2.497 1.00 90.31 393 CYS A O 1
ATOM 3042 N N . ARG A 1 394 ? -8.720 16.771 4.295 1.00 89.81 394 ARG A N 1
ATOM 3043 C CA . ARG A 1 394 ? -7.928 17.972 4.606 1.00 89.81 394 ARG A CA 1
ATOM 3044 C C . ARG A 1 394 ? -6.476 17.622 4.904 1.00 89.81 394 ARG A C 1
ATOM 3046 O O . ARG A 1 394 ? -5.563 18.204 4.309 1.00 89.81 394 ARG A O 1
ATOM 3053 N N . THR A 1 395 ? -6.250 16.653 5.788 1.00 88.06 395 THR A N 1
ATOM 3054 C CA . THR A 1 395 ? -4.908 16.184 6.131 1.00 88.06 395 THR A CA 1
ATOM 3055 C C . THR A 1 395 ? -4.234 15.569 4.907 1.00 88.06 395 THR A C 1
ATOM 3057 O O . THR A 1 395 ? -3.099 15.931 4.595 1.00 88.06 395 THR A O 1
ATOM 3060 N N . TYR A 1 396 ? -4.934 14.716 4.158 1.00 86.50 396 TYR A N 1
ATOM 3061 C CA . TYR A 1 396 ? -4.437 14.098 2.931 1.00 86.50 396 TYR A CA 1
ATOM 3062 C C . TYR A 1 396 ? -3.974 15.146 1.917 1.00 86.50 396 TYR A C 1
ATOM 3064 O O . TYR A 1 396 ? -2.814 15.117 1.506 1.00 86.50 396 TYR A O 1
ATOM 3072 N N . LEU A 1 397 ? -4.830 16.107 1.561 1.00 86.81 397 LEU A N 1
ATOM 3073 C CA . LEU A 1 397 ? -4.518 17.165 0.597 1.00 86.81 397 LEU A CA 1
ATOM 3074 C C . LEU A 1 397 ? -3.378 18.065 1.078 1.00 86.81 397 LEU A C 1
ATOM 3076 O O . LEU A 1 397 ? -2.502 18.407 0.291 1.00 86.81 397 LEU A O 1
ATOM 3080 N N . THR A 1 398 ? -3.313 18.373 2.375 1.00 87.06 398 THR A N 1
ATOM 3081 C CA . THR A 1 398 ? -2.194 19.135 2.952 1.00 87.06 398 THR A CA 1
ATOM 3082 C C . THR A 1 398 ? -0.868 18.385 2.795 1.00 87.06 398 THR A C 1
ATOM 3084 O O . THR A 1 398 ? 0.156 18.982 2.464 1.00 87.06 398 THR A O 1
ATOM 3087 N N . ARG A 1 399 ? -0.860 17.057 2.990 1.00 82.75 399 ARG A N 1
ATOM 3088 C CA . ARG A 1 399 ? 0.344 16.239 2.765 1.00 82.75 399 ARG A CA 1
ATOM 3089 C C . ARG A 1 399 ? 0.693 16.122 1.282 1.00 82.75 399 ARG A C 1
ATOM 3091 O O . ARG A 1 399 ? 1.876 16.156 0.964 1.00 82.75 399 ARG A O 1
ATOM 3098 N N . VAL A 1 400 ? -0.304 16.006 0.401 1.00 80.06 400 VAL A N 1
ATOM 3099 C CA . VAL A 1 400 ? -0.128 16.002 -1.066 1.00 80.06 400 VAL A CA 1
ATOM 3100 C C . VAL A 1 400 ? 0.495 17.304 -1.544 1.00 80.06 400 VAL A C 1
ATOM 3102 O O . VAL A 1 400 ? 1.472 17.271 -2.277 1.00 80.06 400 VAL A O 1
ATOM 3105 N N . ALA A 1 401 ? -0.042 18.442 -1.109 1.00 76.88 401 ALA A N 1
ATOM 3106 C CA . ALA A 1 401 ? 0.447 19.761 -1.495 1.00 76.88 401 ALA A CA 1
ATOM 3107 C C . ALA A 1 401 ? 1.886 20.012 -1.017 1.00 76.88 401 ALA A C 1
ATOM 3109 O O . ALA A 1 401 ? 2.628 20.752 -1.649 1.00 76.88 401 ALA A O 1
ATOM 3110 N N . ALA A 1 402 ? 2.289 19.374 0.087 1.00 71.88 402 ALA A N 1
ATOM 3111 C CA . ALA A 1 402 ? 3.661 19.411 0.583 1.00 71.88 402 ALA A CA 1
ATOM 3112 C C . ALA A 1 402 ? 4.614 18.437 -0.138 1.00 71.88 402 ALA A C 1
ATOM 3114 O O . ALA A 1 402 ? 5.818 18.486 0.123 1.00 71.88 402 ALA A O 1
ATOM 3115 N N . CYS A 1 403 ? 4.106 17.532 -0.985 1.00 67.44 403 CYS A N 1
ATOM 3116 C CA . CYS A 1 403 ? 4.952 16.720 -1.859 1.00 67.44 403 CYS A CA 1
ATOM 3117 C C . CYS A 1 403 ? 5.485 17.607 -2.986 1.00 67.44 403 CYS A C 1
ATOM 3119 O O . CYS A 1 403 ? 4.771 18.462 -3.514 1.00 67.44 403 CYS A O 1
ATOM 3121 N N . ARG A 1 404 ? 6.754 17.421 -3.345 1.00 59.34 404 ARG A N 1
ATOM 3122 C CA . ARG A 1 404 ? 7.399 18.204 -4.394 1.00 59.34 404 ARG A CA 1
ATOM 3123 C C . ARG A 1 404 ? 6.763 17.858 -5.725 1.00 59.34 404 ARG A C 1
ATOM 3125 O O . ARG A 1 404 ? 6.739 16.701 -6.137 1.00 59.34 404 ARG A O 1
ATOM 3132 N N . MET A 1 405 ? 6.291 18.877 -6.425 1.00 50.31 405 MET A N 1
ATOM 3133 C CA . MET A 1 405 ? 5.790 18.710 -7.776 1.00 50.31 405 MET A CA 1
ATOM 3134 C C . MET A 1 405 ? 6.960 18.464 -8.715 1.00 50.31 405 MET A C 1
ATOM 3136 O O . MET A 1 405 ? 7.651 19.378 -9.155 1.00 50.31 405 MET A O 1
ATOM 3140 N N . ARG A 1 406 ? 7.169 17.195 -9.048 1.00 50.34 406 ARG A N 1
ATOM 3141 C CA . ARG A 1 406 ? 7.785 16.847 -10.317 1.00 50.34 406 ARG A CA 1
ATOM 3142 C C . ARG A 1 406 ? 6.687 17.122 -11.327 1.00 50.34 406 ARG A C 1
ATOM 3144 O O . ARG A 1 406 ? 5.716 16.388 -11.415 1.00 50.34 406 ARG A O 1
ATOM 3151 N N . HIS A 1 407 ? 6.729 18.270 -11.971 1.00 37.31 407 HIS A N 1
ATOM 3152 C CA . HIS A 1 407 ? 6.115 18.344 -13.280 1.00 37.31 407 HIS A CA 1
ATOM 3153 C C . HIS A 1 407 ? 7.205 17.996 -14.274 1.00 37.31 407 HIS A C 1
ATOM 3155 O O . HIS A 1 407 ? 8.377 18.320 -14.039 1.00 37.31 407 HIS A O 1
ATOM 3161 N N . PRO A 1 408 ? 6.872 17.412 -15.427 1.00 37.12 408 PRO A N 1
ATOM 3162 C CA . PRO A 1 408 ? 7.677 17.701 -16.585 1.00 37.12 408 PRO A CA 1
ATOM 3163 C C . PRO A 1 408 ? 7.523 19.209 -16.855 1.00 37.12 408 PRO A C 1
ATOM 3165 O O . PRO A 1 408 ? 6.666 19.639 -17.621 1.00 37.12 408 PRO A O 1
ATOM 3168 N N . GLN A 1 409 ? 8.334 20.040 -16.189 1.00 36.56 409 GLN A N 1
ATOM 3169 C CA . GLN A 1 409 ? 8.701 21.333 -16.743 1.00 36.56 409 GLN A CA 1
ATOM 3170 C C . GLN A 1 409 ? 9.530 20.990 -17.969 1.00 36.56 409 GLN A C 1
ATOM 3172 O O . GLN A 1 409 ? 10.745 20.793 -17.912 1.00 36.56 409 GLN A O 1
ATOM 3177 N N . TRP A 1 410 ? 8.827 20.786 -19.077 1.00 43.47 410 TRP A N 1
ATOM 3178 C CA . TRP A 1 410 ? 9.435 20.758 -20.384 1.00 43.47 410 TRP A CA 1
ATOM 3179 C C . TRP A 1 410 ? 10.094 22.128 -20.519 1.00 43.47 410 TRP A C 1
ATOM 3181 O O . TRP A 1 410 ? 9.386 23.110 -20.708 1.00 43.47 410 TRP A O 1
ATOM 3191 N N . GLN A 1 411 ? 11.416 22.219 -20.327 1.00 33.91 411 GLN A N 1
ATOM 3192 C CA . GLN A 1 411 ? 12.150 23.409 -20.741 1.00 33.91 411 GLN A CA 1
ATOM 3193 C C . GLN A 1 411 ? 11.885 23.534 -22.238 1.00 33.91 411 GLN A C 1
ATOM 3195 O O . GLN A 1 411 ? 12.389 22.753 -23.046 1.00 33.91 411 GLN A O 1
ATOM 3200 N N . THR A 1 412 ? 10.964 24.421 -22.587 1.00 32.97 412 THR A N 1
ATOM 3201 C CA . THR A 1 412 ? 10.764 24.856 -23.949 1.00 32.97 412 THR A CA 1
ATOM 3202 C C . THR A 1 412 ? 12.010 25.665 -24.273 1.00 32.97 412 THR A C 1
ATOM 3204 O O . THR A 1 412 ? 12.282 26.681 -23.648 1.00 32.97 412 THR A O 1
ATOM 3207 N N . ASP A 1 413 ? 12.834 25.174 -25.201 1.00 34.38 413 ASP A N 1
ATOM 3208 C CA . ASP A 1 413 ? 14.031 25.877 -25.688 1.00 34.38 413 ASP A CA 1
ATOM 3209 C C . ASP A 1 413 ? 13.641 27.104 -26.560 1.00 34.38 413 ASP A C 1
ATOM 3211 O O . ASP A 1 413 ? 14.153 27.309 -27.673 1.00 34.38 413 ASP A O 1
ATOM 3215 N N . THR A 1 414 ? 12.659 27.888 -26.113 1.00 33.25 414 THR A N 1
ATOM 3216 C CA . THR A 1 414 ? 12.173 29.131 -26.715 1.00 33.25 414 THR A CA 1
ATOM 3217 C C . THR A 1 414 ? 12.751 30.312 -25.927 1.00 33.25 414 THR A C 1
ATOM 3219 O O . THR A 1 414 ? 12.362 30.522 -24.784 1.00 33.25 414 THR A O 1
ATOM 3222 N N . PRO A 1 415 ? 13.681 31.094 -26.516 1.00 34.56 415 PRO A N 1
ATOM 3223 C CA . PRO A 1 415 ? 14.339 32.220 -25.838 1.00 34.56 415 PRO A CA 1
ATOM 3224 C C . PRO A 1 415 ? 13.395 33.343 -25.380 1.00 34.56 415 PRO A C 1
ATOM 3226 O O . PRO A 1 415 ? 13.803 34.191 -24.600 1.00 34.56 415 PRO A O 1
ATOM 3229 N N . GLU A 1 416 ? 12.150 33.377 -25.861 1.00 32.69 416 GLU A N 1
ATOM 3230 C CA . GLU A 1 416 ? 11.174 34.414 -25.496 1.00 32.69 416 GLU A CA 1
ATOM 3231 C C . GLU A 1 416 ? 10.446 34.121 -24.170 1.00 32.69 416 GLU A C 1
ATOM 3233 O O . GLU A 1 416 ? 9.977 35.054 -23.524 1.00 32.69 416 GLU A O 1
ATOM 3238 N N . ASP A 1 417 ? 10.437 32.867 -23.695 1.00 37.03 417 ASP A N 1
ATOM 3239 C CA . ASP A 1 417 ? 9.830 32.499 -22.403 1.00 37.03 417 ASP A CA 1
ATOM 3240 C C . ASP A 1 417 ? 10.776 32.728 -21.205 1.00 37.03 417 ASP A C 1
ATOM 3242 O O . ASP A 1 417 ? 10.353 32.624 -20.051 1.00 37.03 417 ASP A O 1
ATOM 3246 N N . GLU A 1 418 ? 12.049 33.076 -21.444 1.00 35.00 418 GLU A N 1
ATOM 3247 C CA . GLU A 1 418 ? 12.999 33.407 -20.368 1.00 35.00 418 GLU A CA 1
ATOM 3248 C C . GLU A 1 418 ? 12.573 34.673 -19.604 1.00 35.00 418 GLU A C 1
ATOM 3250 O O . GLU A 1 418 ? 12.795 34.758 -18.399 1.00 35.00 418 GLU A O 1
ATOM 3255 N N . ILE A 1 419 ? 11.873 35.608 -20.257 1.00 35.03 419 ILE A N 1
ATOM 3256 C CA . ILE A 1 419 ? 11.461 36.881 -19.641 1.00 35.03 419 ILE A CA 1
ATOM 3257 C C . ILE A 1 419 ? 10.247 36.689 -18.710 1.00 35.03 419 ILE A C 1
ATOM 3259 O O . ILE A 1 419 ? 10.141 37.363 -17.690 1.00 35.03 419 ILE A O 1
ATOM 3263 N N . ALA A 1 420 ? 9.360 35.726 -18.994 1.00 34.09 420 ALA A N 1
ATOM 3264 C CA . ALA A 1 420 ? 8.229 35.401 -18.116 1.00 34.09 420 ALA A CA 1
ATOM 3265 C C . ALA A 1 420 ? 8.621 34.469 -16.950 1.00 34.09 420 ALA A C 1
ATOM 3267 O O . ALA A 1 420 ? 7.934 34.411 -15.927 1.00 34.09 420 ALA A O 1
ATOM 3268 N N . ALA A 1 421 ? 9.733 33.737 -17.080 1.00 36.25 421 ALA A N 1
ATOM 3269 C CA . ALA A 1 421 ? 10.229 32.846 -16.036 1.00 36.25 421 ALA A CA 1
ATOM 3270 C C . ALA A 1 421 ? 10.867 33.600 -14.853 1.00 36.25 421 ALA A C 1
ATOM 3272 O O . ALA A 1 421 ? 10.830 33.090 -13.731 1.00 36.25 421 ALA A O 1
ATOM 3273 N N . GLU A 1 422 ? 11.404 34.808 -15.060 1.00 30.88 422 GLU A N 1
ATOM 3274 C CA . GLU A 1 422 ? 12.118 35.555 -14.011 1.00 30.88 422 GLU A CA 1
ATOM 3275 C C . GLU A 1 422 ? 11.211 36.072 -12.877 1.00 30.88 422 GLU A C 1
ATOM 3277 O O . GLU A 1 422 ? 11.662 36.154 -11.734 1.00 30.88 422 GLU A O 1
ATOM 3282 N N . GLU A 1 423 ? 9.915 36.319 -13.109 1.00 31.89 423 GLU A N 1
ATOM 3283 C CA . GLU A 1 423 ? 9.011 36.778 -12.033 1.00 31.89 423 GLU A CA 1
ATOM 3284 C C . GLU A 1 423 ? 8.440 35.645 -11.160 1.00 31.89 423 GLU A C 1
ATOM 3286 O O . GLU A 1 423 ? 7.940 35.895 -10.061 1.00 31.89 423 GLU A O 1
ATOM 3291 N N . SER A 1 424 ? 8.575 34.381 -11.578 1.00 31.70 424 SER A N 1
ATOM 3292 C CA . SER A 1 424 ? 8.178 33.211 -10.771 1.00 31.70 424 SER A CA 1
ATOM 3293 C C . SER A 1 424 ? 9.362 32.437 -10.170 1.00 31.70 424 SER A C 1
ATOM 3295 O O . SER A 1 424 ? 9.158 31.524 -9.366 1.00 31.70 424 SER A O 1
ATOM 3297 N N . SER A 1 425 ? 10.609 32.814 -10.485 1.00 31.41 425 SER A N 1
ATOM 3298 C CA . SER A 1 425 ? 11.806 32.025 -10.155 1.00 31.41 425 SER A CA 1
ATOM 3299 C C . SER A 1 425 ? 12.415 32.271 -8.771 1.00 31.41 425 SER A C 1
ATOM 3301 O O . SER A 1 425 ? 13.538 31.833 -8.514 1.00 31.41 425 SER A O 1
ATOM 3303 N N . LEU A 1 426 ? 11.732 32.952 -7.851 1.00 28.70 426 LEU A N 1
ATOM 3304 C CA . LEU A 1 426 ? 12.351 33.353 -6.581 1.00 28.70 426 LEU A CA 1
ATOM 3305 C C . LEU A 1 426 ? 12.235 32.353 -5.420 1.00 28.70 426 LEU A C 1
ATOM 3307 O O . LEU A 1 426 ? 12.585 32.725 -4.306 1.00 28.70 426 LEU A O 1
ATOM 3311 N N . ASN A 1 427 ? 11.824 31.090 -5.623 1.00 31.83 427 ASN A N 1
ATOM 3312 C CA . ASN A 1 427 ? 11.895 30.103 -4.528 1.00 31.83 427 ASN A CA 1
ATOM 3313 C C . ASN A 1 427 ? 11.955 28.606 -4.894 1.00 31.83 427 ASN A C 1
ATOM 3315 O O . ASN A 1 427 ? 11.493 27.780 -4.113 1.00 31.83 427 ASN A O 1
ATOM 3319 N N . ASP A 1 428 ? 12.569 28.212 -6.012 1.00 29.25 428 ASP A N 1
ATOM 3320 C CA . ASP A 1 428 ? 12.838 26.781 -6.239 1.00 29.25 428 ASP A CA 1
ATOM 3321 C C . ASP A 1 428 ? 14.211 26.570 -6.880 1.00 29.25 428 ASP A C 1
ATOM 3323 O O . ASP A 1 428 ? 14.402 26.509 -8.095 1.00 29.25 428 ASP A O 1
ATOM 3327 N N . SER A 1 429 ? 15.231 26.566 -6.020 1.00 27.42 429 SER A N 1
ATOM 3328 C CA . SER A 1 429 ? 16.612 26.381 -6.441 1.00 27.42 429 SER A CA 1
ATOM 3329 C C . SER A 1 429 ? 16.789 24.973 -7.019 1.00 27.42 429 SER A C 1
ATOM 3331 O O . SER A 1 429 ? 16.702 23.975 -6.308 1.00 27.42 429 SER A O 1
ATOM 3333 N N . LEU A 1 430 ? 17.165 24.907 -8.300 1.00 30.69 430 LEU A N 1
ATOM 3334 C CA . LEU A 1 430 ? 17.651 23.735 -9.053 1.00 30.69 430 LEU A CA 1
ATOM 3335 C C . LEU A 1 430 ? 18.849 22.986 -8.415 1.00 30.69 430 LEU A C 1
ATOM 3337 O O . LEU A 1 430 ? 19.451 22.118 -9.052 1.00 30.69 430 LEU A O 1
ATOM 3341 N N . LYS A 1 431 ? 19.219 23.290 -7.165 1.00 32.12 431 LYS A N 1
ATOM 3342 C CA . LYS A 1 431 ? 20.170 22.500 -6.378 1.00 32.12 431 LYS A CA 1
ATOM 3343 C C . LYS A 1 431 ? 19.648 21.091 -6.090 1.00 32.12 431 LYS A C 1
ATOM 3345 O O . LYS A 1 431 ? 20.458 20.174 -6.039 1.00 32.12 431 LYS A O 1
ATOM 3350 N N . ASP A 1 432 ? 18.333 20.881 -6.024 1.00 37.72 432 ASP A N 1
ATOM 3351 C CA . ASP A 1 432 ? 17.792 19.629 -5.478 1.00 37.72 432 ASP A CA 1
ATOM 3352 C C . ASP A 1 432 ? 17.398 18.565 -6.519 1.00 37.72 432 ASP A C 1
ATOM 3354 O O . ASP A 1 432 ? 17.218 17.401 -6.166 1.00 37.72 432 ASP A O 1
ATOM 3358 N N . VAL A 1 433 ? 17.353 18.891 -7.819 1.00 35.34 433 VAL A N 1
ATOM 3359 C CA . VAL A 1 433 ? 17.328 17.850 -8.877 1.00 35.34 433 VAL A CA 1
ATOM 3360 C C . VAL A 1 433 ? 18.650 17.061 -8.878 1.00 35.34 433 VAL A C 1
ATOM 3362 O O . VAL A 1 433 ? 18.716 15.930 -9.354 1.00 35.34 433 VAL A O 1
ATOM 3365 N N . GLN A 1 434 ? 19.701 17.616 -8.262 1.00 33.91 434 GLN A N 1
ATOM 3366 C CA . GLN A 1 434 ? 20.966 16.921 -8.035 1.00 33.91 434 GLN A CA 1
ATOM 3367 C C . GLN A 1 434 ? 20.884 15.879 -6.903 1.00 33.91 434 GLN A C 1
ATOM 3369 O O . GLN A 1 434 ? 21.789 15.055 -6.800 1.00 33.91 434 GLN A O 1
ATOM 3374 N N . ASP A 1 435 ? 19.821 15.853 -6.092 1.00 35.19 435 ASP A N 1
ATOM 3375 C CA . ASP A 1 435 ? 19.767 15.035 -4.868 1.00 35.19 435 ASP A CA 1
ATOM 3376 C C . ASP A 1 435 ? 19.197 13.615 -5.084 1.00 35.19 435 ASP A C 1
ATOM 3378 O O . ASP A 1 435 ? 19.387 12.738 -4.244 1.00 35.19 435 ASP A O 1
ATOM 3382 N N . MET A 1 436 ? 18.580 13.339 -6.245 1.00 33.78 436 MET A N 1
ATOM 3383 C CA . MET A 1 436 ? 18.316 11.961 -6.715 1.00 33.78 436 MET A CA 1
ATOM 3384 C C . MET A 1 436 ? 19.449 11.406 -7.589 1.00 33.78 436 MET A C 1
ATOM 3386 O O . MET A 1 436 ? 19.434 10.232 -7.961 1.00 33.78 436 MET A O 1
ATOM 3390 N N . SER A 1 437 ? 20.442 12.237 -7.923 1.00 33.00 437 SER A N 1
ATOM 3391 C CA . SER A 1 437 ? 21.648 11.774 -8.597 1.00 33.00 437 SER A CA 1
ATOM 3392 C C . SER A 1 437 ? 22.653 11.293 -7.556 1.00 33.00 437 SER A C 1
ATOM 3394 O O . SER A 1 437 ? 23.071 12.045 -6.678 1.00 33.00 437 SER A O 1
ATOM 3396 N N . LEU A 1 438 ? 23.027 10.016 -7.634 1.00 29.48 438 LEU A N 1
ATOM 3397 C CA . LEU A 1 438 ? 24.119 9.414 -6.870 1.00 29.48 438 LEU A CA 1
ATOM 3398 C C . LEU A 1 438 ? 25.429 10.174 -7.164 1.00 29.48 438 LEU A C 1
ATOM 3400 O O . LEU A 1 438 ? 26.204 9.797 -8.038 1.00 29.48 438 LEU A O 1
ATOM 3404 N N . ARG A 1 439 ? 25.697 11.266 -6.442 1.00 28.31 439 ARG A N 1
ATOM 3405 C CA . ARG A 1 439 ? 27.004 11.930 -6.451 1.00 28.31 439 ARG A CA 1
ATOM 3406 C C . ARG A 1 439 ? 27.908 11.253 -5.433 1.00 28.31 439 ARG A C 1
ATOM 3408 O O . ARG A 1 439 ? 27.922 11.604 -4.254 1.00 28.31 439 ARG A O 1
ATOM 3415 N N . LEU A 1 440 ? 28.683 10.280 -5.904 1.00 27.17 440 LEU A N 1
ATOM 3416 C CA . LEU A 1 440 ? 29.871 9.823 -5.192 1.00 27.17 440 LEU A CA 1
ATOM 3417 C C . LEU A 1 440 ? 30.922 10.937 -5.296 1.00 27.17 440 LEU A C 1
ATOM 3419 O O . LEU A 1 440 ? 31.554 11.114 -6.333 1.00 27.17 440 LEU A O 1
ATOM 3423 N N . SER A 1 441 ? 31.035 11.741 -4.239 1.00 26.05 441 SER A N 1
ATOM 3424 C CA . SER A 1 441 ? 32.057 12.782 -4.122 1.00 26.05 441 SER A CA 1
ATOM 3425 C C . SER A 1 441 ? 33.428 12.120 -3.996 1.00 26.05 441 SER A C 1
ATOM 3427 O O . SER A 1 441 ? 33.668 11.393 -3.035 1.00 26.05 441 SER A O 1
ATOM 3429 N N . ILE A 1 442 ? 34.310 12.366 -4.961 1.00 24.81 442 ILE A N 1
ATOM 3430 C CA . ILE A 1 442 ? 35.758 12.215 -4.794 1.00 24.81 442 ILE A CA 1
ATOM 3431 C C . ILE A 1 442 ? 36.244 13.568 -4.252 1.00 24.81 442 ILE A C 1
ATOM 3433 O O . ILE A 1 442 ? 35.878 14.606 -4.801 1.00 24.81 442 ILE A O 1
ATOM 3437 N N . ASP A 1 443 ? 36.951 13.547 -3.123 1.00 27.73 443 ASP A N 1
ATOM 3438 C CA . ASP A 1 443 ? 37.338 14.712 -2.312 1.00 27.73 443 ASP A CA 1
ATOM 3439 C C . ASP A 1 443 ? 38.092 15.825 -3.068 1.00 27.73 443 ASP A C 1
ATOM 3441 O O . ASP A 1 443 ? 38.865 15.556 -3.988 1.00 27.73 443 ASP A O 1
ATOM 3445 N N . GLY A 1 444 ? 37.919 17.073 -2.599 1.00 23.78 444 GLY A N 1
ATOM 3446 C CA . GLY A 1 444 ? 38.727 18.239 -2.988 1.00 23.78 444 GLY A CA 1
ATOM 3447 C C . GLY A 1 444 ? 38.166 19.606 -2.540 1.00 23.78 444 GLY A C 1
ATOM 3448 O O . GLY A 1 444 ? 37.464 20.256 -3.300 1.00 23.78 444 GLY A O 1
ATOM 3449 N N . ASP A 1 445 ? 38.481 20.002 -1.299 1.00 23.64 445 ASP A N 1
ATOM 3450 C CA . ASP A 1 445 ? 38.698 21.361 -0.738 1.00 23.64 445 ASP A CA 1
ATOM 3451 C C . ASP A 1 445 ? 37.784 22.598 -1.030 1.00 23.64 445 ASP A C 1
ATOM 3453 O O . ASP A 1 445 ? 37.861 23.210 -2.086 1.00 23.64 445 ASP A O 1
ATOM 3457 N N . LYS A 1 446 ? 37.075 23.038 0.047 1.00 25.42 446 LYS A N 1
ATOM 3458 C CA . LYS A 1 446 ? 36.940 24.397 0.692 1.00 25.42 446 LYS A CA 1
ATOM 3459 C C . LYS A 1 446 ? 36.538 25.686 -0.105 1.00 25.42 446 LYS A C 1
ATOM 3461 O O . LYS A 1 446 ? 36.823 25.795 -1.284 1.00 25.42 446 LYS A O 1
ATOM 3466 N N . PRO A 1 447 ? 36.102 26.797 0.564 1.00 32.50 447 PRO A N 1
ATOM 3467 C CA . PRO A 1 447 ? 35.103 26.945 1.642 1.00 32.50 447 PRO A CA 1
ATOM 3468 C C . PRO A 1 447 ? 34.148 28.183 1.503 1.00 32.50 447 PRO A C 1
ATOM 3470 O O . PRO A 1 447 ? 34.374 29.101 0.725 1.00 32.50 447 PRO A O 1
ATOM 3473 N N . SER A 1 448 ? 33.145 28.225 2.398 1.00 22.81 448 SER A N 1
ATOM 3474 C CA . SER A 1 448 ? 32.502 29.397 3.051 1.00 22.81 448 SER A CA 1
ATOM 3475 C C . SER A 1 448 ? 31.653 30.418 2.270 1.00 22.81 448 SER A C 1
ATOM 3477 O O . SER A 1 448 ? 32.155 31.135 1.416 1.00 22.81 448 SER A O 1
ATOM 3479 N N . LEU A 1 449 ? 30.417 30.630 2.756 1.00 23.27 449 LEU A N 1
ATOM 3480 C CA . LEU A 1 449 ? 29.912 31.949 3.178 1.00 23.27 449 LEU A CA 1
ATOM 3481 C C . LEU A 1 449 ? 28.721 31.781 4.144 1.00 23.27 449 LEU A C 1
ATOM 3483 O O . LEU A 1 449 ? 27.781 31.035 3.880 1.00 23.27 449 LEU A O 1
ATOM 3487 N N . ASN A 1 450 ? 28.845 32.438 5.299 1.00 22.42 450 ASN A N 1
ATOM 3488 C CA . ASN A 1 450 ? 27.949 32.416 6.454 1.00 22.42 450 ASN A CA 1
ATOM 3489 C C . ASN A 1 450 ? 26.648 33.197 6.215 1.00 22.42 450 ASN A C 1
ATOM 3491 O O . ASN A 1 450 ? 26.662 34.255 5.594 1.00 22.42 450 ASN A O 1
ATOM 3495 N N . GLY A 1 451 ? 25.568 32.739 6.849 1.00 22.95 451 GLY A N 1
ATOM 3496 C CA . GLY A 1 451 ? 24.335 33.498 7.053 1.00 22.95 451 GLY A CA 1
ATOM 3497 C C . GLY A 1 451 ? 23.490 32.833 8.137 1.00 22.95 451 GLY A C 1
ATOM 3498 O O . GLY A 1 451 ? 22.726 31.919 7.854 1.00 22.95 451 GLY A O 1
ATOM 3499 N N . SER A 1 452 ? 23.707 33.247 9.384 1.00 21.62 452 SER A N 1
ATOM 3500 C CA . SER A 1 452 ? 22.947 32.841 10.571 1.00 21.62 452 SER A CA 1
ATOM 3501 C C . SER A 1 452 ? 21.540 33.444 10.541 1.00 21.62 452 SER A C 1
ATOM 3503 O O . SER A 1 452 ? 21.419 34.655 10.372 1.00 21.62 452 SER A O 1
ATOM 3505 N N . LEU A 1 453 ? 20.507 32.625 10.760 1.00 23.39 453 LEU A N 1
ATOM 3506 C CA . LEU A 1 453 ? 19.187 33.072 11.211 1.00 23.39 453 LEU A CA 1
ATOM 3507 C C . LEU A 1 453 ? 18.653 32.065 12.243 1.00 23.39 453 LEU A C 1
ATOM 3509 O O . LEU A 1 453 ? 18.246 30.952 11.904 1.00 23.39 453 LEU A O 1
ATOM 3513 N N . ASP A 1 454 ? 18.705 32.475 13.510 1.00 23.17 454 ASP A N 1
ATOM 3514 C CA . ASP A 1 454 ? 18.079 31.821 14.658 1.00 23.17 454 ASP A CA 1
ATOM 3515 C C . ASP A 1 454 ? 16.553 31.906 14.574 1.00 23.17 454 ASP A C 1
ATOM 3517 O O . ASP A 1 454 ? 16.007 32.982 14.351 1.00 23.17 454 ASP A O 1
ATOM 3521 N N . TYR A 1 455 ? 15.861 30.799 14.862 1.00 24.55 455 TYR A N 1
ATOM 3522 C CA . TYR A 1 455 ? 14.471 30.835 15.324 1.00 24.55 455 TYR A CA 1
ATOM 3523 C C . TYR A 1 455 ? 14.209 29.726 16.346 1.00 24.55 455 TYR A C 1
ATOM 3525 O O . TYR A 1 455 ? 13.892 28.580 16.021 1.00 24.55 455 TYR A O 1
ATOM 3533 N N . SER A 1 456 ? 14.311 30.103 17.616 1.00 23.98 456 SER A N 1
ATOM 3534 C CA . SER A 1 456 ? 13.670 29.448 18.749 1.00 23.98 456 SER A CA 1
ATOM 3535 C C . SER A 1 456 ? 12.242 29.987 18.899 1.00 23.98 456 SER A C 1
ATOM 3537 O O . SER A 1 456 ? 12.018 31.039 19.483 1.00 23.98 456 SER A O 1
ATOM 3539 N N . ALA A 1 457 ? 11.251 29.261 18.377 1.00 24.98 457 ALA A N 1
ATOM 3540 C CA . ALA A 1 457 ? 9.842 29.467 18.730 1.00 24.98 457 ALA A CA 1
ATOM 3541 C C . ALA A 1 457 ? 9.014 28.217 18.389 1.00 24.98 457 ALA A C 1
ATOM 3543 O O . ALA A 1 457 ? 8.226 28.194 17.449 1.00 24.98 457 ALA A O 1
ATOM 3544 N N . ALA A 1 458 ? 9.214 27.149 19.159 1.00 27.69 458 ALA A N 1
ATOM 3545 C CA . ALA A 1 458 ? 8.337 25.980 19.173 1.00 27.69 458 ALA A CA 1
ATOM 3546 C C . ALA A 1 458 ? 7.842 25.755 20.605 1.00 27.69 458 ALA A C 1
ATOM 3548 O O . ALA A 1 458 ? 8.219 24.788 21.256 1.00 27.69 458 ALA A O 1
ATOM 3549 N N . ALA A 1 459 ? 7.055 26.705 21.111 1.00 28.91 459 ALA A N 1
ATOM 3550 C CA . ALA A 1 459 ? 6.334 26.587 22.377 1.00 28.91 459 ALA A CA 1
ATOM 3551 C C . ALA A 1 459 ? 5.252 27.675 22.478 1.00 28.91 459 ALA A C 1
ATOM 3553 O O . ALA A 1 459 ? 5.361 28.590 23.281 1.00 28.91 459 ALA A O 1
ATOM 3554 N N . ALA A 1 460 ? 4.226 27.607 21.633 1.00 25.44 460 ALA A N 1
ATOM 3555 C CA . ALA A 1 460 ? 2.925 28.217 21.911 1.00 25.44 460 ALA A CA 1
ATOM 3556 C C . ALA A 1 460 ? 1.910 27.646 20.919 1.00 25.44 460 ALA A C 1
ATOM 3558 O O . ALA A 1 460 ? 2.079 27.782 19.707 1.00 25.44 460 ALA A O 1
ATOM 3559 N N . GLY A 1 461 ? 0.883 26.967 21.431 1.00 37.66 461 GLY A N 1
ATOM 3560 C CA . GLY A 1 461 ? -0.257 26.551 20.626 1.00 37.66 461 GLY A CA 1
ATOM 3561 C C . GLY A 1 461 ? -0.930 27.776 20.015 1.00 37.66 461 GLY A C 1
ATOM 3562 O O . GLY A 1 461 ? -1.222 28.733 20.726 1.00 37.66 461 GLY A O 1
ATOM 3563 N N . ASN A 1 462 ? -1.157 27.751 18.703 1.00 26.47 462 ASN A N 1
ATOM 3564 C CA . ASN A 1 462 ? -2.008 28.727 18.038 1.00 26.47 462 ASN A CA 1
ATOM 3565 C C . ASN A 1 462 ? -2.765 28.092 16.854 1.00 26.47 462 ASN A C 1
ATOM 3567 O O . ASN A 1 462 ? -2.230 27.198 16.190 1.00 26.47 462 ASN A O 1
ATOM 3571 N N . PRO A 1 463 ? -4.007 28.534 16.588 1.00 33.88 463 PRO A N 1
ATOM 3572 C CA . PRO A 1 463 ? -4.920 27.925 15.629 1.00 33.88 463 PRO A CA 1
ATOM 3573 C C . PRO A 1 463 ? -4.720 28.537 14.237 1.00 33.88 463 PRO A C 1
ATOM 3575 O O . PRO A 1 463 ? -5.414 29.470 13.855 1.00 33.88 463 PRO A O 1
ATOM 3578 N N . THR A 1 464 ? -3.756 28.052 13.456 1.00 32.94 464 THR A N 1
ATOM 3579 C CA . THR A 1 464 ? -3.482 28.616 12.113 1.00 32.94 464 THR A CA 1
ATOM 3580 C C . THR A 1 464 ? -3.268 27.556 11.034 1.00 32.94 464 THR A C 1
ATOM 3582 O O . THR A 1 464 ? -2.478 27.729 10.110 1.00 32.94 464 THR A O 1
ATOM 3585 N N . VAL A 1 465 ? -4.017 26.451 11.110 1.00 37.19 465 VAL A N 1
ATOM 3586 C CA . VAL A 1 465 ? -4.058 25.444 10.031 1.00 37.19 465 VAL A CA 1
ATOM 3587 C C . VAL A 1 465 ? -5.097 25.811 8.954 1.00 37.19 465 VAL A C 1
ATOM 3589 O O . VAL A 1 465 ? -4.902 25.489 7.785 1.00 37.19 465 VAL A O 1
ATOM 3592 N N . SER A 1 466 ? -6.147 26.572 9.298 1.00 32.69 466 SER A N 1
ATOM 3593 C CA . SER A 1 466 ? -7.176 27.021 8.337 1.00 32.69 466 SER A CA 1
ATOM 3594 C C . SER A 1 466 ? -6.640 28.048 7.327 1.00 32.69 466 SER A C 1
ATOM 3596 O O . SER A 1 466 ? -6.854 27.912 6.122 1.00 32.69 466 SER A O 1
ATOM 3598 N N . ASP A 1 467 ? -5.855 29.022 7.796 1.00 38.66 467 ASP A N 1
ATOM 3599 C CA . ASP A 1 467 ? -5.347 30.127 6.969 1.00 38.66 467 ASP A CA 1
ATOM 3600 C C . ASP A 1 467 ? -4.318 29.690 5.919 1.00 38.66 467 ASP A C 1
ATOM 3602 O O . ASP A 1 467 ? -4.231 30.275 4.837 1.00 38.66 467 ASP A O 1
ATOM 3606 N N . GLN A 1 468 ? -3.533 28.647 6.205 1.00 38.09 468 GLN A N 1
ATOM 3607 C CA . GLN A 1 468 ? -2.566 28.121 5.239 1.00 38.09 468 GLN A CA 1
ATOM 3608 C C . GLN A 1 468 ? -3.263 27.356 4.109 1.00 38.09 468 GLN A C 1
ATOM 3610 O O . GLN A 1 468 ? -2.894 27.520 2.948 1.00 38.09 468 GLN A O 1
ATOM 3615 N N . VAL A 1 469 ? -4.313 26.592 4.426 1.00 36.22 469 VAL A N 1
ATOM 3616 C CA . VAL A 1 469 ? -5.106 25.855 3.432 1.00 36.22 469 VAL A CA 1
ATOM 3617 C C . VAL A 1 469 ? -5.909 26.822 2.553 1.00 36.22 469 VAL A C 1
ATOM 3619 O O . VAL A 1 469 ? -5.903 26.675 1.332 1.00 36.22 469 VAL A O 1
ATOM 3622 N N . GLN A 1 470 ? -6.504 27.875 3.128 1.00 35.66 470 GLN A N 1
ATOM 3623 C CA . GLN A 1 470 ? -7.185 28.925 2.355 1.00 35.66 470 GLN A CA 1
ATOM 3624 C C . GLN A 1 470 ? -6.232 29.749 1.482 1.00 35.66 470 GLN A C 1
ATOM 3626 O O . GLN A 1 470 ? -6.587 30.078 0.353 1.00 35.66 470 GLN A O 1
ATOM 3631 N N . ARG A 1 471 ? -5.001 30.041 1.929 1.00 37.28 471 ARG A N 1
ATOM 3632 C CA . ARG A 1 471 ? -3.997 30.713 1.078 1.00 37.28 471 ARG A CA 1
ATOM 3633 C C . ARG A 1 471 ? -3.550 29.861 -0.105 1.00 37.28 471 ARG A C 1
ATOM 3635 O O . ARG A 1 471 ? -3.311 30.410 -1.178 1.00 37.28 471 ARG A O 1
ATOM 3642 N N . VAL A 1 472 ? -3.433 28.547 0.077 1.00 37.28 472 VAL A N 1
ATOM 3643 C CA . VAL A 1 472 ? -3.087 27.621 -1.011 1.00 37.28 472 VAL A CA 1
ATOM 3644 C C . VAL A 1 472 ? -4.262 27.471 -1.984 1.00 37.28 472 VAL A C 1
ATOM 3646 O O . VAL A 1 472 ? -4.054 27.540 -3.190 1.00 37.28 472 VAL A O 1
ATOM 3649 N N . LEU A 1 473 ? -5.498 27.375 -1.485 1.00 32.66 473 LEU A N 1
ATOM 3650 C CA . LEU A 1 473 ? -6.707 27.287 -2.316 1.00 32.66 473 LEU A CA 1
ATOM 3651 C C . LEU A 1 473 ? -7.017 28.589 -3.075 1.00 32.66 473 LEU A C 1
ATOM 3653 O O . LEU A 1 473 ? -7.404 28.538 -4.240 1.00 32.66 473 LEU A O 1
ATOM 3657 N N . ASN A 1 474 ? -6.783 29.757 -2.471 1.00 34.88 474 ASN A N 1
ATOM 3658 C CA . ASN A 1 474 ? -7.002 31.050 -3.130 1.00 34.88 474 ASN A CA 1
ATOM 3659 C C . ASN A 1 474 ? -5.949 31.366 -4.203 1.00 34.88 474 ASN A C 1
ATOM 3661 O O . ASN A 1 474 ? -6.227 32.153 -5.101 1.00 34.88 474 ASN A O 1
ATOM 3665 N N . LYS A 1 475 ? -4.775 30.719 -4.174 1.00 35.66 475 LYS A N 1
ATOM 3666 C CA . LYS A 1 475 ? -3.793 30.781 -5.272 1.00 35.66 475 LYS A CA 1
ATOM 3667 C C . LYS A 1 475 ? -4.180 29.932 -6.491 1.00 35.66 475 LYS A C 1
ATOM 3669 O O . LYS A 1 475 ? -3.584 30.102 -7.546 1.00 35.66 475 LYS A O 1
ATOM 3674 N N . ILE A 1 476 ? -5.168 29.042 -6.364 1.00 34.28 476 ILE A N 1
ATOM 3675 C CA . ILE A 1 476 ? -5.611 28.132 -7.436 1.00 34.28 476 ILE A CA 1
ATOM 3676 C C . ILE A 1 476 ? -6.769 28.733 -8.259 1.00 34.28 476 ILE A C 1
ATOM 3678 O O . ILE A 1 476 ? -7.061 28.262 -9.355 1.00 34.28 476 ILE A O 1
ATOM 3682 N N . LYS A 1 477 ? -7.407 29.817 -7.796 1.00 33.44 477 LYS A N 1
ATOM 3683 C CA . LYS A 1 477 ? -8.504 30.483 -8.517 1.00 33.44 477 LYS A CA 1
ATOM 3684 C C . LYS A 1 477 ? -8.217 31.965 -8.761 1.00 33.44 477 LYS A C 1
ATOM 3686 O O . LYS A 1 477 ? -8.621 32.797 -7.955 1.00 33.44 477 LYS A O 1
ATOM 3691 N N . LYS A 1 478 ? -7.591 32.274 -9.905 1.00 25.09 478 LYS A N 1
ATOM 3692 C CA . LYS A 1 478 ? -7.901 33.422 -10.790 1.00 25.09 478 LYS A CA 1
ATOM 3693 C C . LYS A 1 478 ? -6.887 33.511 -11.945 1.00 25.09 478 LYS A C 1
ATOM 3695 O O . LYS A 1 478 ? -5.702 33.662 -11.671 1.00 25.09 478 LYS A O 1
ATOM 3700 N N . PRO A 1 479 ? -7.322 33.499 -13.215 1.00 29.16 479 PRO A N 1
ATOM 3701 C CA . PRO A 1 479 ? -6.615 34.207 -14.274 1.00 29.16 479 PRO A CA 1
ATOM 3702 C C . PRO A 1 479 ? -6.995 35.694 -14.187 1.00 29.16 479 PRO A C 1
ATOM 3704 O O . PRO A 1 479 ? -8.182 36.028 -14.192 1.00 29.16 479 PRO A O 1
ATOM 3707 N N . GLU A 1 480 ? -6.018 36.591 -14.060 1.00 27.09 480 GLU A N 1
ATOM 3708 C CA . GLU A 1 480 ? -6.271 38.029 -14.221 1.00 27.09 480 GLU A CA 1
ATOM 3709 C C . GLU A 1 480 ? -6.471 38.384 -15.708 1.00 27.09 480 GLU A C 1
ATOM 3711 O O . GLU A 1 480 ? -5.919 37.703 -16.578 1.00 27.09 480 GLU A O 1
ATOM 3716 N N . PRO A 1 481 ? -7.264 39.424 -16.035 1.00 26.91 481 PRO A N 1
ATOM 3717 C CA . PRO A 1 481 ? -7.484 39.834 -17.415 1.00 26.91 481 PRO A CA 1
ATOM 3718 C C . PRO A 1 481 ? -6.250 40.577 -17.938 1.00 26.91 481 PRO A C 1
ATOM 3720 O O . PRO A 1 481 ? -5.851 41.598 -17.380 1.00 26.91 481 PRO A O 1
ATOM 3723 N N . GLY A 1 482 ? -5.653 40.071 -19.019 1.00 29.52 482 GLY A N 1
ATOM 3724 C CA . GLY A 1 482 ? -4.543 40.731 -19.710 1.00 29.52 482 GLY A CA 1
ATOM 3725 C C . GLY A 1 482 ? -4.948 42.061 -20.372 1.00 29.52 482 GLY A C 1
ATOM 3726 O O . GLY A 1 482 ? -6.135 42.300 -20.611 1.00 29.52 482 GLY A O 1
ATOM 3727 N N . PRO A 1 483 ? -3.975 42.940 -20.677 1.00 26.44 483 PRO A N 1
ATOM 3728 C CA . PRO A 1 483 ? -4.239 44.262 -21.229 1.00 26.44 483 PRO A CA 1
ATOM 3729 C C . PRO A 1 483 ? -4.717 44.189 -22.686 1.00 26.44 483 PRO A C 1
ATOM 3731 O O . PRO A 1 483 ? -4.322 43.320 -23.462 1.00 26.44 483 PRO A O 1
ATOM 3734 N N . VAL A 1 484 ? -5.572 45.146 -23.048 1.00 26.06 484 VAL A N 1
ATOM 3735 C CA . VAL A 1 484 ? -6.129 45.353 -24.391 1.00 26.06 484 VAL A CA 1
ATOM 3736 C C . VAL A 1 484 ? -5.001 45.645 -25.388 1.00 26.06 484 VAL A C 1
ATOM 3738 O O . VAL A 1 484 ? -4.273 46.623 -25.223 1.00 26.06 484 VAL A O 1
ATOM 3741 N N . VAL A 1 485 ? -4.877 44.825 -26.437 1.00 27.34 485 VAL A N 1
ATOM 3742 C CA . VAL A 1 485 ? -3.952 45.056 -27.558 1.00 27.34 485 VAL A CA 1
ATOM 3743 C C . VAL A 1 485 ? -4.709 45.700 -28.719 1.00 27.34 485 VAL A C 1
ATOM 3745 O O . VAL A 1 485 ? -5.704 45.167 -29.206 1.00 27.34 485 VAL A O 1
ATOM 3748 N N . SER A 1 486 ? -4.214 46.859 -29.149 1.00 23.20 486 SER A N 1
ATOM 3749 C CA . SER A 1 486 ? -4.606 47.581 -30.358 1.00 23.20 486 SER A CA 1
ATOM 3750 C C . SER A 1 486 ? -4.329 46.771 -31.628 1.00 23.20 486 SER A C 1
ATOM 3752 O O . SER A 1 486 ? -3.254 46.191 -31.780 1.00 23.20 486 SER A O 1
ATOM 3754 N N . GLU A 1 487 ? -5.288 46.790 -32.553 1.00 30.45 487 GLU A N 1
ATOM 3755 C CA . GLU A 1 487 ? -5.216 46.173 -33.878 1.00 30.45 487 GLU A CA 1
ATOM 3756 C C . GLU A 1 487 ? -4.002 46.649 -34.694 1.00 30.45 487 GLU A C 1
ATOM 3758 O O . GLU A 1 487 ? -3.761 47.849 -34.828 1.00 30.45 487 GLU A O 1
ATOM 3763 N N . GLY A 1 488 ? -3.284 45.701 -35.307 1.00 29.42 488 GLY A N 1
ATOM 3764 C CA . GLY A 1 488 ? -2.334 45.994 -36.383 1.00 29.42 488 GLY A CA 1
ATOM 3765 C C . GLY A 1 488 ? -1.034 45.193 -36.341 1.00 29.42 488 GLY A C 1
ATOM 3766 O O . GLY A 1 488 ? 0.029 45.758 -36.117 1.00 29.42 488 GLY A O 1
ATOM 3767 N N . GLY A 1 489 ? -1.086 43.889 -36.621 1.00 23.11 489 GLY A N 1
ATOM 3768 C CA . GLY A 1 489 ? 0.116 43.079 -36.840 1.00 23.11 489 GLY A CA 1
ATOM 3769 C C . GLY A 1 489 ? -0.240 41.689 -37.354 1.00 23.11 489 GLY A C 1
ATOM 3770 O O . GLY A 1 489 ? -1.019 40.979 -36.730 1.00 23.11 489 GLY A O 1
ATOM 3771 N N . LYS A 1 490 ? 0.278 41.313 -38.527 1.00 24.80 490 LYS A N 1
ATOM 3772 C CA . LYS A 1 490 ? 0.035 40.007 -39.160 1.00 24.80 490 LYS A CA 1
ATOM 3773 C C . LYS A 1 490 ? 0.454 38.875 -38.213 1.00 24.80 490 LYS A C 1
ATOM 3775 O O . LYS A 1 490 ? 1.611 38.815 -37.815 1.00 24.80 490 LYS A O 1
ATOM 3780 N N . HIS A 1 491 ? -0.470 37.968 -37.900 1.00 23.59 491 HIS A N 1
ATOM 3781 C CA . HIS A 1 491 ? -0.173 36.733 -37.176 1.00 23.59 491 HIS A CA 1
ATOM 3782 C C . HIS A 1 491 ? 0.721 35.817 -38.026 1.00 23.59 491 HIS A C 1
ATOM 3784 O O . HIS A 1 491 ? 0.232 35.137 -38.929 1.00 23.59 491 HIS A O 1
ATOM 3790 N N . GLU A 1 492 ? 2.018 35.765 -37.726 1.00 23.06 492 GLU A N 1
ATOM 3791 C CA . GLU A 1 492 ? 2.829 34.591 -38.044 1.00 23.06 492 GLU A CA 1
ATOM 3792 C C . GLU A 1 492 ? 2.587 33.524 -36.973 1.00 23.06 492 GLU A C 1
ATOM 3794 O O . GLU A 1 492 ? 2.720 33.750 -35.771 1.00 23.06 492 GLU A O 1
ATOM 3799 N N . VAL A 1 493 ? 2.155 32.350 -37.426 1.00 23.62 493 VAL A N 1
ATOM 3800 C CA . VAL A 1 493 ? 1.912 31.175 -36.591 1.00 23.62 493 VAL A CA 1
ATOM 3801 C C . VAL A 1 493 ? 3.263 30.656 -36.101 1.00 23.62 493 VAL A C 1
ATOM 3803 O O . VAL A 1 493 ? 3.986 30.009 -36.855 1.00 23.62 493 VAL A O 1
ATOM 3806 N N . VAL A 1 494 ? 3.603 30.911 -34.837 1.00 25.39 494 VAL A N 1
ATOM 3807 C CA . VAL A 1 494 ? 4.797 30.335 -34.204 1.00 25.39 494 VAL A CA 1
ATOM 3808 C C . VAL A 1 494 ? 4.562 28.839 -33.982 1.00 25.39 494 VAL A C 1
ATOM 3810 O O . VAL A 1 494 ? 3.862 28.405 -33.066 1.00 25.39 494 VAL A O 1
ATOM 3813 N N . VAL A 1 495 ? 5.121 28.023 -34.875 1.00 28.00 495 VAL A N 1
ATOM 3814 C CA . VAL A 1 495 ? 5.071 26.560 -34.810 1.00 28.00 495 VAL A CA 1
ATOM 3815 C C . VAL A 1 495 ? 6.132 26.060 -33.819 1.00 28.00 495 VAL A C 1
ATOM 3817 O O . VAL A 1 495 ? 7.325 26.282 -33.994 1.00 28.00 495 VAL A O 1
ATOM 3820 N N . SER A 1 496 ? 5.705 25.334 -32.780 1.00 31.20 496 SER A N 1
ATOM 3821 C CA . SER A 1 496 ? 6.582 24.710 -31.773 1.00 31.20 496 SER A CA 1
ATOM 3822 C C . SER A 1 496 ? 7.735 23.911 -32.408 1.00 31.20 496 SER A C 1
ATOM 3824 O O . SER A 1 496 ? 7.474 23.057 -33.258 1.00 31.20 496 SER A O 1
ATOM 3826 N N . LYS A 1 497 ? 8.979 24.095 -31.935 1.00 37.91 497 LYS A N 1
ATOM 3827 C CA . LYS A 1 497 ? 10.246 23.536 -32.474 1.00 37.91 497 LYS A CA 1
ATOM 3828 C C . LYS A 1 497 ? 10.363 21.999 -32.605 1.00 37.91 497 LYS A C 1
ATOM 3830 O O . LYS A 1 497 ? 11.437 21.505 -32.947 1.00 37.91 497 LYS A O 1
ATOM 3835 N N . HIS A 1 498 ? 9.312 21.200 -32.388 1.00 44.19 498 HIS A N 1
ATOM 3836 C CA . HIS A 1 498 ? 9.327 19.740 -32.616 1.00 44.19 498 HIS A CA 1
ATOM 3837 C C . HIS A 1 498 ? 8.206 19.216 -33.554 1.00 44.19 498 HIS A C 1
ATOM 3839 O O . HIS A 1 498 ? 7.481 18.288 -33.179 1.00 44.19 498 HIS A O 1
ATOM 3845 N N . PRO A 1 499 ? 8.028 19.733 -34.789 1.00 37.47 499 PRO A N 1
ATOM 3846 C CA . PRO A 1 499 ? 6.922 19.316 -35.661 1.00 37.47 499 PRO A CA 1
ATOM 3847 C C . PRO A 1 499 ? 7.143 17.944 -36.321 1.00 37.47 499 PRO A C 1
ATOM 3849 O O . PRO A 1 499 ? 6.181 17.240 -36.617 1.00 37.47 499 PRO A O 1
ATOM 3852 N N . MET A 1 500 ? 8.400 17.549 -36.570 1.00 41.16 500 MET A N 1
ATOM 3853 C CA . MET A 1 500 ? 8.720 16.350 -37.365 1.00 41.16 500 MET A CA 1
ATOM 3854 C C . MET A 1 500 ? 8.587 15.038 -36.584 1.00 41.16 500 MET A C 1
ATOM 3856 O O . MET A 1 500 ? 8.089 14.059 -37.134 1.00 41.16 500 MET A O 1
ATOM 3860 N N . LEU A 1 501 ? 8.935 15.017 -35.293 1.00 50.38 501 LEU A N 1
ATOM 3861 C CA . LEU A 1 501 ? 8.773 13.820 -34.453 1.00 50.38 501 LEU A CA 1
ATOM 3862 C C . LEU A 1 501 ? 7.292 13.511 -34.176 1.00 50.38 501 LEU A C 1
ATOM 3864 O O . LEU A 1 501 ? 6.911 12.348 -34.121 1.00 50.38 501 LEU A O 1
ATOM 3868 N N . ARG A 1 502 ? 6.428 14.538 -34.137 1.00 51.78 502 ARG A N 1
ATOM 3869 C CA . ARG A 1 502 ? 4.962 14.391 -34.042 1.00 51.78 502 ARG A CA 1
ATOM 3870 C C . ARG A 1 502 ? 4.293 13.907 -35.338 1.00 51.78 502 ARG A C 1
ATOM 3872 O O . ARG A 1 502 ? 3.112 13.573 -35.320 1.00 51.78 502 ARG A O 1
ATOM 3879 N N . ARG A 1 503 ? 5.009 13.887 -36.474 1.00 57.00 503 ARG A N 1
ATOM 3880 C CA . ARG A 1 503 ? 4.508 13.299 -37.736 1.00 57.00 503 ARG A CA 1
ATOM 3881 C C . ARG A 1 503 ? 4.693 11.787 -37.790 1.00 57.00 503 ARG A C 1
ATOM 3883 O O . ARG A 1 503 ? 4.000 11.127 -38.569 1.00 57.00 503 ARG A O 1
ATOM 3890 N N . ARG A 1 504 ? 5.617 11.239 -36.996 1.00 67.31 504 ARG A N 1
ATOM 3891 C CA . ARG A 1 504 ? 5.791 9.793 -36.882 1.00 67.31 504 ARG A CA 1
ATOM 3892 C C . ARG A 1 504 ? 4.557 9.216 -36.191 1.00 67.31 504 ARG A C 1
ATOM 3894 O O . ARG A 1 504 ? 4.049 9.808 -35.248 1.00 67.31 504 ARG A O 1
ATOM 3901 N N . ARG A 1 505 ? 4.049 8.087 -36.682 1.00 72.38 505 ARG A N 1
ATOM 3902 C CA . ARG A 1 505 ? 2.931 7.353 -36.053 1.00 72.38 505 ARG A CA 1
ATOM 3903 C C . ARG A 1 505 ? 3.346 5.969 -35.568 1.00 72.38 505 ARG A C 1
ATOM 3905 O O . ARG A 1 505 ? 2.519 5.267 -35.015 1.00 72.38 505 ARG A O 1
ATOM 3912 N N . ARG A 1 506 ? 4.596 5.563 -35.811 1.00 82.00 506 ARG A N 1
ATOM 3913 C CA . ARG A 1 506 ? 5.171 4.278 -35.390 1.00 82.00 506 ARG A CA 1
ATOM 3914 C C . ARG A 1 506 ? 6.609 4.483 -34.950 1.00 82.00 506 ARG A C 1
ATOM 3916 O O . ARG A 1 506 ? 7.279 5.365 -35.487 1.00 82.00 506 ARG A O 1
ATOM 3923 N N . LEU A 1 507 ? 7.088 3.652 -34.033 1.00 86.50 507 LEU A N 1
ATOM 3924 C CA . LEU A 1 507 ? 8.469 3.688 -33.555 1.00 86.50 507 LEU A CA 1
ATOM 3925 C C . LEU A 1 507 ? 9.068 2.286 -33.568 1.00 86.50 507 LEU A C 1
ATOM 3927 O O . LEU A 1 507 ? 8.458 1.349 -33.066 1.00 86.50 507 LEU A O 1
ATOM 3931 N N . ILE A 1 508 ? 10.256 2.150 -34.147 1.00 89.12 508 ILE A N 1
ATOM 3932 C CA . ILE A 1 508 ? 11.004 0.895 -34.190 1.00 89.12 508 ILE A CA 1
ATOM 3933 C C . ILE A 1 508 ? 12.211 1.044 -33.287 1.00 89.12 508 ILE A C 1
ATOM 3935 O O . ILE A 1 508 ? 13.075 1.881 -33.533 1.00 89.12 508 ILE A O 1
ATOM 3939 N N . VAL A 1 509 ? 12.251 0.231 -32.244 1.00 89.94 509 VAL A N 1
ATOM 3940 C CA . VAL A 1 509 ? 13.329 0.169 -31.269 1.00 89.94 509 VAL A CA 1
ATOM 3941 C C . VAL A 1 509 ? 14.173 -1.052 -31.562 1.00 89.94 509 VAL A C 1
ATOM 3943 O O . VAL A 1 509 ? 13.673 -2.175 -31.571 1.00 89.94 509 VAL A O 1
ATOM 3946 N N . ILE A 1 510 ? 15.463 -0.834 -31.768 1.00 90.94 510 ILE A N 1
ATOM 3947 C CA . ILE A 1 510 ? 16.450 -1.898 -31.906 1.00 90.94 510 ILE A CA 1
ATOM 3948 C C . ILE A 1 510 ? 17.170 -2.037 -30.562 1.00 90.94 510 ILE A C 1
ATOM 3950 O O . ILE A 1 510 ? 17.853 -1.100 -30.156 1.00 90.94 510 ILE A O 1
ATOM 3954 N N . ALA A 1 511 ? 17.031 -3.172 -29.872 1.00 88.69 511 ALA A N 1
ATOM 3955 C CA . ALA A 1 511 ? 17.696 -3.446 -28.594 1.00 88.69 511 ALA A CA 1
ATOM 3956 C C . ALA A 1 511 ? 18.284 -4.869 -28.569 1.00 88.69 511 ALA A C 1
ATOM 3958 O O . ALA A 1 511 ? 17.755 -5.788 -27.953 1.00 88.69 511 ALA A O 1
ATOM 3959 N N . LEU A 1 512 ? 19.373 -5.057 -29.320 1.00 84.62 512 LEU A N 1
ATOM 3960 C CA . LEU A 1 512 ? 19.944 -6.379 -29.610 1.00 84.62 512 LEU A CA 1
ATOM 3961 C C . LEU A 1 512 ? 20.955 -6.881 -28.573 1.00 84.62 512 LEU A C 1
ATOM 3963 O O . LEU A 1 512 ? 21.163 -8.084 -28.506 1.00 84.62 512 LEU A O 1
ATOM 3967 N N . ASP A 1 513 ? 21.626 -5.981 -27.843 1.00 80.75 513 ASP A N 1
ATOM 3968 C CA . ASP A 1 513 ? 22.640 -6.290 -26.812 1.00 80.75 513 ASP A CA 1
ATOM 3969 C C . ASP A 1 513 ? 23.640 -7.396 -27.176 1.00 80.75 513 ASP A C 1
ATOM 3971 O O . ASP A 1 513 ? 23.962 -8.302 -26.408 1.00 80.75 513 ASP A O 1
ATOM 3975 N N . CYS A 1 514 ? 24.147 -7.314 -28.396 1.00 84.62 514 CYS A N 1
ATOM 3976 C CA . CYS A 1 514 ? 24.976 -8.348 -28.970 1.00 84.62 514 CYS A CA 1
ATOM 3977 C C . CYS A 1 514 ? 26.457 -8.086 -28.657 1.00 84.62 514 CYS A C 1
ATOM 3979 O O . CYS A 1 514 ? 27.163 -7.397 -29.403 1.00 84.62 514 CYS A O 1
ATOM 3981 N N . TYR A 1 515 ? 26.904 -8.619 -27.518 1.00 85.12 515 TYR A N 1
ATOM 3982 C CA . TYR A 1 515 ? 28.252 -8.440 -26.980 1.00 85.12 515 TYR A CA 1
ATOM 3983 C C . TYR A 1 515 ? 29.025 -9.760 -26.889 1.00 85.12 515 TYR A C 1
ATOM 3985 O O . TYR A 1 515 ? 28.464 -10.800 -26.545 1.00 85.12 515 TYR A O 1
ATOM 3993 N N . ASP A 1 516 ? 30.334 -9.696 -27.130 1.00 84.00 516 ASP A N 1
ATOM 3994 C CA . ASP A 1 516 ? 31.232 -10.844 -27.019 1.00 84.00 516 ASP A CA 1
ATOM 3995 C C . ASP A 1 516 ? 31.540 -11.223 -25.552 1.00 84.00 516 ASP A C 1
ATOM 3997 O O . ASP A 1 516 ? 31.037 -10.638 -24.585 1.00 84.00 516 ASP A O 1
ATOM 4001 N N . SER A 1 517 ? 32.416 -12.212 -25.348 1.00 81.50 517 SER A N 1
ATOM 4002 C CA . SER A 1 517 ? 32.835 -12.641 -24.007 1.00 81.50 517 SER A CA 1
ATOM 4003 C C . SER A 1 517 ? 33.524 -11.553 -23.184 1.00 81.50 517 SER A C 1
ATOM 4005 O O . SER A 1 517 ? 33.535 -11.654 -21.960 1.00 81.50 517 SER A O 1
ATOM 4007 N N . ASN A 1 518 ? 34.096 -10.534 -23.824 1.00 82.12 518 ASN A N 1
ATOM 4008 C CA . ASN A 1 518 ? 34.763 -9.392 -23.199 1.00 82.12 518 ASN A CA 1
ATOM 4009 C C . ASN A 1 518 ? 33.834 -8.173 -23.077 1.00 82.12 518 ASN A C 1
ATOM 4011 O O . ASN A 1 518 ? 34.259 -7.115 -22.611 1.00 82.12 518 ASN A O 1
ATOM 4015 N N . GLY A 1 519 ? 32.569 -8.324 -23.473 1.00 79.31 519 GLY A N 1
ATOM 4016 C CA . GLY A 1 519 ? 31.574 -7.271 -23.479 1.00 79.31 519 GLY A CA 1
ATOM 4017 C C . GLY A 1 519 ? 31.705 -6.308 -24.658 1.00 79.31 519 GLY A C 1
ATOM 4018 O O . GLY A 1 519 ? 31.064 -5.268 -24.641 1.00 79.31 519 GLY A O 1
ATOM 4019 N N . VAL A 1 520 ? 32.524 -6.562 -25.675 1.00 86.25 520 VAL A N 1
ATOM 4020 C CA . VAL A 1 520 ? 32.670 -5.687 -26.854 1.00 86.25 520 VAL A CA 1
ATOM 4021 C C . VAL A 1 520 ? 31.526 -5.963 -27.842 1.00 86.25 520 VAL A C 1
ATOM 4023 O O . VAL A 1 520 ? 31.179 -7.127 -28.028 1.00 86.25 520 VAL A O 1
ATOM 4026 N N . PRO A 1 521 ? 30.899 -4.942 -28.463 1.00 87.31 521 PRO A N 1
ATOM 4027 C CA . PRO A 1 521 ? 29.825 -5.171 -29.431 1.00 87.31 521 PRO A CA 1
ATOM 4028 C C . PRO A 1 521 ? 30.323 -5.974 -30.640 1.00 87.31 521 PRO A C 1
ATOM 4030 O O . PRO A 1 521 ? 31.332 -5.632 -31.262 1.00 87.31 521 PRO A O 1
ATOM 4033 N N . GLU A 1 522 ? 29.608 -7.041 -30.990 1.00 86.25 522 GLU A N 1
ATOM 4034 C CA . GLU A 1 522 ? 29.980 -7.908 -32.106 1.00 86.25 522 GLU A CA 1
ATOM 4035 C C . GLU A 1 522 ? 29.647 -7.276 -33.468 1.00 86.25 522 GLU A C 1
ATOM 4037 O O . GLU A 1 522 ? 28.649 -6.573 -33.636 1.00 86.25 522 GLU A O 1
ATOM 4042 N N . LYS A 1 523 ? 30.423 -7.613 -34.508 1.00 84.38 523 LYS A N 1
ATOM 4043 C CA . LYS A 1 523 ? 30.173 -7.137 -35.885 1.00 84.38 523 LYS A CA 1
ATOM 4044 C C . LYS A 1 523 ? 28.821 -7.589 -36.455 1.00 84.38 523 LYS A C 1
ATOM 4046 O O . LYS A 1 523 ? 28.278 -6.933 -37.336 1.00 84.38 523 LYS A O 1
ATOM 4051 N N . LYS A 1 524 ? 28.247 -8.687 -35.960 1.00 85.94 524 LYS A N 1
ATOM 4052 C CA . LYS A 1 524 ? 26.907 -9.122 -36.382 1.00 85.94 524 LYS A CA 1
ATOM 4053 C C . LYS A 1 524 ? 25.809 -8.155 -35.915 1.00 85.94 524 LYS A C 1
ATOM 4055 O O . LYS A 1 524 ? 24.830 -7.971 -36.629 1.00 85.94 524 LYS A O 1
ATOM 4060 N N . MET A 1 525 ? 26.011 -7.457 -34.789 1.00 86.69 525 MET A N 1
ATOM 4061 C CA . MET A 1 525 ? 25.076 -6.446 -34.284 1.00 86.69 525 MET A CA 1
ATOM 4062 C C . MET A 1 525 ? 24.853 -5.333 -35.307 1.00 86.69 525 MET A C 1
ATOM 4064 O O . MET A 1 525 ? 23.716 -4.953 -35.573 1.00 86.69 525 MET A O 1
ATOM 4068 N N . ILE A 1 526 ? 25.936 -4.823 -35.904 1.00 87.31 526 ILE A N 1
ATOM 4069 C CA . ILE A 1 526 ? 25.830 -3.730 -36.868 1.00 87.31 526 ILE A CA 1
ATOM 4070 C C . ILE A 1 526 ? 25.173 -4.183 -38.175 1.00 87.31 526 ILE A C 1
ATOM 4072 O O . ILE A 1 526 ? 24.358 -3.445 -38.723 1.00 87.31 526 ILE A O 1
ATOM 4076 N N . GLN A 1 527 ? 25.460 -5.404 -38.634 1.00 86.88 527 GLN A N 1
ATOM 4077 C CA . GLN A 1 527 ? 24.833 -5.961 -39.833 1.00 86.88 527 GLN A CA 1
ATOM 4078 C C . GLN A 1 527 ? 23.306 -6.012 -39.674 1.00 86.88 527 GLN A C 1
ATOM 4080 O O . GLN A 1 527 ? 22.579 -5.498 -40.521 1.00 86.88 527 GLN A O 1
ATOM 4085 N N . ILE A 1 528 ? 22.824 -6.515 -38.533 1.00 87.38 528 ILE A N 1
ATOM 4086 C CA . ILE A 1 528 ? 21.389 -6.582 -38.227 1.00 87.38 528 ILE A CA 1
ATOM 4087 C C . ILE A 1 528 ? 20.773 -5.175 -38.150 1.00 87.38 528 ILE A C 1
ATOM 4089 O O . ILE A 1 528 ? 19.697 -4.944 -38.700 1.00 87.38 528 ILE A O 1
ATOM 4093 N N . VAL A 1 529 ? 21.452 -4.209 -37.515 1.00 88.75 529 VAL A N 1
ATOM 4094 C CA . VAL A 1 529 ? 20.992 -2.807 -37.470 1.00 88.75 529 VAL A CA 1
ATOM 4095 C C . VAL A 1 529 ? 20.835 -2.240 -38.886 1.00 88.75 529 VAL A C 1
ATOM 4097 O O . VAL A 1 529 ? 19.804 -1.640 -39.191 1.00 88.75 529 VAL A O 1
ATOM 4100 N N . GLN A 1 530 ? 21.814 -2.458 -39.768 1.00 88.88 530 GLN A N 1
ATOM 4101 C CA . GLN A 1 530 ? 21.766 -1.997 -41.159 1.00 88.88 530 GLN A CA 1
ATOM 4102 C C . GLN A 1 530 ? 20.632 -2.659 -41.948 1.00 88.88 530 GLN A C 1
ATOM 4104 O O . GLN A 1 530 ? 19.928 -1.974 -42.695 1.00 88.88 530 GLN A O 1
ATOM 4109 N N . ASP A 1 531 ? 20.418 -3.960 -41.760 1.00 88.12 531 ASP A N 1
ATOM 4110 C CA . ASP A 1 531 ? 19.343 -4.694 -42.426 1.00 88.12 531 ASP A CA 1
ATOM 4111 C C . ASP A 1 531 ? 17.964 -4.201 -41.977 1.00 88.12 531 ASP A C 1
ATOM 4113 O O . ASP A 1 531 ? 17.107 -3.931 -42.822 1.00 88.12 531 ASP A O 1
ATOM 4117 N N . ILE A 1 532 ? 17.765 -3.958 -40.676 1.00 87.50 532 ILE A N 1
ATOM 4118 C CA . ILE A 1 532 ? 16.535 -3.343 -40.158 1.00 87.50 532 ILE A CA 1
ATOM 4119 C C . ILE A 1 532 ? 16.348 -1.954 -40.777 1.00 87.50 532 ILE A C 1
ATOM 4121 O O . ILE A 1 532 ? 15.293 -1.674 -41.342 1.00 87.50 532 ILE A O 1
ATOM 4125 N N . MET A 1 533 ? 17.369 -1.093 -40.754 1.00 86.38 533 MET A N 1
ATOM 4126 C CA . MET A 1 533 ? 17.288 0.248 -41.348 1.00 86.38 533 MET A CA 1
ATOM 4127 C C . MET A 1 533 ? 16.920 0.205 -42.836 1.00 86.38 533 MET A C 1
ATOM 4129 O O . MET A 1 533 ? 16.109 1.012 -43.300 1.00 86.38 533 MET A O 1
ATOM 4133 N N . LYS A 1 534 ? 17.473 -0.753 -43.585 1.00 86.12 534 LYS A N 1
ATOM 4134 C CA . LYS A 1 534 ? 17.155 -0.972 -44.999 1.00 86.12 534 LYS A CA 1
ATOM 4135 C C . LYS A 1 534 ? 15.694 -1.379 -45.190 1.00 86.12 534 LYS A C 1
ATOM 4137 O O . LYS A 1 534 ? 15.029 -0.809 -46.054 1.00 86.12 534 LYS A O 1
ATOM 4142 N N . VAL A 1 535 ? 15.177 -2.296 -44.371 1.00 84.75 535 VAL A N 1
ATOM 4143 C CA . VAL A 1 535 ? 13.763 -2.713 -44.400 1.00 84.75 535 VAL A CA 1
ATOM 4144 C C . VAL A 1 535 ? 12.844 -1.524 -44.148 1.00 84.75 535 VAL A C 1
ATOM 4146 O O . VAL A 1 535 ? 11.957 -1.257 -44.960 1.00 84.75 535 VAL A O 1
ATOM 4149 N N . VAL A 1 536 ? 13.103 -0.758 -43.085 1.00 81.06 536 VAL A N 1
ATOM 4150 C CA . VAL A 1 536 ? 12.285 0.405 -42.703 1.00 81.06 536 VAL A CA 1
ATOM 4151 C C . VAL A 1 536 ? 12.239 1.457 -43.816 1.00 81.06 536 VAL A C 1
ATOM 4153 O O . VAL A 1 536 ? 11.204 2.085 -44.026 1.00 81.06 536 VAL A O 1
ATOM 4156 N N . ARG A 1 537 ? 13.342 1.634 -44.554 1.00 78.88 537 ARG A N 1
ATOM 4157 C CA . ARG A 1 537 ? 13.458 2.612 -45.649 1.00 78.88 537 ARG A CA 1
ATOM 4158 C C . ARG A 1 537 ? 12.918 2.127 -46.990 1.00 78.88 537 ARG A C 1
ATOM 4160 O O . ARG A 1 537 ? 12.540 2.955 -47.813 1.00 78.88 537 ARG A O 1
ATOM 4167 N N . SER A 1 538 ? 12.911 0.817 -47.224 1.00 76.38 538 SER A N 1
ATOM 4168 C CA . SER A 1 538 ? 12.490 0.228 -48.501 1.00 76.38 538 SER A CA 1
ATOM 4169 C C . SER A 1 538 ? 10.987 0.362 -48.774 1.00 76.38 538 SER A C 1
ATOM 4171 O O . SER A 1 538 ? 10.578 0.432 -49.930 1.00 76.38 538 SER A O 1
ATOM 4173 N N . ASP A 1 539 ? 10.167 0.457 -47.727 1.00 72.75 539 ASP A N 1
ATOM 4174 C CA . ASP A 1 539 ? 8.727 0.686 -47.835 1.00 72.75 539 ASP A CA 1
ATOM 4175 C C . ASP A 1 539 ? 8.433 2.194 -47.725 1.00 72.75 539 ASP A C 1
ATOM 4177 O O . ASP A 1 539 ? 8.561 2.805 -46.664 1.00 72.75 539 ASP A O 1
ATOM 4181 N N . SER A 1 540 ? 8.062 2.819 -48.846 1.00 60.38 540 SER A N 1
ATOM 4182 C CA . SER A 1 540 ? 7.912 4.278 -48.975 1.00 60.38 540 SER A CA 1
ATOM 4183 C C . SER A 1 540 ? 6.789 4.877 -48.117 1.00 60.38 540 SER A C 1
ATOM 4185 O O . SER A 1 540 ? 6.857 6.057 -47.752 1.00 60.38 540 SER A O 1
ATOM 4187 N N . LEU A 1 541 ? 5.772 4.082 -47.767 1.00 61.81 541 LEU A N 1
ATOM 4188 C CA . LEU A 1 541 ? 4.704 4.473 -46.842 1.00 61.81 541 LEU A CA 1
ATOM 4189 C C . LEU A 1 541 ? 5.168 4.326 -45.391 1.00 61.81 541 LEU A C 1
ATOM 4191 O O . LEU A 1 541 ? 4.886 5.186 -44.554 1.00 61.81 541 LEU A O 1
ATOM 4195 N N . PHE A 1 542 ? 5.924 3.268 -45.108 1.00 66.31 542 PHE A N 1
ATOM 4196 C CA . PHE A 1 542 ? 6.465 2.978 -43.785 1.00 66.31 542 PHE A CA 1
ATOM 4197 C C . PHE A 1 542 ? 7.569 3.971 -43.381 1.00 66.31 542 PHE A C 1
ATOM 4199 O O . PHE A 1 542 ? 7.526 4.524 -42.284 1.00 66.31 542 PHE A O 1
ATOM 4206 N N . ALA A 1 543 ? 8.482 4.314 -44.292 1.00 62.44 543 ALA A N 1
ATOM 4207 C CA . ALA A 1 543 ? 9.616 5.213 -44.058 1.00 62.44 543 ALA A CA 1
ATOM 4208 C C . ALA A 1 543 ? 9.213 6.659 -43.706 1.00 62.44 543 ALA A C 1
ATOM 4210 O O . ALA A 1 543 ? 9.917 7.353 -42.966 1.00 62.44 543 ALA A O 1
ATOM 4211 N N . LYS A 1 544 ? 8.068 7.137 -44.217 1.00 64.25 544 LYS A N 1
ATOM 4212 C CA . LYS A 1 544 ? 7.554 8.488 -43.918 1.00 64.25 544 LYS A CA 1
ATOM 4213 C C . LYS A 1 544 ? 7.000 8.601 -42.498 1.00 64.25 544 LYS A C 1
ATOM 4215 O O . LYS A 1 544 ? 7.029 9.682 -41.915 1.00 64.25 544 LYS A O 1
ATOM 4220 N N . VAL A 1 545 ? 6.526 7.496 -41.927 1.00 71.19 545 VAL A N 1
ATOM 4221 C CA . VAL A 1 545 ? 5.734 7.488 -40.688 1.00 71.19 545 VAL A CA 1
ATOM 4222 C C . VAL A 1 545 ? 6.446 6.771 -39.533 1.00 71.19 545 VAL A C 1
ATOM 4224 O O . VAL A 1 545 ? 6.118 7.029 -38.376 1.00 71.19 545 VAL A O 1
ATOM 4227 N N . ALA A 1 546 ? 7.432 5.919 -39.813 1.00 78.25 546 ALA A N 1
ATOM 4228 C CA . ALA A 1 546 ? 8.220 5.218 -38.805 1.00 78.25 546 ALA A CA 1
ATOM 4229 C C . ALA A 1 546 ? 9.392 6.074 -38.306 1.00 78.25 546 ALA A C 1
ATOM 4231 O O . ALA A 1 546 ? 10.166 6.603 -39.106 1.00 78.25 546 ALA A O 1
ATOM 4232 N N . GLY A 1 547 ? 9.505 6.205 -36.986 1.00 83.25 547 GLY A N 1
ATOM 4233 C CA . GLY A 1 547 ? 10.718 6.652 -36.312 1.00 83.25 547 GLY A CA 1
ATOM 4234 C C . GLY A 1 547 ? 11.613 5.471 -35.937 1.00 83.25 547 GLY A C 1
ATOM 4235 O O . GLY A 1 547 ? 11.132 4.341 -35.802 1.00 83.25 547 GLY A O 1
ATOM 4236 N N . LEU A 1 548 ? 12.904 5.730 -35.761 1.00 87.88 548 LEU A N 1
ATOM 4237 C CA . LEU A 1 548 ? 13.908 4.732 -35.406 1.00 87.88 548 LEU A CA 1
ATOM 4238 C C . LEU A 1 548 ? 14.609 5.105 -34.098 1.00 87.88 548 LEU A C 1
ATOM 4240 O O . LEU A 1 548 ? 15.124 6.214 -33.958 1.00 87.88 548 LEU A O 1
ATOM 4244 N N . ALA A 1 549 ? 14.678 4.160 -33.165 1.00 89.31 549 ALA A N 1
ATOM 4245 C CA . ALA A 1 549 ? 15.429 4.291 -31.928 1.00 89.31 549 ALA A CA 1
ATOM 4246 C C . ALA A 1 549 ? 16.385 3.111 -31.718 1.00 89.31 549 ALA A C 1
ATOM 4248 O O . ALA A 1 549 ? 16.070 1.969 -32.053 1.00 89.31 549 ALA A O 1
ATOM 4249 N N . LEU A 1 550 ? 17.549 3.389 -31.136 1.00 90.25 550 LEU A N 1
ATOM 4250 C CA . LEU A 1 550 ? 18.512 2.371 -30.710 1.00 90.25 550 LEU A CA 1
ATOM 4251 C C . LEU A 1 550 ? 18.559 2.344 -29.183 1.00 90.25 550 LEU A C 1
ATOM 4253 O O . LEU A 1 550 ? 18.774 3.388 -28.578 1.00 90.25 550 LEU A O 1
ATOM 4257 N N . SER A 1 551 ? 18.390 1.176 -28.568 1.00 89.50 551 SER A N 1
ATOM 4258 C CA . SER A 1 551 ? 18.564 0.967 -27.129 1.00 89.50 551 SER A CA 1
ATOM 4259 C C . SER A 1 551 ? 19.729 0.017 -26.869 1.00 89.50 551 SER A C 1
ATOM 4261 O O . SER A 1 551 ? 19.834 -1.030 -27.503 1.00 89.50 551 SER A O 1
ATOM 4263 N N . THR A 1 552 ? 20.646 0.406 -25.985 1.00 88.31 552 THR A N 1
ATOM 4264 C CA . THR A 1 552 ? 21.904 -0.313 -25.747 1.00 88.31 552 THR A CA 1
ATOM 4265 C C . THR A 1 552 ? 22.423 -0.085 -24.330 1.00 88.31 552 THR A C 1
ATOM 4267 O O . THR A 1 552 ? 22.200 0.966 -23.720 1.00 88.31 552 THR A O 1
ATOM 4270 N N . ALA A 1 553 ? 23.182 -1.052 -23.813 1.00 86.06 553 ALA A N 1
ATOM 4271 C CA . ALA A 1 553 ? 23.927 -0.897 -22.567 1.00 86.06 553 ALA A CA 1
ATOM 4272 C C . ALA A 1 553 ? 25.184 -0.015 -22.719 1.00 86.06 553 ALA A C 1
ATOM 4274 O O . ALA A 1 553 ? 25.803 0.356 -21.722 1.00 86.06 553 ALA A O 1
ATOM 4275 N N . MET A 1 554 ? 25.602 0.313 -23.944 1.00 86.69 554 MET A N 1
ATOM 4276 C CA . MET A 1 554 ? 26.755 1.187 -24.199 1.00 86.69 554 MET A CA 1
ATOM 4277 C C . MET A 1 554 ? 26.482 2.631 -23.759 1.00 86.69 554 MET A C 1
ATOM 4279 O O . MET A 1 554 ? 25.344 3.097 -23.818 1.00 86.69 554 MET A O 1
ATOM 4283 N N . SER A 1 555 ? 27.530 3.353 -23.348 1.00 84.94 555 SER A N 1
ATOM 4284 C CA . SER A 1 555 ? 27.413 4.795 -23.091 1.00 84.94 555 SER A CA 1
ATOM 4285 C C . SER A 1 555 ? 27.179 5.566 -24.392 1.00 84.94 555 SER A C 1
ATOM 4287 O O . SER A 1 555 ? 27.371 5.031 -25.491 1.00 84.94 555 SER A O 1
ATOM 4289 N N . LEU A 1 556 ? 26.796 6.843 -24.298 1.00 82.31 556 LEU A N 1
ATOM 4290 C CA . LEU A 1 556 ? 26.622 7.680 -25.489 1.00 82.31 556 LEU A CA 1
ATOM 4291 C C . LEU A 1 556 ? 27.893 7.733 -26.353 1.00 82.31 556 LEU A C 1
ATOM 4293 O O . LEU A 1 556 ? 27.800 7.564 -27.564 1.00 82.31 556 LEU A O 1
ATOM 4297 N N . THR A 1 557 ? 29.067 7.904 -25.741 1.00 84.06 557 THR A N 1
ATOM 4298 C CA . THR A 1 557 ? 30.356 7.959 -26.452 1.00 84.06 557 THR A CA 1
ATOM 4299 C C . THR A 1 557 ? 30.672 6.647 -27.165 1.00 84.06 557 THR A C 1
ATOM 4301 O O . THR A 1 557 ? 31.016 6.642 -28.341 1.00 84.06 557 THR A O 1
ATOM 4304 N N . GLU A 1 558 ? 30.489 5.514 -26.485 1.00 87.75 558 GLU A N 1
ATOM 4305 C CA . GLU A 1 558 ? 30.728 4.198 -27.090 1.00 87.75 558 GLU A CA 1
ATOM 4306 C C . GLU A 1 558 ? 29.744 3.921 -28.235 1.00 87.75 558 GLU A C 1
ATOM 4308 O O . GLU A 1 558 ? 30.108 3.344 -29.257 1.00 87.75 558 GLU A O 1
ATOM 4313 N N . THR A 1 559 ? 28.493 4.361 -28.085 1.00 88.38 559 THR A N 1
ATOM 4314 C CA . THR A 1 559 ? 27.448 4.181 -29.098 1.00 88.38 559 THR A CA 1
ATOM 4315 C C . THR A 1 559 ? 27.730 5.015 -30.345 1.00 88.38 559 THR A C 1
ATOM 4317 O O . THR A 1 559 ? 27.578 4.520 -31.463 1.00 88.38 559 THR A O 1
ATOM 4320 N N . THR A 1 560 ? 28.166 6.267 -30.191 1.00 86.88 560 THR A N 1
ATOM 4321 C CA . THR A 1 560 ? 28.505 7.121 -31.336 1.00 86.88 560 THR A CA 1
ATOM 4322 C C . THR A 1 560 ? 29.748 6.617 -32.066 1.00 86.88 560 THR A C 1
ATOM 4324 O O . THR A 1 560 ? 29.747 6.596 -33.298 1.00 86.88 560 THR A O 1
ATOM 4327 N N . GLU A 1 561 ? 30.767 6.143 -31.346 1.00 87.31 561 GLU A N 1
ATOM 4328 C CA . GLU A 1 561 ? 31.947 5.490 -31.928 1.00 87.31 561 GLU A CA 1
ATOM 4329 C C . GLU A 1 561 ? 31.570 4.211 -32.686 1.00 87.31 561 GLU A C 1
ATOM 4331 O O . GLU A 1 561 ? 31.967 4.033 -33.841 1.00 87.31 561 GLU A O 1
ATOM 4336 N N . PHE A 1 562 ? 30.734 3.359 -32.083 1.00 88.75 562 PHE A N 1
ATOM 4337 C CA . PHE A 1 562 ? 30.239 2.130 -32.700 1.00 88.75 562 PHE A CA 1
ATOM 4338 C C . PHE A 1 562 ? 29.500 2.403 -34.019 1.00 88.75 562 PHE A C 1
ATOM 4340 O O . PHE A 1 562 ? 29.833 1.805 -35.044 1.00 88.75 562 PHE A O 1
ATOM 4347 N N . LEU A 1 563 ? 28.565 3.358 -34.038 1.00 88.75 563 LEU A N 1
ATOM 4348 C CA . LEU A 1 563 ? 27.827 3.729 -35.252 1.00 88.75 563 LEU A CA 1
ATOM 4349 C C . LEU A 1 563 ? 28.737 4.355 -36.324 1.00 88.75 563 LEU A C 1
ATOM 4351 O O . LEU A 1 563 ? 28.667 3.981 -37.500 1.00 88.75 563 LEU A O 1
ATOM 4355 N N . THR A 1 564 ? 29.640 5.253 -35.918 1.00 85.81 564 THR A N 1
ATOM 4356 C CA . THR A 1 564 ? 30.549 5.961 -36.836 1.00 85.81 564 THR A CA 1
ATOM 4357 C C . THR A 1 564 ? 31.550 5.008 -37.487 1.00 85.81 564 THR A C 1
ATOM 4359 O O . THR A 1 564 ? 31.792 5.106 -38.692 1.00 85.81 564 THR A O 1
ATOM 4362 N N . SER A 1 565 ? 32.070 4.032 -36.732 1.00 84.06 565 SER A N 1
ATOM 4363 C CA . SER A 1 565 ? 32.990 2.999 -37.241 1.00 84.06 565 SER A CA 1
ATOM 4364 C C . SER A 1 565 ? 32.412 2.200 -38.416 1.00 84.06 565 SER A C 1
ATOM 4366 O O . SER A 1 565 ? 33.151 1.660 -39.238 1.00 84.06 565 SER A O 1
ATOM 4368 N N . SER A 1 566 ? 31.084 2.179 -38.527 1.00 79.62 566 SER A N 1
ATOM 4369 C CA . SER A 1 566 ? 30.334 1.411 -39.514 1.00 79.62 566 SER A CA 1
ATOM 4370 C C . SER A 1 566 ? 29.587 2.278 -40.530 1.00 79.62 566 SER A C 1
ATOM 4372 O O . SER A 1 566 ? 28.688 1.791 -41.215 1.00 79.62 566 SER A O 1
ATOM 4374 N N . LYS A 1 567 ? 29.969 3.559 -40.651 1.00 84.62 567 LYS A N 1
ATOM 4375 C CA . LYS A 1 567 ? 29.405 4.538 -41.600 1.00 84.62 567 LYS A CA 1
ATOM 4376 C C . LYS A 1 567 ? 27.906 4.833 -41.419 1.00 84.62 567 LYS A C 1
ATOM 4378 O O . LYS A 1 567 ? 27.286 5.334 -42.354 1.00 84.62 567 LYS A O 1
ATOM 4383 N N . ILE A 1 568 ? 27.326 4.565 -40.247 1.00 86.31 568 ILE A N 1
ATOM 4384 C CA . ILE A 1 568 ? 25.949 4.969 -39.930 1.00 86.31 568 ILE A CA 1
ATOM 4385 C C . ILE A 1 568 ? 25.998 6.351 -39.287 1.00 86.31 568 ILE A C 1
ATOM 4387 O O . ILE A 1 568 ? 26.685 6.547 -38.281 1.00 86.31 568 ILE A O 1
ATOM 4391 N N . GLN A 1 569 ? 25.279 7.326 -39.843 1.00 83.25 569 GLN A N 1
ATOM 4392 C CA . GLN A 1 569 ? 25.213 8.641 -39.217 1.00 83.25 569 GLN A CA 1
ATOM 4393 C C . GLN A 1 569 ? 24.276 8.587 -38.013 1.00 83.25 569 GLN A C 1
ATOM 4395 O O . GLN A 1 569 ? 23.138 8.139 -38.108 1.00 83.25 569 GLN A O 1
ATOM 4400 N N . VAL A 1 570 ? 24.720 9.127 -36.880 1.00 82.25 570 VAL A N 1
ATOM 4401 C CA . VAL A 1 570 ? 23.925 9.183 -35.640 1.00 82.25 570 VAL A CA 1
ATOM 4402 C C . VAL A 1 570 ? 22.571 9.884 -35.856 1.00 82.25 570 VAL A C 1
ATOM 4404 O O . VAL A 1 570 ? 21.571 9.508 -35.254 1.00 82.25 570 VAL A O 1
ATOM 4407 N N . LYS A 1 571 ? 22.520 10.852 -36.782 1.00 80.69 571 LYS A N 1
ATOM 4408 C CA . LYS A 1 571 ? 21.312 11.594 -37.192 1.00 80.69 571 LYS A CA 1
ATOM 4409 C C . LYS A 1 571 ? 20.246 10.743 -37.888 1.00 80.69 571 LYS A C 1
ATOM 4411 O O . LYS A 1 571 ? 19.146 11.228 -38.122 1.00 80.69 571 LYS A O 1
ATOM 4416 N N . GLU A 1 572 ? 20.570 9.508 -38.256 1.00 82.88 572 GLU A N 1
ATOM 4417 C CA . GLU A 1 572 ? 19.615 8.572 -38.849 1.00 82.88 572 GLU A CA 1
ATOM 4418 C C . GLU A 1 572 ? 18.651 7.970 -37.819 1.00 82.88 572 GLU A C 1
ATOM 4420 O O . GLU A 1 572 ? 17.652 7.370 -38.217 1.00 82.88 572 GLU A O 1
ATOM 4425 N N . PHE A 1 573 ? 18.938 8.140 -36.525 1.00 85.62 573 PHE A N 1
ATOM 4426 C CA . PHE A 1 573 ? 18.066 7.758 -35.420 1.00 85.62 573 PHE A CA 1
ATOM 4427 C C . PHE A 1 573 ? 17.323 8.979 -34.872 1.00 85.62 573 PHE A C 1
ATOM 4429 O O . PHE A 1 573 ? 17.908 10.044 -34.669 1.00 85.62 573 PHE A O 1
ATOM 4436 N N . ASP A 1 574 ? 16.038 8.801 -34.576 1.00 81.56 574 ASP A N 1
ATOM 4437 C CA . ASP A 1 574 ? 15.204 9.806 -33.917 1.00 81.56 574 ASP A CA 1
ATOM 4438 C C . ASP A 1 574 ? 15.491 9.863 -32.401 1.00 81.56 574 ASP A C 1
ATOM 4440 O O . ASP A 1 574 ? 15.380 10.928 -31.792 1.00 81.56 574 ASP A O 1
ATOM 4444 N N . ALA A 1 575 ? 15.900 8.740 -31.790 1.00 84.56 575 ALA A N 1
ATOM 4445 C CA . ALA A 1 575 ? 16.353 8.669 -30.397 1.00 84.56 575 ALA A CA 1
ATOM 4446 C C . ALA A 1 575 ? 17.421 7.583 -30.169 1.00 84.56 575 ALA A C 1
ATOM 4448 O O . ALA A 1 575 ? 17.403 6.525 -30.796 1.00 84.56 575 ALA A O 1
ATOM 4449 N N . LEU A 1 576 ? 18.326 7.818 -29.220 1.00 83.00 576 LEU A N 1
ATOM 4450 C CA . LEU A 1 576 ? 19.247 6.817 -28.682 1.00 83.00 576 LEU A CA 1
ATOM 4451 C C . LEU A 1 576 ? 18.996 6.666 -27.185 1.00 83.00 576 LEU A C 1
ATOM 4453 O O . LEU A 1 576 ? 18.975 7.657 -26.461 1.00 83.00 576 LEU A O 1
ATOM 4457 N N . ILE A 1 577 ? 18.828 5.435 -26.727 1.00 84.88 577 ILE A N 1
ATOM 4458 C CA . ILE A 1 577 ? 18.685 5.066 -25.324 1.00 84.88 577 ILE A CA 1
ATOM 4459 C C . ILE A 1 577 ? 19.974 4.348 -24.935 1.00 84.88 577 ILE A C 1
ATOM 4461 O O . ILE A 1 577 ? 20.208 3.205 -25.327 1.00 84.88 577 ILE A O 1
ATOM 4465 N N . CYS A 1 578 ? 20.822 5.042 -24.194 1.00 84.31 578 CYS A N 1
ATOM 4466 C CA . CYS A 1 578 ? 22.142 4.575 -23.796 1.00 84.31 578 CYS A CA 1
ATOM 4467 C C . CYS A 1 578 ? 22.143 4.195 -22.315 1.00 84.31 578 CYS A C 1
ATOM 4469 O O . CYS A 1 578 ? 21.197 4.491 -21.574 1.00 84.31 578 CYS A O 1
ATOM 4471 N N . SER A 1 579 ? 23.224 3.548 -21.877 1.00 82.12 579 SER A N 1
ATOM 4472 C CA . SER A 1 579 ? 23.451 3.233 -20.462 1.00 82.12 579 SER A CA 1
ATOM 4473 C C . SER A 1 579 ? 22.253 2.497 -19.845 1.00 82.12 579 SER A C 1
ATOM 4475 O O . SER A 1 579 ? 21.803 2.814 -18.745 1.00 82.12 579 SER A O 1
ATOM 4477 N N . SER A 1 580 ? 21.689 1.565 -20.623 1.00 79.44 580 SER A N 1
ATOM 4478 C CA . SER A 1 580 ? 20.538 0.730 -20.262 1.00 79.44 580 SER A CA 1
ATOM 4479 C C . SER A 1 580 ? 19.294 1.509 -19.812 1.00 79.44 580 SER A C 1
ATOM 4481 O O . SER A 1 580 ? 18.563 1.067 -18.932 1.00 79.44 580 SER A O 1
ATOM 4483 N N . GLY A 1 581 ? 19.036 2.674 -20.412 1.00 74.69 581 GLY A N 1
ATOM 4484 C CA . GLY A 1 581 ? 17.874 3.507 -20.075 1.00 74.69 581 GLY A CA 1
ATOM 4485 C C . GLY A 1 581 ? 18.169 4.627 -19.080 1.00 74.69 581 GLY A C 1
ATOM 4486 O O . GLY A 1 581 ? 17.301 5.460 -18.835 1.00 74.69 581 GLY A O 1
ATOM 4487 N N . GLY A 1 582 ? 19.398 4.705 -18.559 1.00 70.81 582 GLY A N 1
ATOM 4488 C CA . GLY A 1 582 ? 19.847 5.838 -17.749 1.00 70.81 582 GLY A CA 1
ATOM 4489 C C . GLY A 1 582 ? 20.009 7.140 -18.543 1.00 70.81 582 GLY A C 1
ATOM 4490 O O . GLY A 1 582 ? 19.990 8.218 -17.952 1.00 70.81 582 GLY A O 1
ATOM 4491 N N . GLU A 1 583 ? 20.163 7.061 -19.869 1.00 74.56 583 GLU A N 1
ATOM 4492 C CA . GLU A 1 583 ? 20.415 8.213 -20.739 1.00 74.56 583 GLU A CA 1
ATOM 4493 C C . GLU A 1 583 ? 19.574 8.132 -22.023 1.00 74.56 583 GLU A C 1
ATOM 4495 O O . GLU A 1 583 ? 19.564 7.106 -22.702 1.00 74.56 583 GLU A O 1
ATOM 4500 N N . VAL A 1 584 ? 18.903 9.229 -22.396 1.00 75.44 584 VAL A N 1
ATOM 4501 C CA . VAL A 1 584 ? 18.153 9.344 -23.662 1.00 75.44 584 VAL A CA 1
ATOM 4502 C C . VAL A 1 584 ? 18.654 10.556 -24.446 1.00 75.44 584 VAL A C 1
ATOM 4504 O O . VAL A 1 584 ? 18.664 11.675 -23.934 1.00 75.44 584 VAL A O 1
ATOM 4507 N N . TYR A 1 585 ? 19.062 10.340 -25.694 1.00 77.19 585 TYR A N 1
ATOM 4508 C CA . TYR A 1 585 ? 19.640 11.347 -26.582 1.00 77.19 585 TYR A CA 1
ATOM 4509 C C . TYR A 1 585 ? 18.822 11.501 -27.870 1.00 77.19 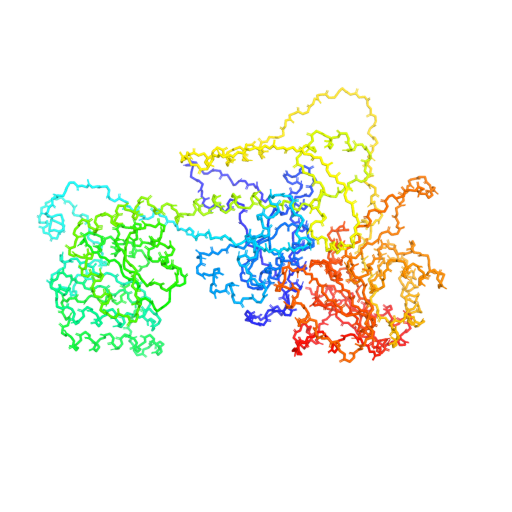585 TYR A C 1
ATOM 4511 O O . TYR A 1 585 ? 18.356 10.514 -28.435 1.00 77.19 585 TYR A O 1
ATOM 4519 N N . TYR A 1 586 ? 18.691 12.738 -28.359 1.00 79.38 586 TYR A N 1
ATOM 4520 C CA . TYR A 1 586 ? 17.964 13.084 -29.586 1.00 79.38 586 TYR A CA 1
ATOM 4521 C C . TYR A 1 586 ? 18.937 13.682 -30.616 1.00 79.38 586 TYR A C 1
ATOM 4523 O O . TYR A 1 586 ? 19.288 14.858 -30.509 1.00 79.38 586 TYR A O 1
ATOM 4531 N N . PRO A 1 587 ? 19.387 12.907 -31.617 1.00 71.62 587 PRO A N 1
ATOM 4532 C CA . PRO A 1 587 ? 20.399 13.346 -32.585 1.00 71.62 587 PRO A CA 1
ATOM 4533 C C . PRO A 1 587 ? 19.994 14.512 -33.508 1.00 71.62 587 PRO A C 1
ATOM 4535 O O . PRO A 1 587 ? 20.857 15.102 -34.163 1.00 71.62 587 PRO A O 1
ATOM 4538 N N . GLY A 1 588 ? 18.699 14.836 -33.598 1.00 56.50 588 GLY A N 1
ATOM 4539 C CA . GLY A 1 588 ? 18.142 15.807 -34.544 1.00 56.50 588 GLY A CA 1
ATOM 4540 C C . GLY A 1 588 ? 17.567 17.070 -33.898 1.00 56.50 588 GLY A C 1
ATOM 4541 O O . GLY A 1 588 ? 16.350 17.208 -33.805 1.00 56.50 588 GLY A O 1
ATOM 4542 N N . THR A 1 589 ? 18.404 18.037 -33.515 1.00 48.28 589 THR A N 1
ATOM 4543 C CA . THR A 1 589 ? 17.954 19.429 -33.320 1.00 48.28 589 THR A CA 1
ATOM 4544 C C . THR A 1 589 ? 18.093 20.185 -34.645 1.00 48.28 589 THR A C 1
ATOM 4546 O O . THR A 1 589 ? 19.213 20.448 -35.087 1.00 48.28 589 THR A O 1
ATOM 4549 N N . TYR A 1 590 ? 16.971 20.502 -35.294 1.00 44.75 590 TYR A N 1
ATOM 4550 C CA . TYR A 1 590 ? 16.924 21.299 -36.525 1.00 44.75 590 TYR A CA 1
ATOM 4551 C C . TYR A 1 590 ? 16.787 22.791 -36.178 1.00 44.75 590 TYR A C 1
ATOM 4553 O O . TYR A 1 590 ? 15.880 23.161 -35.435 1.00 44.75 590 TYR A O 1
ATOM 4561 N N . THR A 1 591 ? 17.660 23.641 -36.720 1.00 34.34 591 THR A N 1
ATOM 4562 C CA . THR A 1 591 ? 17.418 25.087 -36.869 1.00 34.34 591 THR A CA 1
ATOM 4563 C C . THR A 1 591 ? 16.882 25.347 -38.278 1.00 34.34 591 THR A C 1
ATOM 4565 O O . THR A 1 591 ? 17.283 24.654 -39.213 1.00 34.34 591 THR A O 1
ATOM 4568 N N . GLU A 1 592 ? 15.960 26.304 -38.437 1.00 36.03 592 GLU A N 1
ATOM 4569 C CA . GLU A 1 592 ? 15.335 26.629 -39.737 1.00 36.03 592 GLU A CA 1
ATOM 4570 C C . GLU A 1 592 ? 16.343 27.097 -40.798 1.00 36.03 592 GLU A C 1
ATOM 4572 O O . GLU A 1 592 ? 16.122 26.908 -41.991 1.00 36.03 592 GLU A O 1
ATOM 4577 N N . GLU A 1 593 ? 17.506 27.584 -40.376 1.00 32.56 593 GLU A N 1
ATOM 4578 C CA . GLU A 1 593 ? 18.662 27.768 -41.242 1.00 32.56 593 GLU A CA 1
ATOM 4579 C C . GLU A 1 593 ? 19.634 26.609 -41.014 1.00 32.56 593 GLU A C 1
ATOM 4581 O O . GLU A 1 593 ? 20.074 26.368 -39.888 1.00 32.56 593 GLU A O 1
ATOM 4586 N N . GLY A 1 594 ? 19.953 25.868 -42.078 1.00 31.50 594 GLY A N 1
ATOM 4587 C CA . GLY A 1 594 ? 20.744 24.630 -42.081 1.00 31.50 594 GLY A CA 1
ATOM 4588 C C . GLY A 1 594 ? 22.217 24.745 -41.656 1.00 31.50 594 GLY A C 1
ATOM 4589 O O . GLY A 1 594 ? 23.067 24.057 -42.219 1.00 31.50 594 GLY A O 1
ATOM 4590 N N . ALA A 1 595 ? 22.545 25.575 -40.668 1.00 27.97 595 ALA A N 1
ATOM 4591 C CA . ALA A 1 595 ? 23.841 25.612 -40.011 1.00 27.97 595 ALA A CA 1
ATOM 4592 C C . ALA A 1 595 ? 23.842 24.712 -38.757 1.00 27.97 595 ALA A C 1
ATOM 4594 O O . ALA A 1 595 ? 22.895 24.731 -37.972 1.00 27.97 595 ALA A O 1
ATOM 4595 N N . PRO A 1 596 ? 24.903 23.921 -38.509 1.00 30.11 596 PRO A N 1
ATOM 4596 C CA . PRO A 1 596 ? 25.031 23.183 -37.261 1.00 30.11 596 PRO A CA 1
ATOM 4597 C C . PRO A 1 596 ? 25.145 24.167 -36.090 1.00 30.11 596 PRO A C 1
ATOM 4599 O O . PRO A 1 596 ? 26.058 24.994 -36.058 1.00 30.11 596 PRO A O 1
ATOM 4602 N N . SER A 1 597 ? 24.242 24.046 -35.115 1.00 31.73 597 SER A N 1
ATOM 4603 C CA . SER A 1 597 ? 24.327 24.732 -33.822 1.00 31.73 597 SER A CA 1
ATOM 4604 C C . SER A 1 597 ? 25.709 24.506 -33.194 1.00 31.73 597 SER A C 1
ATOM 4606 O O . SER A 1 597 ? 26.034 23.432 -32.679 1.00 31.73 597 SER A O 1
ATOM 4608 N N . LYS A 1 598 ? 26.565 25.531 -33.261 1.00 31.55 598 LYS A N 1
ATOM 4609 C CA . LYS A 1 598 ? 27.794 25.608 -32.473 1.00 31.55 598 LYS A CA 1
ATOM 4610 C C . LYS A 1 598 ? 27.378 26.014 -31.061 1.00 31.55 598 LYS A C 1
ATOM 4612 O O . LYS A 1 598 ? 27.095 27.182 -30.828 1.00 31.55 598 LYS A O 1
ATOM 4617 N N . LYS A 1 599 ? 27.418 25.046 -30.140 1.00 33.31 599 LYS A N 1
ATOM 4618 C CA . LYS A 1 599 ? 27.053 25.113 -28.707 1.00 33.31 599 LYS A CA 1
ATOM 4619 C C . LYS A 1 599 ? 25.600 24.743 -28.403 1.00 33.31 599 LYS A C 1
ATOM 4621 O O . LYS A 1 599 ? 24.835 25.540 -27.872 1.00 33.31 599 LYS A O 1
ATOM 4626 N N . ILE A 1 600 ? 25.278 23.463 -28.566 1.00 32.09 600 ILE A N 1
ATOM 4627 C CA . ILE A 1 600 ? 24.307 22.839 -27.665 1.00 32.09 600 ILE A CA 1
ATOM 4628 C C . ILE A 1 600 ? 25.029 22.693 -26.320 1.00 32.09 600 ILE A C 1
ATOM 4630 O O . ILE A 1 600 ? 25.981 21.920 -26.199 1.00 32.09 600 ILE A O 1
ATOM 4634 N N . LYS A 1 601 ? 24.630 23.471 -25.306 1.00 29.03 601 LYS A N 1
ATOM 4635 C CA . LYS A 1 601 ? 24.932 23.122 -23.912 1.00 29.03 601 LYS A CA 1
ATOM 4636 C C . LYS A 1 601 ? 24.184 21.818 -23.637 1.00 29.03 601 LYS A C 1
ATOM 4638 O O . LYS A 1 601 ? 23.030 21.836 -23.229 1.00 29.03 601 LYS A O 1
ATOM 4643 N N . ASN A 1 602 ? 24.835 20.696 -23.939 1.00 33.62 602 ASN A N 1
ATOM 4644 C CA . ASN A 1 602 ? 24.355 19.347 -23.680 1.00 33.62 602 ASN A CA 1
ATOM 4645 C C . ASN A 1 602 ? 24.109 19.194 -22.175 1.00 33.62 602 ASN A C 1
ATOM 4647 O O . ASN A 1 602 ? 25.011 18.821 -21.429 1.00 33.62 602 ASN A O 1
ATOM 4651 N N . ARG A 1 603 ? 22.892 19.472 -21.709 1.00 31.83 603 ARG A N 1
ATOM 4652 C CA . ARG A 1 603 ? 22.432 19.021 -20.394 1.00 31.83 603 ARG A CA 1
ATOM 4653 C C . ARG A 1 603 ? 22.000 17.558 -20.507 1.00 31.83 603 ARG A C 1
ATOM 4655 O O . ARG A 1 603 ? 20.837 17.226 -20.327 1.00 31.83 603 ARG A O 1
ATOM 4662 N N . ALA A 1 604 ? 22.951 16.675 -20.802 1.00 34.19 604 ALA A N 1
ATOM 4663 C CA . ALA A 1 604 ? 22.860 15.329 -20.258 1.00 34.19 604 ALA A CA 1
ATOM 4664 C C . ALA A 1 604 ? 23.210 15.490 -18.777 1.00 34.19 604 ALA A C 1
ATOM 4666 O O . ALA A 1 604 ? 24.313 15.931 -18.463 1.00 34.19 604 ALA A O 1
ATOM 4667 N N . ILE A 1 605 ? 22.268 15.249 -17.869 1.00 35.53 605 ILE A N 1
ATOM 4668 C CA . ILE A 1 605 ? 22.627 15.038 -16.467 1.00 35.53 605 ILE A CA 1
ATOM 4669 C C . ILE A 1 605 ? 23.096 13.578 -16.430 1.00 35.53 605 ILE A C 1
ATOM 4671 O O . ILE A 1 605 ? 22.254 12.698 -16.598 1.00 35.53 605 ILE A O 1
ATOM 4675 N N . PRO A 1 606 ? 24.403 13.286 -16.310 1.00 39.03 606 PRO A N 1
ATOM 4676 C CA . PRO A 1 606 ? 24.867 11.909 -16.291 1.00 39.03 606 PRO A CA 1
ATOM 4677 C C . PRO A 1 606 ? 24.541 11.341 -14.907 1.00 39.03 606 PRO A C 1
ATOM 4679 O O . PRO A 1 606 ? 25.078 11.809 -13.902 1.00 39.03 606 PRO A O 1
ATOM 4682 N N . ILE A 1 607 ? 23.619 10.378 -14.833 1.00 56.53 607 ILE A N 1
ATOM 4683 C CA . ILE A 1 607 ? 23.231 9.717 -13.569 1.00 56.53 607 ILE A CA 1
ATOM 4684 C C . ILE A 1 607 ? 23.472 8.197 -13.638 1.00 56.53 607 ILE A C 1
ATOM 4686 O O . ILE A 1 607 ? 23.002 7.447 -12.789 1.00 56.53 607 ILE A O 1
ATOM 4690 N N . ALA A 1 608 ? 24.215 7.716 -14.638 1.00 60.09 608 ALA A N 1
ATOM 4691 C CA . ALA A 1 608 ? 24.616 6.317 -14.731 1.00 60.09 608 ALA A CA 1
ATOM 4692 C C . ALA A 1 608 ? 26.069 6.143 -14.259 1.00 60.09 608 ALA A C 1
ATOM 4694 O O . ALA A 1 608 ? 27.001 6.745 -14.795 1.00 60.09 608 ALA A O 1
ATOM 4695 N N . LEU A 1 609 ? 26.270 5.312 -13.236 1.00 72.81 609 LEU A N 1
ATOM 4696 C CA . LEU A 1 609 ? 27.589 4.901 -12.756 1.00 72.81 609 LEU A CA 1
ATOM 4697 C C . LEU A 1 609 ? 27.979 3.589 -13.433 1.00 72.81 609 LEU A C 1
ATOM 4699 O O . LEU A 1 609 ? 27.304 2.574 -13.267 1.00 72.81 609 LEU A O 1
ATOM 4703 N N . HIS A 1 610 ? 29.089 3.612 -14.169 1.00 77.94 610 HIS A N 1
ATOM 4704 C CA . HIS A 1 610 ? 29.617 2.455 -14.889 1.00 77.94 610 HIS A CA 1
ATOM 4705 C C . HIS A 1 610 ? 30.868 1.923 -14.197 1.00 77.94 610 HIS A C 1
ATOM 4707 O O . HIS A 1 610 ? 31.826 2.662 -13.974 1.00 77.94 610 HIS A O 1
ATOM 4713 N N . THR A 1 611 ? 30.887 0.626 -13.892 1.00 82.19 611 THR A N 1
ATOM 4714 C CA . THR A 1 611 ? 32.057 -0.026 -13.288 1.00 82.19 611 THR A CA 1
ATOM 4715 C C . THR A 1 611 ? 32.396 -1.334 -13.997 1.00 82.19 611 THR A C 1
ATOM 4717 O O . THR A 1 611 ? 31.513 -2.033 -14.497 1.00 82.19 611 THR A O 1
ATOM 4720 N N . PHE A 1 612 ? 33.690 -1.657 -14.060 1.00 84.50 612 PHE A N 1
ATOM 4721 C CA . PHE A 1 612 ? 34.182 -2.911 -14.633 1.00 84.50 612 PHE A CA 1
ATOM 4722 C C . PHE A 1 612 ? 34.195 -4.022 -13.585 1.00 84.50 612 PHE A C 1
ATOM 4724 O O . PHE A 1 612 ? 34.701 -3.843 -12.473 1.00 84.50 612 PHE A O 1
ATOM 4731 N N . VAL A 1 613 ? 33.709 -5.199 -13.970 1.00 83.75 613 VAL A N 1
ATOM 4732 C CA . VAL A 1 613 ? 33.779 -6.406 -13.148 1.00 83.75 613 VAL A CA 1
ATOM 4733 C C . VAL A 1 613 ? 35.144 -7.059 -13.357 1.00 83.75 613 VAL A C 1
ATOM 4735 O O . VAL A 1 613 ? 35.395 -7.689 -14.381 1.00 83.75 613 VAL A O 1
ATOM 4738 N N . LYS A 1 614 ? 36.047 -6.895 -12.382 1.00 81.12 614 LYS A N 1
ATOM 4739 C CA . LYS A 1 614 ? 37.407 -7.463 -12.445 1.00 81.12 614 LYS A CA 1
ATOM 4740 C C . LYS A 1 614 ? 37.431 -8.988 -12.309 1.00 81.12 614 LYS A C 1
ATOM 4742 O O . LYS A 1 614 ? 38.212 -9.644 -12.985 1.00 81.12 614 LYS A O 1
ATOM 4747 N N . ASP A 1 615 ? 36.604 -9.536 -11.421 1.00 80.50 615 ASP A N 1
ATOM 4748 C CA . ASP A 1 615 ? 36.556 -10.966 -11.104 1.00 80.50 615 ASP A CA 1
ATOM 4749 C C . ASP A 1 615 ? 35.103 -11.447 -11.134 1.00 80.50 615 ASP A C 1
ATOM 4751 O O . ASP A 1 615 ? 34.310 -11.102 -10.255 1.00 80.50 615 ASP A O 1
ATOM 4755 N N . ARG A 1 616 ? 34.757 -12.235 -12.159 1.00 75.69 616 ARG A N 1
ATOM 4756 C CA . ARG A 1 616 ? 33.392 -12.745 -12.363 1.00 75.69 616 ARG A CA 1
ATOM 4757 C C . ARG A 1 616 ? 32.989 -13.789 -11.321 1.00 75.69 616 ARG A C 1
ATOM 4759 O O . ARG A 1 616 ? 31.808 -13.914 -11.029 1.00 75.69 616 ARG A O 1
ATOM 4766 N N . SER A 1 617 ? 33.950 -14.489 -10.712 1.00 76.19 617 SER A N 1
ATOM 4767 C CA . SER A 1 617 ? 33.671 -15.540 -9.720 1.00 76.19 617 SER A CA 1
ATOM 4768 C C . SER A 1 617 ? 33.177 -14.993 -8.375 1.00 76.19 617 SER A C 1
ATOM 4770 O O . SER A 1 617 ? 32.559 -15.712 -7.596 1.00 76.19 617 SER A O 1
ATOM 4772 N N . LYS A 1 618 ? 33.433 -13.706 -8.103 1.00 78.44 618 LYS A N 1
ATOM 4773 C CA . LYS A 1 618 ? 33.053 -13.016 -6.858 1.00 78.44 618 LYS A CA 1
ATOM 4774 C C . LYS A 1 618 ? 31.823 -12.124 -7.012 1.00 78.44 618 LYS A C 1
ATOM 4776 O O . LYS A 1 618 ? 31.491 -11.371 -6.090 1.00 78.44 618 LYS A O 1
ATOM 4781 N N . VAL A 1 619 ? 31.176 -12.167 -8.174 1.00 79.31 619 VAL A N 1
ATOM 4782 C CA . VAL A 1 619 ? 29.966 -11.394 -8.444 1.00 79.31 619 VAL A CA 1
ATOM 4783 C C . VAL A 1 619 ? 28.820 -11.923 -7.586 1.00 79.31 619 VAL A C 1
ATOM 4785 O O . VAL A 1 619 ? 28.607 -13.127 -7.477 1.00 79.31 619 VAL A O 1
ATOM 4788 N N . LYS A 1 620 ? 28.098 -11.003 -6.943 1.00 80.44 620 LYS A N 1
ATOM 4789 C CA . LYS A 1 620 ? 26.883 -11.306 -6.179 1.00 80.44 620 LYS A CA 1
ATOM 4790 C C . LYS A 1 620 ? 25.672 -11.120 -7.080 1.00 80.44 620 LYS A C 1
ATOM 4792 O O . LYS A 1 620 ? 25.735 -10.325 -8.016 1.00 80.44 620 LYS A O 1
ATOM 4797 N N . ARG A 1 621 ? 24.570 -11.802 -6.769 1.00 80.38 621 ARG A N 1
ATOM 4798 C CA . ARG A 1 621 ? 23.307 -11.583 -7.483 1.00 80.38 621 ARG A CA 1
ATOM 4799 C C . ARG A 1 621 ? 22.830 -10.144 -7.264 1.00 80.38 621 ARG A C 1
ATOM 4801 O O . ARG A 1 621 ? 23.116 -9.540 -6.222 1.00 80.38 621 ARG A O 1
ATOM 4808 N N . VAL A 1 622 ? 22.115 -9.588 -8.243 1.00 78.62 622 VAL A N 1
ATOM 4809 C CA . VAL A 1 622 ? 21.611 -8.202 -8.182 1.00 78.62 622 VAL A CA 1
ATOM 4810 C C . VAL A 1 622 ? 20.757 -7.970 -6.933 1.00 78.62 622 VAL A C 1
ATOM 4812 O O . VAL A 1 622 ? 20.903 -6.929 -6.293 1.00 78.62 622 VAL A O 1
ATOM 4815 N N . ASP A 1 623 ? 19.944 -8.948 -6.523 1.00 75.19 623 ASP A N 1
ATOM 4816 C CA . ASP A 1 623 ? 19.107 -8.857 -5.320 1.00 75.19 623 ASP A CA 1
ATOM 4817 C C . ASP A 1 623 ? 19.915 -8.624 -4.034 1.00 75.19 623 ASP A C 1
ATOM 4819 O O . ASP A 1 623 ? 19.583 -7.726 -3.256 1.00 75.19 623 ASP A O 1
ATOM 4823 N N . ASP A 1 624 ? 21.034 -9.332 -3.853 1.00 79.00 624 ASP A N 1
ATOM 4824 C CA . ASP A 1 624 ? 21.910 -9.175 -2.684 1.00 79.00 624 ASP A CA 1
ATOM 4825 C C . ASP A 1 624 ? 22.575 -7.792 -2.645 1.00 79.00 624 ASP A C 1
ATOM 4827 O O . ASP A 1 624 ? 22.800 -7.205 -1.579 1.00 79.00 624 ASP A O 1
ATOM 4831 N N . LEU A 1 625 ? 22.963 -7.277 -3.817 1.00 81.06 625 LEU A N 1
ATOM 4832 C CA . LEU A 1 625 ? 23.557 -5.947 -3.945 1.00 81.06 625 LEU A CA 1
ATOM 4833 C C . LEU A 1 625 ? 22.515 -4.865 -3.681 1.00 81.06 625 LEU A C 1
ATOM 4835 O O . LEU A 1 625 ? 22.778 -3.940 -2.909 1.00 81.06 625 LEU A O 1
ATOM 4839 N N . ARG A 1 626 ? 21.322 -5.018 -4.261 1.00 79.06 626 ARG A N 1
ATOM 4840 C CA . ARG A 1 626 ? 20.177 -4.132 -4.060 1.00 79.06 626 ARG A CA 1
ATOM 4841 C C . ARG A 1 626 ? 19.812 -4.055 -2.583 1.00 79.06 626 ARG A C 1
ATOM 4843 O O . ARG A 1 626 ? 19.759 -2.952 -2.047 1.00 79.06 626 ARG A O 1
ATOM 4850 N N . GLN A 1 627 ? 19.665 -5.190 -1.899 1.00 77.81 627 GLN A N 1
ATOM 4851 C CA . GLN A 1 627 ? 19.387 -5.242 -0.460 1.00 77.81 627 GLN A CA 1
ATOM 4852 C C . GLN A 1 627 ? 20.432 -4.442 0.341 1.00 77.81 627 GLN A C 1
ATOM 4854 O O . GLN A 1 627 ? 20.087 -3.597 1.165 1.00 77.81 627 GLN A O 1
ATOM 4859 N N . LYS A 1 628 ? 21.728 -4.614 0.049 1.00 82.94 628 LYS A N 1
ATOM 4860 C CA . LYS A 1 628 ? 22.815 -3.899 0.749 1.00 82.94 628 LYS A CA 1
ATOM 4861 C C . LYS A 1 628 ? 22.834 -2.397 0.495 1.00 82.94 628 LYS A C 1
ATOM 4863 O O . LYS A 1 628 ? 23.160 -1.640 1.411 1.00 82.94 628 LYS A O 1
ATOM 4868 N N . LEU A 1 629 ? 22.527 -1.957 -0.724 1.00 79.38 629 LEU A N 1
ATOM 4869 C CA . LEU A 1 629 ? 22.405 -0.530 -1.031 1.00 79.38 629 LEU A CA 1
ATOM 4870 C C . LEU A 1 629 ? 21.177 0.073 -0.338 1.00 79.38 629 LEU A C 1
ATOM 4872 O O . LEU A 1 629 ? 21.297 1.119 0.306 1.00 79.38 629 LEU A O 1
ATOM 4876 N N . ARG A 1 630 ? 20.045 -0.640 -0.350 1.00 78.25 630 ARG A N 1
ATOM 4877 C CA . ARG A 1 630 ? 18.811 -0.254 0.346 1.00 78.25 630 ARG A CA 1
ATOM 4878 C C . ARG A 1 630 ? 19.014 -0.090 1.853 1.00 78.25 630 ARG A C 1
ATOM 4880 O O . ARG A 1 630 ? 18.635 0.943 2.395 1.00 78.25 630 ARG A O 1
ATOM 4887 N N . MET A 1 631 ? 19.721 -1.015 2.509 1.00 77.06 631 MET A N 1
ATOM 4888 C CA . MET A 1 631 ? 20.094 -0.912 3.935 1.00 77.06 631 MET A CA 1
ATOM 4889 C C . MET A 1 631 ? 20.937 0.329 4.271 1.00 77.06 631 MET A C 1
ATOM 4891 O O . MET A 1 631 ? 21.033 0.727 5.429 1.00 77.06 631 MET A O 1
ATOM 4895 N N . ARG A 1 632 ? 21.558 0.965 3.271 1.00 76.94 632 ARG A N 1
ATOM 4896 C CA . ARG A 1 632 ? 22.323 2.213 3.420 1.00 76.94 632 ARG A CA 1
ATOM 4897 C C . ARG A 1 632 ? 21.537 3.453 2.979 1.00 76.94 632 ARG A C 1
ATOM 4899 O O . ARG A 1 632 ? 22.104 4.545 2.963 1.00 76.94 632 ARG A O 1
ATOM 4906 N N . GLY A 1 633 ? 20.261 3.295 2.625 1.00 71.25 633 GLY A N 1
ATOM 4907 C CA . GLY A 1 633 ? 19.397 4.350 2.096 1.00 71.25 633 GLY A CA 1
ATOM 4908 C C . GLY A 1 633 ? 19.682 4.721 0.640 1.00 71.25 633 GLY A C 1
ATOM 4909 O O . GLY A 1 633 ? 19.240 5.776 0.203 1.00 71.25 633 GLY A O 1
ATOM 4910 N N . LEU A 1 634 ? 20.436 3.910 -0.108 1.00 76.56 634 LEU A N 1
ATOM 4911 C CA . LEU A 1 634 ? 20.716 4.148 -1.526 1.00 76.56 634 LEU A CA 1
ATOM 4912 C C . LEU A 1 634 ? 19.684 3.406 -2.379 1.00 76.56 634 LEU A C 1
ATOM 4914 O O . LEU A 1 634 ? 19.712 2.178 -2.471 1.00 76.56 634 LEU A O 1
ATOM 4918 N N . ARG A 1 635 ? 18.769 4.161 -2.993 1.00 74.94 635 ARG A N 1
ATOM 4919 C CA . ARG A 1 635 ? 17.714 3.638 -3.869 1.00 74.94 635 ARG A CA 1
ATOM 4920 C C . ARG A 1 635 ? 18.114 3.864 -5.319 1.00 74.94 635 ARG A C 1
ATOM 4922 O O . ARG A 1 635 ? 18.149 4.993 -5.794 1.00 74.94 635 ARG A O 1
ATOM 4929 N N . CYS A 1 636 ? 18.473 2.789 -6.001 1.00 75.62 636 CYS A N 1
ATOM 4930 C CA . CYS A 1 636 ? 18.935 2.828 -7.381 1.00 75.62 636 CYS A CA 1
ATOM 4931 C C . CYS A 1 636 ? 18.624 1.503 -8.060 1.00 75.62 636 CYS A C 1
ATOM 4933 O O . CYS A 1 636 ? 18.433 0.480 -7.392 1.00 75.62 636 CYS A O 1
ATOM 4935 N N . HIS A 1 637 ? 18.582 1.537 -9.384 1.00 75.94 637 HIS A N 1
ATOM 4936 C CA . HIS A 1 637 ? 18.481 0.336 -10.182 1.00 75.94 637 HIS A CA 1
ATOM 4937 C C . HIS A 1 637 ? 19.893 -0.145 -10.528 1.00 75.94 637 HIS A C 1
ATOM 4939 O O . HIS A 1 637 ? 20.748 0.645 -10.927 1.00 75.94 637 HIS A O 1
ATOM 4945 N N . ILE A 1 638 ? 20.162 -1.430 -10.312 1.00 79.25 638 ILE A N 1
ATOM 4946 C CA . ILE A 1 638 ? 21.477 -2.035 -10.526 1.00 79.25 638 ILE A CA 1
ATOM 4947 C C . ILE A 1 638 ? 21.308 -3.136 -11.556 1.00 79.25 638 ILE A C 1
ATOM 4949 O O . ILE A 1 638 ? 20.420 -3.972 -11.406 1.00 79.25 638 ILE A O 1
ATOM 4953 N N . MET A 1 639 ? 22.190 -3.186 -12.547 1.00 80.06 639 MET A N 1
ATOM 4954 C CA . MET A 1 639 ? 22.179 -4.270 -13.520 1.00 80.06 639 MET A CA 1
ATOM 4955 C C . MET A 1 639 ? 23.576 -4.638 -13.996 1.00 80.06 639 MET A C 1
ATOM 4957 O O . MET A 1 639 ? 24.445 -3.782 -14.190 1.00 80.06 639 MET A O 1
ATOM 4961 N N . TYR A 1 640 ? 23.771 -5.937 -14.199 1.00 82.12 640 TYR A N 1
ATOM 4962 C CA . TYR A 1 640 ? 24.897 -6.440 -14.964 1.00 82.12 640 TYR A CA 1
ATOM 4963 C C . TYR A 1 640 ? 24.595 -6.296 -16.446 1.00 82.12 640 TYR A C 1
ATOM 4965 O O . TYR A 1 640 ? 23.480 -6.561 -16.892 1.00 82.12 640 TYR A O 1
ATOM 4973 N N . CYS A 1 641 ? 25.593 -5.849 -17.195 1.00 83.25 641 CYS A N 1
ATOM 4974 C CA . CYS A 1 641 ? 25.489 -5.730 -18.632 1.00 83.25 641 CYS A CA 1
ATOM 4975 C C . CYS A 1 641 ? 26.782 -6.143 -19.335 1.00 83.25 641 CYS A C 1
ATOM 4977 O O . CYS A 1 641 ? 27.846 -6.315 -18.722 1.00 83.25 641 CYS A O 1
ATOM 4979 N N . ARG A 1 642 ? 26.675 -6.279 -20.652 1.00 82.94 642 ARG A N 1
ATOM 4980 C CA . ARG A 1 642 ? 27.707 -6.659 -21.601 1.00 82.94 642 ARG A CA 1
ATOM 4981 C C . ARG A 1 642 ? 28.314 -7.994 -21.196 1.00 82.94 642 ARG A C 1
ATOM 4983 O O . ARG A 1 642 ? 29.513 -8.062 -20.930 1.00 82.94 642 ARG A O 1
ATOM 4990 N N . ASN A 1 643 ? 27.470 -9.025 -21.084 1.00 78.81 643 ASN A N 1
ATOM 4991 C CA . ASN A 1 643 ? 27.857 -10.372 -20.643 1.00 78.81 643 ASN A CA 1
ATOM 4992 C C . ASN A 1 643 ? 28.529 -10.352 -19.255 1.00 78.81 643 ASN A C 1
ATOM 4994 O O . ASN A 1 643 ? 29.629 -10.876 -19.039 1.00 78.81 643 ASN A O 1
ATOM 4998 N N . SER A 1 644 ? 27.890 -9.639 -18.321 1.00 78.75 644 SER A N 1
ATOM 4999 C CA . SER A 1 644 ? 28.352 -9.442 -16.940 1.00 78.75 644 SER A CA 1
ATOM 5000 C C . SER A 1 644 ? 29.765 -8.857 -16.783 1.00 78.75 644 SER A C 1
ATOM 5002 O O . SER A 1 644 ? 30.385 -8.981 -15.725 1.00 78.75 644 SER A O 1
ATOM 5004 N N . THR A 1 645 ? 30.305 -8.206 -17.818 1.00 82.94 645 THR A N 1
ATOM 5005 C CA . THR A 1 645 ? 31.611 -7.525 -17.741 1.00 82.94 645 THR A CA 1
ATOM 5006 C C . THR A 1 645 ? 31.516 -6.151 -17.101 1.00 82.94 645 THR A C 1
ATOM 5008 O O . THR A 1 645 ? 32.513 -5.623 -16.596 1.00 82.94 645 THR A O 1
ATOM 5011 N N . ARG A 1 646 ? 30.316 -5.568 -17.097 1.00 85.06 646 ARG A N 1
ATOM 5012 C CA . ARG A 1 646 ? 30.051 -4.256 -16.526 1.00 85.06 646 ARG A CA 1
ATOM 5013 C C . ARG A 1 646 ? 28.886 -4.307 -15.556 1.00 85.06 646 ARG A C 1
ATOM 5015 O O . ARG A 1 646 ? 27.955 -5.090 -15.711 1.00 85.06 646 ARG A O 1
ATOM 5022 N N . LEU A 1 647 ? 28.960 -3.438 -14.560 1.00 86.25 647 LEU A N 1
ATOM 5023 C CA . LEU A 1 647 ? 27.893 -3.170 -13.612 1.00 86.25 647 LEU A CA 1
ATOM 5024 C C . LEU A 1 647 ? 27.475 -1.712 -13.778 1.00 86.25 647 LEU A C 1
ATOM 5026 O O . LEU A 1 647 ? 28.319 -0.812 -13.681 1.00 86.25 647 LEU A O 1
ATOM 5030 N N . GLN A 1 648 ? 26.187 -1.507 -14.034 1.00 84.00 648 GLN A N 1
ATOM 5031 C CA . GLN A 1 648 ? 25.564 -0.194 -14.128 1.00 84.00 648 GLN A CA 1
ATOM 5032 C C . GLN A 1 648 ? 24.686 0.061 -12.913 1.00 84.00 648 GLN A C 1
ATOM 5034 O O . GLN A 1 648 ? 23.945 -0.817 -12.472 1.00 84.00 648 GLN A O 1
ATOM 5039 N N . ILE A 1 649 ? 24.789 1.277 -12.386 1.00 80.94 649 ILE A N 1
ATOM 5040 C CA . ILE A 1 649 ? 23.907 1.806 -11.351 1.00 80.94 649 ILE A CA 1
ATOM 5041 C C . ILE A 1 649 ? 23.219 3.027 -11.953 1.00 80.94 649 ILE A C 1
ATOM 5043 O O . ILE A 1 649 ? 23.884 4.025 -12.235 1.00 80.94 649 ILE A O 1
ATOM 5047 N N . ILE A 1 650 ? 21.913 2.928 -12.174 1.00 74.62 650 ILE A N 1
ATOM 5048 C CA . ILE A 1 650 ? 21.082 3.958 -12.803 1.00 74.62 650 ILE A CA 1
ATOM 5049 C C . ILE A 1 650 ? 20.011 4.449 -11.809 1.00 74.62 650 ILE A C 1
ATOM 5051 O O . ILE A 1 650 ? 19.784 3.804 -10.774 1.00 74.62 650 ILE A O 1
ATOM 5055 N N . PRO A 1 651 ? 19.367 5.607 -12.057 1.00 72.62 651 PRO A N 1
ATOM 5056 C CA . PRO A 1 651 ? 18.280 6.092 -11.211 1.00 72.62 651 PRO A CA 1
ATOM 5057 C C . PRO A 1 651 ? 17.197 5.036 -11.016 1.00 72.62 651 PRO A C 1
ATOM 5059 O O . PRO A 1 651 ? 16.924 4.249 -11.912 1.00 72.62 651 PRO A O 1
ATOM 5062 N N . LEU A 1 652 ? 16.547 5.043 -9.854 1.00 71.88 652 LEU A N 1
ATOM 5063 C CA . LEU A 1 652 ? 15.548 4.032 -9.505 1.00 71.88 652 LEU A CA 1
ATOM 5064 C C . LEU A 1 652 ? 14.412 3.895 -10.537 1.00 71.88 652 LEU A C 1
ATOM 5066 O O . LEU A 1 652 ? 13.987 2.783 -10.814 1.00 71.88 652 LEU A O 1
ATOM 5070 N N . LEU A 1 653 ? 13.929 5.019 -11.074 1.00 70.12 653 LEU A N 1
ATOM 5071 C CA . LEU A 1 653 ? 12.838 5.067 -12.058 1.00 70.12 653 LEU A CA 1
ATOM 5072 C C . LEU A 1 653 ? 13.338 5.008 -13.510 1.00 70.12 653 LEU A C 1
ATOM 5074 O O . LEU A 1 653 ? 12.551 5.190 -14.436 1.00 70.12 653 LEU A O 1
ATOM 5078 N N . ALA A 1 654 ? 14.643 4.824 -13.717 1.00 73.19 654 ALA A N 1
ATOM 5079 C CA . ALA A 1 654 ? 15.221 4.669 -15.041 1.00 73.19 654 ALA A CA 1
ATOM 5080 C C . ALA A 1 654 ? 15.365 3.180 -15.360 1.00 73.19 654 ALA A C 1
ATOM 5082 O O . ALA A 1 654 ? 15.938 2.414 -14.588 1.00 73.19 654 ALA A O 1
ATOM 5083 N N . SER A 1 655 ? 14.864 2.800 -16.524 1.00 77.69 655 SER A N 1
ATOM 5084 C CA . SER A 1 655 ? 14.977 1.470 -17.112 1.00 77.69 655 SER A CA 1
ATOM 5085 C C . SER A 1 655 ? 14.846 1.630 -18.625 1.00 77.69 655 SER A C 1
ATOM 5087 O O . SER A 1 655 ? 14.482 2.709 -19.123 1.00 77.69 655 SER A O 1
ATOM 5089 N N . ARG A 1 656 ? 15.104 0.573 -19.394 1.00 79.88 656 ARG A N 1
ATOM 5090 C CA . ARG A 1 656 ? 14.868 0.648 -20.842 1.00 79.88 656 ARG A CA 1
ATOM 5091 C C . ARG A 1 656 ? 13.383 0.771 -21.143 1.00 79.88 656 ARG A C 1
ATOM 5093 O O . ARG A 1 656 ? 13.009 1.622 -21.945 1.00 79.88 656 ARG A O 1
ATOM 5100 N N . ALA A 1 657 ? 12.547 -0.022 -20.473 1.00 79.75 657 ALA A N 1
ATOM 5101 C CA . ALA A 1 657 ? 11.096 0.018 -20.628 1.00 79.75 657 ALA A CA 1
ATOM 5102 C C . ALA A 1 657 ? 10.522 1.397 -20.251 1.00 79.75 657 ALA A C 1
ATOM 5104 O O . ALA A 1 657 ? 9.725 1.961 -21.004 1.00 79.75 657 ALA A O 1
ATOM 5105 N N . GLN A 1 658 ? 11.001 2.013 -19.167 1.00 78.38 658 GLN A N 1
ATOM 5106 C CA . GLN A 1 658 ? 10.632 3.379 -18.790 1.00 78.38 658 GLN A CA 1
ATOM 5107 C C . GLN A 1 658 ? 11.101 4.416 -19.804 1.00 78.38 658 GLN A C 1
ATOM 5109 O O . GLN A 1 658 ? 10.348 5.335 -20.117 1.00 78.38 658 GLN A O 1
ATOM 5114 N N . ALA A 1 659 ? 12.293 4.267 -20.385 1.00 79.31 659 ALA A N 1
ATOM 5115 C CA . ALA A 1 659 ? 12.729 5.142 -21.469 1.00 79.31 659 ALA A CA 1
ATOM 5116 C C . ALA A 1 659 ? 11.800 5.031 -22.695 1.00 79.31 659 ALA A C 1
ATOM 5118 O O . ALA A 1 659 ? 11.491 6.047 -23.320 1.00 79.31 659 ALA A O 1
ATOM 5119 N N . LEU A 1 660 ? 11.287 3.834 -23.011 1.00 80.81 660 LEU A N 1
ATOM 5120 C CA . LEU A 1 660 ? 10.294 3.649 -24.079 1.00 80.81 660 LEU A CA 1
ATOM 5121 C C . LEU A 1 660 ? 8.965 4.338 -23.747 1.00 80.81 660 LEU A C 1
ATOM 5123 O O . LEU A 1 660 ? 8.434 5.077 -24.579 1.00 80.81 660 LEU A O 1
ATOM 5127 N N . ARG A 1 661 ? 8.456 4.162 -22.522 1.00 79.50 661 ARG A N 1
ATOM 5128 C CA . ARG A 1 661 ? 7.247 4.854 -22.039 1.00 79.50 661 ARG A CA 1
ATOM 5129 C C . ARG A 1 661 ? 7.411 6.367 -22.044 1.00 79.50 661 ARG A C 1
ATOM 5131 O O . ARG A 1 661 ? 6.508 7.093 -22.452 1.00 79.50 661 ARG A O 1
ATOM 5138 N N . TYR A 1 662 ? 8.584 6.850 -21.657 1.00 77.75 662 TYR A N 1
ATOM 5139 C CA . TYR A 1 662 ? 8.925 8.262 -21.711 1.00 77.75 662 TYR A CA 1
ATOM 5140 C C . TYR A 1 662 ? 8.867 8.803 -23.148 1.00 77.75 662 TYR A C 1
ATOM 5142 O O . TYR A 1 662 ? 8.277 9.860 -23.382 1.00 77.75 662 TYR A O 1
ATOM 5150 N N . LEU A 1 663 ? 9.408 8.068 -24.130 1.00 74.62 663 LEU A N 1
ATOM 5151 C CA . LEU A 1 663 ? 9.272 8.424 -25.548 1.00 74.62 663 LEU A CA 1
ATOM 5152 C C . LEU A 1 663 ? 7.804 8.421 -25.992 1.00 74.62 663 LEU A C 1
ATOM 5154 O O . LEU A 1 663 ? 7.389 9.341 -26.694 1.00 74.62 663 LEU A O 1
ATOM 5158 N N . PHE A 1 664 ? 7.003 7.451 -25.542 1.00 76.25 664 PHE A N 1
ATOM 5159 C CA . PHE A 1 664 ? 5.560 7.405 -25.794 1.00 76.25 664 PHE A CA 1
ATOM 5160 C C . PHE A 1 664 ? 4.858 8.6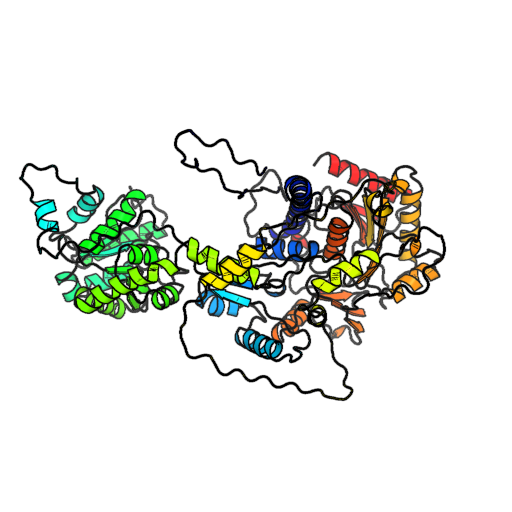84 -25.308 1.00 76.25 664 PHE A C 1
ATOM 5162 O O . PHE A 1 664 ? 4.161 9.334 -26.093 1.00 76.25 664 PHE A O 1
ATOM 5169 N N . VAL A 1 665 ? 5.100 9.100 -24.058 1.00 72.69 665 VAL A N 1
ATOM 5170 C CA . VAL A 1 665 ? 4.478 10.299 -23.472 1.00 72.69 665 VAL A CA 1
ATOM 5171 C C . VAL A 1 665 ? 4.947 11.546 -24.219 1.00 72.69 665 VAL A C 1
ATOM 5173 O O . VAL A 1 665 ? 4.136 12.385 -24.620 1.00 72.69 665 VAL A O 1
ATOM 5176 N N . ARG A 1 666 ? 6.260 11.660 -24.457 1.00 72.69 666 ARG A N 1
ATOM 5177 C CA . ARG A 1 666 ? 6.877 12.839 -25.079 1.00 72.69 666 ARG A CA 1
ATOM 5178 C C . ARG A 1 666 ? 6.471 13.009 -26.542 1.00 72.69 666 ARG A C 1
ATOM 5180 O O . ARG A 1 666 ? 6.288 14.139 -27.000 1.00 72.69 666 ARG A O 1
ATOM 5187 N N . TRP A 1 667 ? 6.350 11.914 -27.287 1.00 72.62 667 TRP A N 1
ATOM 5188 C CA . TRP A 1 667 ? 6.048 11.937 -28.721 1.00 72.62 667 TRP A CA 1
ATOM 5189 C C . TRP A 1 667 ? 4.565 11.736 -29.037 1.00 72.62 667 TRP A C 1
ATOM 5191 O O . TRP A 1 667 ? 4.174 11.922 -30.188 1.00 72.62 667 TRP A O 1
ATOM 5201 N N . ARG A 1 668 ? 3.730 11.444 -28.028 1.00 72.00 668 ARG A N 1
ATOM 5202 C CA . ARG A 1 668 ? 2.285 11.184 -28.167 1.00 72.00 668 ARG A CA 1
ATOM 5203 C C . ARG A 1 668 ? 1.985 10.066 -29.171 1.00 72.00 668 ARG A C 1
ATOM 5205 O O . ARG A 1 668 ? 1.042 10.159 -29.957 1.00 72.00 668 ARG A O 1
ATOM 5212 N N . LEU A 1 669 ? 2.825 9.036 -29.167 1.00 72.75 669 LEU A N 1
ATOM 5213 C CA . LEU A 1 669 ? 2.607 7.818 -29.945 1.00 72.75 669 LEU A CA 1
ATOM 5214 C C . LEU A 1 669 ? 1.678 6.879 -29.179 1.00 72.75 669 LEU A C 1
ATOM 5216 O O . LEU A 1 669 ? 1.486 7.064 -27.988 1.00 72.75 669 LEU A O 1
ATOM 5220 N N . ASN A 1 670 ? 1.107 5.874 -29.838 1.00 74.12 670 ASN A N 1
ATOM 5221 C CA . ASN A 1 670 ? 0.448 4.770 -29.144 1.00 74.12 670 ASN A CA 1
ATOM 5222 C C . ASN A 1 670 ? 1.486 3.663 -28.875 1.00 74.12 670 ASN A C 1
ATOM 5224 O O . ASN A 1 670 ? 2.247 3.332 -29.785 1.00 74.12 670 ASN A O 1
ATOM 5228 N N . VAL A 1 671 ? 1.530 3.078 -27.668 1.00 75.25 671 VAL A N 1
ATOM 5229 C CA . VAL A 1 671 ? 2.453 1.963 -27.347 1.00 75.25 671 VAL A CA 1
ATOM 5230 C C . VAL A 1 671 ? 2.225 0.784 -28.298 1.00 75.25 671 VAL A C 1
ATOM 5232 O O . VAL A 1 671 ? 3.180 0.156 -28.753 1.00 75.25 671 VAL A O 1
ATOM 5235 N N . ALA A 1 672 ? 0.973 0.549 -28.702 1.00 76.56 672 ALA A N 1
ATOM 5236 C CA . ALA A 1 672 ? 0.632 -0.487 -29.671 1.00 76.56 672 ALA A CA 1
ATOM 5237 C C . ALA A 1 672 ? 1.294 -0.268 -31.045 1.00 76.56 672 ALA A C 1
ATOM 5239 O O . ALA A 1 672 ? 1.470 -1.219 -31.803 1.00 76.56 672 ALA A O 1
ATOM 5240 N N . ASP A 1 673 ? 1.684 0.960 -31.396 1.00 81.94 673 ASP A N 1
ATOM 5241 C CA . ASP A 1 673 ? 2.358 1.293 -32.658 1.00 81.94 673 ASP A CA 1
ATOM 5242 C C . ASP A 1 673 ? 3.893 1.182 -32.585 1.00 81.94 673 ASP A C 1
ATOM 5244 O O . ASP A 1 673 ? 4.605 1.539 -33.534 1.00 81.94 673 ASP A O 1
ATOM 5248 N N . MET A 1 674 ? 4.408 0.661 -31.474 1.00 86.56 674 MET A N 1
ATOM 5249 C CA . MET A 1 674 ? 5.826 0.474 -31.220 1.00 86.56 674 MET A CA 1
ATOM 5250 C C . MET A 1 674 ? 6.253 -0.964 -31.521 1.00 86.56 674 MET A C 1
ATOM 5252 O O . MET A 1 674 ? 5.576 -1.918 -31.140 1.00 86.56 674 MET A O 1
ATOM 5256 N N . PHE A 1 675 ? 7.380 -1.113 -32.214 1.00 87.62 675 PHE A N 1
ATOM 5257 C CA . PHE A 1 675 ? 8.012 -2.395 -32.510 1.00 87.62 675 PHE A CA 1
ATOM 5258 C C . PHE A 1 675 ? 9.347 -2.456 -31.787 1.00 87.62 675 PHE A C 1
ATOM 5260 O O . PHE A 1 675 ? 10.209 -1.617 -32.030 1.00 87.62 675 PHE A O 1
ATOM 5267 N N . VAL A 1 676 ? 9.529 -3.447 -30.929 1.00 88.56 676 VAL A N 1
ATOM 5268 C CA . VAL A 1 676 ? 10.758 -3.666 -30.173 1.00 88.56 676 VAL A CA 1
ATOM 5269 C C . VAL A 1 676 ? 11.426 -4.930 -30.703 1.00 88.56 676 VAL A C 1
ATOM 5271 O O . VAL A 1 676 ? 10.840 -6.008 -30.676 1.00 88.56 676 VAL A O 1
ATOM 5274 N N . ILE A 1 677 ? 12.639 -4.795 -31.235 1.00 88.06 677 ILE A N 1
ATOM 5275 C CA . ILE A 1 677 ? 13.428 -5.903 -31.782 1.00 88.06 677 ILE A CA 1
ATOM 5276 C C . ILE A 1 677 ? 14.532 -6.241 -30.782 1.00 88.06 677 ILE A C 1
ATOM 5278 O O . ILE A 1 677 ? 15.394 -5.401 -30.517 1.00 88.06 677 ILE A O 1
ATOM 5282 N N . LEU A 1 678 ? 14.495 -7.459 -30.242 1.00 85.00 678 LEU A N 1
ATOM 5283 C CA . LEU A 1 678 ? 15.330 -7.930 -29.136 1.00 85.00 678 LEU A CA 1
ATOM 5284 C C . LEU A 1 678 ? 16.175 -9.139 -29.535 1.00 85.00 678 LEU A C 1
ATOM 5286 O O . LEU A 1 678 ? 15.787 -9.903 -30.417 1.00 85.00 678 LEU A O 1
ATOM 5290 N N . GLY A 1 679 ? 17.301 -9.344 -28.854 1.00 79.19 679 GLY A N 1
ATOM 5291 C CA . GLY A 1 679 ? 17.949 -10.658 -28.801 1.00 79.19 679 GLY A CA 1
ATOM 5292 C C . GLY A 1 679 ? 17.184 -11.619 -27.880 1.00 79.19 679 GLY A C 1
ATOM 5293 O O . GLY A 1 679 ? 16.503 -11.179 -26.959 1.00 79.19 679 GLY A O 1
ATOM 5294 N N . GLU A 1 680 ? 17.277 -12.927 -28.133 1.00 74.19 680 GLU A N 1
ATOM 5295 C CA . GLU A 1 680 ? 16.711 -13.973 -27.255 1.00 74.19 680 GLU A CA 1
ATOM 5296 C C . GLU A 1 680 ? 17.313 -13.948 -25.848 1.00 74.19 680 GLU A C 1
ATOM 5298 O O . GLU A 1 680 ? 16.589 -14.051 -24.861 1.00 74.19 680 GLU A O 1
ATOM 5303 N N . ASN A 1 681 ? 18.625 -13.731 -25.775 1.00 69.12 681 ASN A N 1
ATOM 5304 C CA . ASN A 1 681 ? 19.332 -13.396 -24.546 1.00 69.12 681 ASN A CA 1
ATOM 5305 C C . ASN A 1 681 ? 19.800 -11.939 -24.644 1.00 69.12 681 ASN A C 1
ATOM 5307 O O . ASN A 1 681 ? 19.920 -11.391 -25.740 1.00 69.12 681 ASN A O 1
ATOM 5311 N N . GLY A 1 682 ? 20.070 -11.285 -23.521 1.00 64.31 682 GLY A N 1
ATOM 5312 C CA . GLY A 1 682 ? 20.467 -9.881 -23.540 1.00 64.31 682 GLY A CA 1
ATOM 5313 C C . GLY A 1 682 ? 20.607 -9.292 -22.149 1.00 64.31 682 GLY A C 1
ATOM 5314 O O . GLY A 1 682 ? 20.336 -9.946 -21.142 1.00 64.31 682 GLY A O 1
ATOM 5315 N N . ASP A 1 683 ? 21.031 -8.035 -22.090 1.00 66.94 683 ASP A N 1
ATOM 5316 C CA . ASP A 1 683 ? 21.167 -7.309 -20.832 1.00 66.94 683 ASP A CA 1
ATOM 5317 C C . ASP A 1 683 ? 19.812 -6.715 -20.430 1.00 66.94 683 ASP A C 1
ATOM 5319 O O . ASP A 1 683 ? 19.609 -5.501 -20.437 1.00 66.94 683 ASP A O 1
ATOM 5323 N N . THR A 1 684 ? 18.843 -7.565 -20.120 1.00 54.25 684 THR A N 1
ATOM 5324 C CA . THR A 1 684 ? 17.505 -7.111 -19.731 1.00 54.25 684 THR A CA 1
ATOM 5325 C C . THR A 1 684 ? 17.423 -6.883 -18.222 1.00 54.25 684 THR A C 1
ATOM 5327 O O . THR A 1 684 ? 17.908 -7.690 -17.429 1.00 54.25 684 THR A O 1
ATOM 5330 N N . ASP A 1 685 ? 16.820 -5.760 -17.845 1.00 51.91 685 ASP A N 1
ATOM 5331 C CA . ASP A 1 685 ? 16.574 -5.300 -16.479 1.00 51.91 685 ASP A CA 1
ATOM 5332 C C . ASP A 1 685 ? 15.355 -5.996 -15.829 1.00 51.91 685 ASP A C 1
ATOM 5334 O O . ASP A 1 685 ? 14.788 -6.948 -16.360 1.00 51.91 685 ASP A O 1
ATOM 5338 N N . TYR A 1 686 ? 14.967 -5.526 -14.635 1.00 48.09 686 TYR A N 1
ATOM 5339 C CA . TYR A 1 686 ? 13.836 -6.033 -13.840 1.00 48.09 686 TYR A CA 1
ATOM 5340 C C . TYR A 1 686 ? 12.470 -5.940 -14.545 1.00 48.09 686 TYR A C 1
ATOM 5342 O O . TYR A 1 686 ? 11.574 -6.694 -14.170 1.00 48.09 686 TYR A O 1
ATOM 5350 N N . GLU A 1 687 ? 12.322 -5.032 -15.518 1.00 51.38 687 GLU A N 1
ATOM 5351 C CA . GLU A 1 687 ? 11.052 -4.689 -16.180 1.00 51.38 687 GLU A CA 1
ATOM 5352 C C . GLU A 1 687 ? 10.849 -5.375 -17.535 1.00 51.38 687 GLU A C 1
ATOM 5354 O O . GLU A 1 687 ? 9.796 -5.175 -18.127 1.00 51.38 687 GLU A O 1
ATOM 5359 N N . GLU A 1 688 ? 11.824 -6.167 -17.997 1.00 63.19 688 GLU A N 1
ATOM 5360 C CA . GLU A 1 688 ? 11.780 -7.022 -19.190 1.00 63.19 688 GLU A CA 1
ATOM 5361 C C . GLU A 1 688 ? 11.041 -6.386 -20.395 1.00 63.19 688 GLU A C 1
ATOM 5363 O O . GLU A 1 688 ? 9.823 -6.462 -20.522 1.00 63.19 688 GLU A O 1
ATOM 5368 N N . MET A 1 689 ? 11.788 -5.829 -21.366 1.00 70.19 689 MET A N 1
ATOM 5369 C CA . MET A 1 689 ? 11.283 -5.200 -22.616 1.00 70.19 689 MET A CA 1
ATOM 5370 C C . MET A 1 689 ? 10.368 -6.084 -23.499 1.00 70.19 689 MET A C 1
ATOM 5372 O O . MET A 1 689 ? 9.989 -5.687 -24.600 1.00 70.19 689 MET A O 1
ATOM 5376 N N . ILE A 1 690 ? 10.053 -7.294 -23.057 1.00 66.75 690 ILE A N 1
ATOM 5377 C CA . ILE A 1 690 ? 9.168 -8.277 -23.677 1.00 66.75 690 ILE A CA 1
ATOM 5378 C C . ILE A 1 690 ? 7.716 -8.174 -23.168 1.00 66.75 690 ILE A C 1
ATOM 5380 O O . ILE A 1 690 ? 6.816 -8.605 -23.888 1.00 66.75 690 ILE A O 1
ATOM 5384 N N . SER A 1 691 ? 7.474 -7.569 -21.998 1.00 68.31 691 SER A N 1
ATOM 5385 C CA . SER A 1 691 ? 6.140 -7.396 -21.396 1.00 68.31 691 SER A CA 1
ATOM 5386 C C . SER A 1 691 ? 5.542 -6.021 -21.711 1.00 68.31 691 SER A C 1
ATOM 5388 O O . SER A 1 691 ? 6.220 -5.006 -21.567 1.00 68.31 691 SER A O 1
ATOM 5390 N N . GLY A 1 692 ? 4.263 -5.966 -22.102 1.00 75.38 692 GLY A N 1
ATOM 5391 C CA . GLY A 1 692 ? 3.548 -4.714 -22.387 1.00 75.38 692 GLY A CA 1
ATOM 5392 C C . GLY A 1 692 ? 2.639 -4.791 -23.614 1.00 75.38 692 GLY A C 1
ATOM 5393 O O . GLY A 1 692 ? 2.378 -5.870 -24.149 1.00 75.38 692 GLY A O 1
ATOM 5394 N N . ALA A 1 693 ? 2.152 -3.631 -24.059 1.00 79.19 693 ALA A N 1
ATOM 5395 C CA . ALA A 1 693 ? 1.256 -3.513 -25.217 1.00 79.19 693 ALA A CA 1
ATOM 5396 C C . ALA A 1 693 ? 1.990 -3.353 -26.566 1.00 79.19 693 ALA A C 1
ATOM 5398 O O . ALA A 1 693 ? 1.352 -3.329 -27.625 1.00 79.19 693 ALA A O 1
ATOM 5399 N N . HIS A 1 694 ? 3.318 -3.205 -26.555 1.00 83.50 694 HIS A N 1
ATOM 5400 C CA . HIS A 1 694 ? 4.122 -3.070 -27.770 1.00 83.50 694 HIS A CA 1
ATOM 5401 C C . HIS A 1 694 ? 4.313 -4.408 -28.490 1.00 83.50 694 HIS A C 1
ATOM 5403 O O . HIS A 1 694 ? 4.137 -5.494 -27.943 1.00 83.50 694 HIS A O 1
ATOM 5409 N N . LYS A 1 695 ? 4.688 -4.320 -29.764 1.00 86.88 695 LYS A N 1
ATOM 5410 C CA . LYS A 1 695 ? 4.943 -5.470 -30.633 1.00 86.88 695 LYS A CA 1
ATOM 5411 C C . LYS A 1 695 ? 6.398 -5.883 -30.496 1.00 86.88 695 LYS A C 1
ATOM 5413 O O . LYS A 1 695 ? 7.277 -5.056 -30.724 1.00 86.88 695 LYS A O 1
ATOM 5418 N N . THR A 1 696 ? 6.668 -7.147 -30.203 1.00 86.44 696 THR A N 1
ATOM 5419 C CA . THR A 1 696 ? 8.027 -7.619 -29.921 1.00 86.44 696 THR A CA 1
ATOM 5420 C C . THR A 1 696 ? 8.480 -8.653 -30.944 1.00 86.44 696 THR A C 1
ATOM 5422 O O . THR A 1 696 ? 7.761 -9.597 -31.267 1.00 86.44 696 THR A O 1
ATOM 5425 N N . VAL A 1 697 ? 9.695 -8.485 -31.458 1.00 86.75 697 VAL A N 1
ATOM 5426 C CA . VAL A 1 697 ? 10.353 -9.440 -32.354 1.00 86.75 697 VAL A CA 1
ATOM 5427 C C . VAL A 1 697 ? 11.630 -9.923 -31.684 1.00 86.75 697 VAL A C 1
ATOM 5429 O O . VAL A 1 697 ? 12.533 -9.130 -31.438 1.00 86.75 697 VAL A O 1
ATOM 5432 N N . ILE A 1 698 ? 11.707 -11.218 -31.397 1.00 85.06 698 ILE A N 1
ATOM 5433 C CA . ILE A 1 698 ? 12.843 -11.845 -30.720 1.00 85.06 698 ILE A CA 1
ATOM 5434 C C . ILE A 1 698 ? 13.721 -12.544 -31.761 1.00 85.06 698 ILE A C 1
ATOM 5436 O O . ILE A 1 698 ? 13.263 -13.447 -32.465 1.00 85.06 698 ILE A O 1
ATOM 5440 N N . LEU A 1 699 ? 14.985 -12.134 -31.854 1.00 83.88 699 LEU A N 1
ATOM 5441 C CA . LEU A 1 699 ? 15.999 -12.753 -32.701 1.00 83.88 699 LEU A CA 1
ATOM 5442 C C . LEU A 1 699 ? 16.759 -13.830 -31.912 1.00 83.88 699 LEU A C 1
ATOM 5444 O O . LEU A 1 699 ? 17.552 -13.527 -31.016 1.00 83.88 699 LEU A O 1
ATOM 5448 N N . LYS A 1 700 ? 16.524 -15.091 -32.271 1.00 81.94 700 LYS A N 1
ATOM 5449 C CA . LYS A 1 700 ? 17.187 -16.273 -31.709 1.00 81.94 700 LYS A CA 1
ATOM 5450 C C . LYS A 1 700 ? 18.639 -16.360 -32.141 1.00 81.94 700 LYS A C 1
ATOM 5452 O O . LYS A 1 700 ? 18.984 -15.902 -33.226 1.00 81.94 700 LYS A O 1
ATOM 5457 N N . ASP A 1 701 ? 19.488 -16.939 -31.301 1.00 78.38 701 ASP A N 1
ATOM 5458 C CA . ASP A 1 701 ? 20.914 -17.177 -31.591 1.00 78.38 701 ASP A CA 1
ATOM 5459 C C . ASP A 1 701 ? 21.772 -15.910 -31.840 1.00 78.38 701 ASP A C 1
ATOM 5461 O O . ASP A 1 701 ? 22.962 -16.006 -32.152 1.00 78.38 701 ASP A O 1
ATOM 5465 N N . VAL A 1 702 ? 21.216 -14.699 -31.682 1.00 76.00 702 VAL A N 1
ATOM 5466 C CA . VAL A 1 702 ? 21.971 -13.437 -31.833 1.00 76.00 702 VAL A CA 1
ATOM 5467 C C . VAL A 1 702 ? 22.846 -13.162 -30.612 1.00 76.00 702 VAL A C 1
ATOM 5469 O O . VAL A 1 702 ? 23.958 -12.649 -30.747 1.00 76.00 702 VAL A O 1
ATOM 5472 N N . VAL A 1 703 ? 22.390 -13.534 -29.418 1.00 73.06 703 VAL A N 1
ATOM 5473 C CA . VAL A 1 703 ? 23.135 -13.348 -28.168 1.00 73.06 703 VAL A CA 1
ATOM 5474 C C . VAL A 1 703 ? 23.394 -14.713 -27.550 1.00 73.06 703 VAL A C 1
ATOM 5476 O O . VAL A 1 703 ? 22.477 -15.402 -27.113 1.00 73.06 703 VAL A O 1
ATOM 5479 N N . THR A 1 704 ? 24.662 -15.119 -27.540 1.00 67.38 704 THR A N 1
ATOM 5480 C CA . THR A 1 704 ? 25.075 -16.464 -27.114 1.00 67.38 704 THR A CA 1
ATOM 5481 C C . THR A 1 704 ? 25.125 -16.633 -25.597 1.00 67.38 704 THR A C 1
ATOM 5483 O O . THR A 1 704 ? 24.976 -17.750 -25.116 1.00 67.38 704 THR A O 1
ATOM 5486 N N . LYS A 1 705 ? 25.394 -15.552 -24.852 1.00 67.44 705 LYS A N 1
ATOM 5487 C CA . LYS A 1 705 ? 25.429 -15.501 -23.379 1.00 67.44 705 LYS A CA 1
ATOM 5488 C C . LYS A 1 705 ? 25.051 -14.090 -22.933 1.00 67.44 705 LYS A C 1
ATOM 5490 O O . LYS A 1 705 ? 25.771 -13.157 -23.294 1.00 67.44 705 LYS A O 1
ATOM 5495 N N . GLY A 1 706 ? 23.948 -13.924 -22.211 1.00 66.19 706 GLY A N 1
ATOM 5496 C CA . GLY A 1 706 ? 23.570 -12.636 -21.636 1.00 66.19 706 GLY A CA 1
ATOM 5497 C C . GLY A 1 706 ? 23.976 -12.528 -20.165 1.00 66.19 706 GLY A C 1
ATOM 5498 O O . GLY A 1 706 ? 24.875 -13.223 -19.688 1.00 66.19 706 GLY A O 1
ATOM 5499 N N . SER A 1 707 ? 23.355 -11.594 -19.446 1.00 69.19 707 SER A N 1
ATOM 5500 C CA . SER A 1 707 ? 23.636 -11.344 -18.023 1.00 69.19 707 SER A CA 1
ATOM 5501 C C . SER A 1 707 ? 22.625 -12.031 -17.083 1.00 69.19 707 SER A C 1
ATOM 5503 O O . SER A 1 707 ? 22.627 -11.772 -15.880 1.00 69.19 707 SER A O 1
ATOM 5505 N N . GLU A 1 708 ? 21.778 -12.915 -17.624 1.00 66.06 708 GLU A N 1
ATOM 5506 C CA . GLU A 1 708 ? 20.648 -13.571 -16.954 1.00 66.06 708 GLU A CA 1
ATOM 5507 C C . GLU A 1 708 ? 20.987 -14.352 -15.683 1.00 66.06 708 GLU A C 1
ATOM 5509 O O . GLU A 1 708 ? 20.290 -14.201 -14.678 1.00 66.06 708 GLU A O 1
ATOM 5514 N N . ASP A 1 709 ? 22.081 -15.118 -15.691 1.00 63.59 709 ASP A N 1
ATOM 5515 C CA . ASP A 1 709 ? 22.482 -15.998 -14.582 1.00 63.59 709 ASP A CA 1
ATOM 5516 C C . ASP A 1 709 ? 22.785 -15.234 -13.274 1.00 63.59 709 ASP A C 1
ATOM 5518 O O . ASP A 1 709 ? 22.846 -15.821 -12.190 1.00 63.59 709 ASP A O 1
ATOM 5522 N N . LEU A 1 710 ? 22.986 -13.912 -13.356 1.00 65.88 710 LEU A N 1
A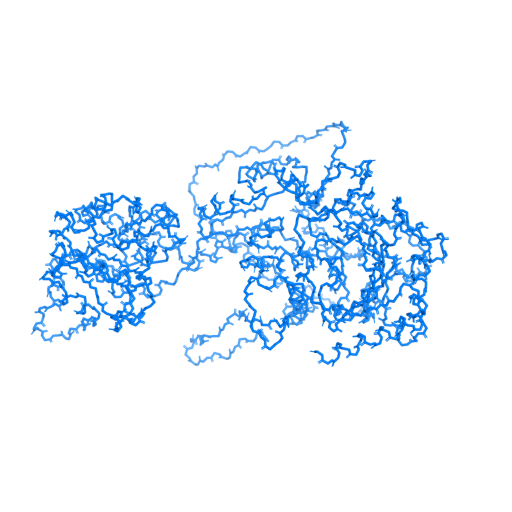TOM 5523 C CA . LEU A 1 710 ? 23.338 -13.042 -12.229 1.00 65.88 710 LEU A CA 1
ATOM 5524 C C . LEU A 1 710 ? 22.183 -12.124 -11.786 1.00 65.88 710 LEU A C 1
ATOM 5526 O O . LEU A 1 710 ? 22.371 -11.311 -10.874 1.00 65.88 710 LEU A O 1
ATOM 5530 N N . LEU A 1 711 ? 20.995 -12.249 -12.396 1.00 62.31 711 LEU A N 1
ATOM 5531 C CA . LEU A 1 711 ? 19.867 -11.338 -12.170 1.00 62.31 711 LEU A CA 1
ATOM 5532 C C . LEU A 1 711 ? 19.101 -11.601 -10.864 1.00 62.31 711 LEU A C 1
ATOM 5534 O O . LEU A 1 711 ? 18.883 -10.644 -10.125 1.00 62.31 711 LEU A O 1
ATOM 5538 N N . ARG A 1 712 ? 18.676 -12.835 -10.543 1.00 60.69 712 ARG A N 1
ATOM 5539 C CA . ARG A 1 712 ? 17.806 -13.089 -9.366 1.00 60.69 712 ARG A CA 1
ATOM 5540 C C . ARG A 1 712 ? 18.073 -14.405 -8.650 1.00 60.69 712 ARG A C 1
ATOM 5542 O O . ARG A 1 712 ? 18.628 -15.340 -9.219 1.00 60.69 712 ARG A O 1
ATOM 5549 N N . THR A 1 713 ? 17.699 -14.472 -7.373 1.00 52.16 713 THR A N 1
ATOM 5550 C CA . THR A 1 713 ? 17.790 -15.679 -6.525 1.00 52.16 713 THR A CA 1
ATOM 5551 C C . THR A 1 713 ? 16.758 -16.755 -6.891 1.00 52.16 713 THR A C 1
ATOM 5553 O O . THR A 1 713 ? 17.004 -17.933 -6.644 1.00 52.16 713 THR A O 1
ATOM 5556 N N . THR A 1 714 ? 15.643 -16.354 -7.507 1.00 47.69 714 THR A N 1
ATOM 5557 C CA . THR A 1 714 ? 14.498 -17.197 -7.886 1.00 47.69 714 THR A CA 1
ATOM 5558 C C . THR A 1 714 ? 14.185 -17.087 -9.382 1.00 47.69 714 THR A C 1
ATOM 5560 O O . THR A 1 714 ? 14.121 -15.982 -9.925 1.00 47.69 714 THR A O 1
ATOM 5563 N N . ASP A 1 715 ? 13.947 -18.233 -10.027 1.00 45.91 715 ASP A N 1
ATOM 5564 C CA . ASP A 1 715 ? 13.635 -18.380 -11.458 1.00 45.91 715 ASP A CA 1
ATOM 5565 C C . ASP A 1 715 ? 12.196 -17.925 -11.786 1.00 45.91 715 ASP A C 1
ATOM 5567 O O . ASP A 1 715 ? 11.342 -18.711 -12.175 1.00 45.91 715 ASP A O 1
ATOM 5571 N N . LEU A 1 716 ? 11.900 -16.634 -11.609 1.00 48.75 716 LEU A N 1
ATOM 5572 C CA . LEU A 1 716 ? 10.580 -16.034 -11.884 1.00 48.75 716 LEU A CA 1
ATOM 5573 C C . LEU A 1 716 ? 10.370 -15.648 -13.364 1.00 48.75 716 LEU A C 1
ATOM 5575 O O . LEU A 1 716 ? 9.355 -15.045 -13.701 1.00 48.75 716 LEU A O 1
ATOM 5579 N N . ARG A 1 717 ? 11.312 -15.971 -14.263 1.00 47.84 717 ARG A N 1
ATOM 5580 C CA . ARG A 1 717 ? 11.208 -15.638 -15.699 1.00 47.84 717 ARG A CA 1
ATOM 5581 C C . ARG A 1 717 ? 10.011 -16.294 -16.387 1.00 47.84 717 ARG A C 1
ATOM 5583 O O . ARG A 1 717 ? 9.429 -15.695 -17.283 1.00 47.84 717 ARG A O 1
ATOM 5590 N N . ASP A 1 718 ? 9.629 -17.498 -15.960 1.00 41.97 718 ASP A N 1
ATOM 5591 C CA . ASP A 1 718 ? 8.490 -18.227 -16.535 1.00 41.97 718 ASP A CA 1
ATOM 5592 C C . ASP A 1 718 ? 7.135 -17.559 -16.246 1.00 41.97 718 ASP A C 1
ATOM 5594 O O . ASP A 1 718 ? 6.170 -17.810 -16.972 1.00 41.97 718 ASP A O 1
ATOM 5598 N N . ASP A 1 719 ? 7.070 -16.692 -15.230 1.00 45.25 719 ASP A N 1
ATOM 5599 C CA . ASP A 1 719 ? 5.847 -15.997 -14.845 1.00 45.25 719 ASP A CA 1
ATOM 5600 C C . ASP A 1 719 ? 5.692 -14.649 -15.566 1.00 45.25 719 ASP A C 1
ATOM 5602 O O . ASP A 1 719 ? 4.569 -14.236 -15.792 1.00 45.25 719 ASP A O 1
ATOM 5606 N N . ILE A 1 720 ? 6.760 -13.958 -15.984 1.00 49.88 720 ILE A N 1
ATOM 5607 C CA . ILE A 1 720 ? 6.689 -12.535 -16.395 1.00 49.88 720 ILE A CA 1
ATOM 5608 C C . ILE A 1 720 ? 6.169 -12.326 -17.832 1.00 49.88 720 ILE A C 1
ATOM 5610 O O . ILE A 1 720 ? 5.565 -11.287 -18.114 1.00 49.88 720 ILE A O 1
ATOM 5614 N N . VAL A 1 721 ? 6.326 -13.310 -18.728 1.00 51.50 721 VAL A N 1
ATOM 5615 C CA . VAL A 1 721 ? 5.813 -13.239 -20.109 1.00 51.50 721 VAL A CA 1
ATOM 5616 C C . VAL A 1 721 ? 4.961 -14.452 -20.465 1.00 51.50 721 VAL A C 1
ATOM 5618 O O . VAL A 1 721 ? 5.449 -15.584 -20.432 1.00 51.50 721 VAL A O 1
ATOM 5621 N N . PRO A 1 722 ? 3.706 -14.253 -20.912 1.00 53.53 722 PRO A N 1
ATOM 5622 C CA . PRO A 1 722 ? 2.901 -15.344 -21.439 1.00 53.53 722 PRO A CA 1
ATOM 5623 C C . PRO A 1 722 ? 3.608 -16.002 -22.631 1.00 53.53 722 PRO A C 1
ATOM 5625 O O . PRO A 1 722 ? 3.818 -15.361 -23.662 1.00 53.53 722 PRO A O 1
ATOM 5628 N N . LYS A 1 723 ? 3.906 -17.307 -22.534 1.00 55.12 723 LYS A N 1
ATOM 5629 C CA . LYS A 1 723 ? 4.596 -18.094 -23.584 1.00 55.12 723 LYS A CA 1
ATOM 5630 C C . LYS A 1 723 ? 3.932 -18.022 -24.974 1.00 55.12 723 LYS A C 1
ATOM 5632 O O . LYS A 1 723 ? 4.576 -18.332 -25.968 1.00 55.12 723 LYS A O 1
ATOM 5637 N N . ASN A 1 724 ? 2.668 -17.588 -25.047 1.00 61.31 724 ASN A N 1
ATOM 5638 C CA . ASN A 1 724 ? 1.845 -17.523 -26.259 1.00 61.31 724 ASN A CA 1
ATOM 5639 C C . ASN A 1 724 ? 1.260 -16.118 -26.527 1.00 61.31 724 ASN A C 1
ATOM 5641 O O . ASN A 1 724 ? 0.109 -16.003 -26.950 1.00 61.31 724 ASN A O 1
ATOM 5645 N N . SER A 1 725 ? 2.000 -15.037 -26.254 1.00 71.69 725 SER A N 1
ATOM 5646 C CA . SER A 1 725 ? 1.511 -13.689 -26.585 1.00 71.69 725 SER A CA 1
ATOM 5647 C C . SER A 1 725 ? 1.414 -13.479 -28.110 1.00 71.69 725 SER A C 1
ATOM 5649 O O . SER A 1 725 ? 2.404 -13.678 -28.816 1.00 71.69 725 SER A O 1
ATOM 5651 N N . PRO A 1 726 ? 0.266 -13.017 -28.647 1.00 73.75 726 PRO A N 1
ATOM 5652 C CA . PRO A 1 726 ? 0.103 -12.732 -30.078 1.00 73.75 726 PRO A CA 1
ATOM 5653 C C . PRO A 1 726 ? 0.887 -11.494 -30.546 1.00 73.75 726 PRO A C 1
ATOM 5655 O O . PRO A 1 726 ? 0.982 -11.244 -31.750 1.00 73.75 726 PRO A O 1
ATOM 5658 N N . LEU A 1 727 ? 1.431 -10.712 -29.608 1.00 78.62 727 LEU A N 1
ATOM 5659 C CA . LEU A 1 727 ? 2.268 -9.542 -29.878 1.00 78.62 727 LEU A CA 1
ATOM 5660 C C . LEU A 1 727 ? 3.755 -9.898 -30.013 1.00 78.62 727 LEU A C 1
ATOM 5662 O O . LEU A 1 727 ? 4.548 -9.024 -30.359 1.00 78.62 727 LEU A O 1
ATOM 5666 N N . ILE A 1 728 ? 4.132 -11.158 -29.769 1.00 82.19 728 ILE A N 1
ATOM 5667 C CA . ILE A 1 728 ? 5.515 -11.634 -29.821 1.00 82.19 728 ILE A CA 1
ATOM 5668 C C . ILE A 1 728 ? 5.702 -12.545 -31.037 1.00 82.19 728 ILE A C 1
ATOM 5670 O O . ILE A 1 728 ? 4.923 -13.468 -31.273 1.00 82.19 728 ILE A O 1
ATOM 5674 N N . ALA A 1 729 ? 6.762 -12.308 -31.805 1.00 85.00 729 ALA A N 1
ATOM 5675 C CA . ALA A 1 729 ? 7.200 -13.195 -32.876 1.00 85.00 729 ALA A CA 1
ATOM 5676 C C . ALA A 1 729 ? 8.690 -13.520 -32.756 1.00 85.00 729 ALA A C 1
ATOM 5678 O O . ALA A 1 729 ? 9.467 -12.734 -32.219 1.00 85.00 729 ALA A O 1
ATOM 5679 N N . TYR A 1 730 ? 9.086 -14.668 -33.301 1.00 83.38 730 TYR A N 1
ATOM 5680 C CA . TYR A 1 730 ? 10.460 -15.161 -33.256 1.00 83.38 730 TYR A CA 1
ATOM 5681 C C . TYR A 1 730 ? 11.059 -15.232 -34.660 1.00 83.38 730 TYR A C 1
ATOM 5683 O O . TYR A 1 730 ? 10.396 -15.658 -35.605 1.00 83.38 730 TYR A O 1
ATOM 5691 N N . LEU A 1 731 ? 12.329 -14.860 -34.779 1.00 85.31 731 LEU A N 1
ATOM 5692 C CA . LEU A 1 731 ? 13.139 -14.964 -35.992 1.00 85.31 731 LEU A CA 1
ATOM 5693 C C . LEU A 1 731 ? 14.482 -15.613 -35.659 1.00 85.31 731 LEU A C 1
ATOM 5695 O O . LEU A 1 731 ? 14.986 -15.455 -34.554 1.00 85.31 731 LEU A O 1
ATOM 5699 N N . SER A 1 732 ? 15.079 -16.324 -36.614 1.00 81.31 732 SER A N 1
ATOM 5700 C CA . SER A 1 732 ? 16.465 -16.793 -36.477 1.00 81.31 732 SER A CA 1
ATOM 5701 C C . SER A 1 732 ? 17.442 -15.624 -36.633 1.00 81.31 732 SER A C 1
ATOM 5703 O O . SER A 1 732 ? 17.181 -14.697 -37.398 1.00 81.31 732 SER A O 1
ATOM 5705 N N . GLY A 1 733 ? 18.590 -15.673 -35.958 1.00 67.50 733 GLY A N 1
ATOM 5706 C CA . GLY A 1 733 ? 19.629 -14.642 -36.036 1.00 67.50 733 GLY A CA 1
ATOM 5707 C C . GLY A 1 733 ? 20.264 -14.474 -37.419 1.00 67.50 733 GLY A C 1
ATOM 5708 O O . GLY A 1 733 ? 20.850 -13.431 -37.688 1.00 67.50 733 GLY A O 1
ATOM 5709 N N . ASN A 1 734 ? 20.086 -15.450 -38.316 1.00 72.88 734 ASN A N 1
ATOM 5710 C CA . ASN A 1 734 ? 20.504 -15.378 -39.721 1.00 72.88 734 ASN A CA 1
ATOM 5711 C C . ASN A 1 734 ? 19.387 -14.876 -40.661 1.00 72.88 734 ASN A C 1
ATOM 5713 O O . ASN A 1 734 ? 19.490 -15.037 -41.877 1.00 72.88 734 ASN A O 1
ATOM 5717 N N . ALA A 1 735 ? 18.294 -14.332 -40.115 1.00 76.00 735 ALA A N 1
ATOM 5718 C CA . ALA A 1 735 ? 17.153 -13.854 -40.889 1.00 76.00 735 ALA A CA 1
ATOM 5719 C C . ALA A 1 735 ? 17.553 -12.767 -41.897 1.00 76.00 735 ALA A C 1
ATOM 5721 O O . ALA A 1 735 ? 18.304 -11.842 -41.590 1.00 76.00 735 ALA A O 1
ATOM 5722 N N . THR A 1 736 ? 17.003 -12.857 -43.106 1.00 80.19 736 THR A N 1
ATOM 5723 C CA . THR A 1 736 ? 17.220 -11.856 -44.150 1.00 80.19 736 THR A CA 1
ATOM 5724 C C . THR A 1 736 ? 16.332 -10.630 -43.931 1.00 80.19 736 THR A C 1
ATOM 5726 O O . THR A 1 736 ? 15.312 -10.676 -43.238 1.00 80.19 736 THR A O 1
ATOM 5729 N N . ALA A 1 737 ? 16.649 -9.524 -44.609 1.00 78.94 737 ALA A N 1
ATOM 5730 C CA . ALA A 1 737 ? 15.791 -8.336 -44.642 1.00 78.94 737 ALA A CA 1
ATOM 5731 C C . ALA A 1 737 ? 14.330 -8.652 -45.053 1.00 78.94 737 ALA A C 1
ATOM 5733 O O . ALA A 1 737 ? 13.394 -8.016 -44.567 1.00 78.94 737 ALA A O 1
ATOM 5734 N N . SER A 1 738 ? 14.111 -9.657 -45.911 1.00 78.81 738 SER A N 1
ATOM 5735 C CA . SER A 1 738 ? 12.765 -10.093 -46.312 1.00 78.81 738 SER A CA 1
ATOM 5736 C C . SER A 1 738 ? 11.998 -10.750 -45.159 1.00 78.81 738 SER A C 1
ATOM 5738 O O . SER A 1 738 ? 10.806 -10.489 -44.982 1.00 78.81 738 SER A O 1
ATOM 5740 N N . ASP A 1 739 ? 12.680 -11.554 -44.345 1.00 82.38 739 ASP A N 1
ATOM 5741 C CA . ASP A 1 739 ? 12.083 -12.255 -43.202 1.00 82.38 739 ASP A CA 1
ATOM 5742 C C . ASP A 1 739 ? 11.676 -11.263 -42.105 1.00 82.38 739 ASP A C 1
ATOM 5744 O O . ASP A 1 739 ? 10.556 -11.318 -41.589 1.00 82.38 739 ASP A O 1
ATOM 5748 N N . ILE A 1 740 ? 12.541 -10.278 -41.829 1.00 82.06 740 ILE A N 1
ATOM 5749 C CA . ILE A 1 740 ? 12.255 -9.173 -40.901 1.00 82.06 740 ILE A CA 1
ATOM 5750 C C . ILE A 1 740 ? 11.010 -8.398 -41.363 1.00 82.06 740 ILE A C 1
ATOM 5752 O O . ILE A 1 740 ? 10.099 -8.145 -40.573 1.00 82.06 740 ILE A O 1
ATOM 5756 N N . ALA A 1 741 ? 10.919 -8.066 -42.656 1.00 81.81 741 ALA A N 1
ATOM 5757 C CA . ALA A 1 741 ? 9.759 -7.371 -43.216 1.00 81.81 741 ALA A CA 1
ATOM 5758 C C . ALA A 1 741 ? 8.461 -8.198 -43.111 1.00 81.81 741 ALA A C 1
ATOM 5760 O O . ALA A 1 741 ? 7.389 -7.645 -42.841 1.00 81.81 741 ALA A O 1
ATOM 5761 N N . GLY A 1 742 ? 8.545 -9.516 -43.318 1.00 81.38 742 GLY A N 1
ATOM 5762 C CA . GLY A 1 742 ? 7.420 -10.443 -43.189 1.00 81.38 742 GLY A CA 1
ATOM 5763 C C . GLY A 1 742 ? 6.868 -10.502 -41.764 1.00 81.38 742 GLY A C 1
ATOM 5764 O O . GLY A 1 742 ? 5.658 -10.360 -41.562 1.00 81.38 742 GLY A O 1
ATOM 5765 N N . VAL A 1 743 ? 7.749 -10.617 -40.770 1.00 84.12 743 VAL A N 1
ATOM 5766 C CA . VAL A 1 743 ? 7.357 -10.699 -39.356 1.00 84.12 743 VAL A CA 1
ATOM 5767 C C . VAL A 1 743 ? 6.802 -9.377 -38.834 1.00 84.12 743 VAL A C 1
ATOM 5769 O O . VAL A 1 743 ? 5.758 -9.374 -38.180 1.00 84.12 743 VAL A O 1
ATOM 5772 N N . LEU A 1 744 ? 7.392 -8.233 -39.198 1.00 81.69 744 LEU A N 1
ATOM 5773 C CA . LEU A 1 744 ? 6.830 -6.925 -38.835 1.00 81.69 744 LEU A CA 1
ATOM 5774 C C . LEU A 1 744 ? 5.386 -6.766 -39.350 1.00 81.69 744 LEU A C 1
ATOM 5776 O O . LEU A 1 744 ? 4.523 -6.234 -38.644 1.00 81.69 744 LEU A O 1
ATOM 5780 N N . LYS A 1 745 ? 5.078 -7.288 -40.548 1.00 80.06 745 LYS A N 1
ATOM 5781 C CA . LYS A 1 745 ? 3.707 -7.324 -41.092 1.00 80.06 745 LYS A CA 1
ATOM 5782 C C . LYS A 1 745 ? 2.799 -8.308 -40.347 1.00 80.06 745 LYS A C 1
ATOM 5784 O O . LYS A 1 745 ? 1.623 -7.999 -40.159 1.00 80.06 745 LYS A O 1
ATOM 5789 N N . GLN A 1 746 ? 3.308 -9.464 -39.924 1.00 81.94 746 GLN A N 1
ATOM 5790 C CA . GLN A 1 746 ? 2.551 -10.453 -39.149 1.00 81.94 746 GLN A CA 1
ATOM 5791 C C . GLN A 1 746 ? 2.101 -9.881 -37.801 1.00 81.94 746 GLN A C 1
ATOM 5793 O O . GLN A 1 746 ? 0.902 -9.866 -37.515 1.00 81.94 746 GLN A O 1
ATOM 5798 N N . VAL A 1 747 ? 3.035 -9.345 -37.011 1.00 78.69 747 VAL A N 1
ATOM 5799 C CA . VAL A 1 747 ? 2.733 -8.800 -35.676 1.00 78.69 747 VAL A CA 1
ATOM 5800 C C . VAL A 1 747 ? 1.851 -7.545 -35.779 1.00 78.69 747 VAL A C 1
ATOM 5802 O O . VAL A 1 747 ? 0.976 -7.307 -34.948 1.00 78.69 747 VAL A O 1
ATOM 5805 N N . SER A 1 748 ? 1.975 -6.780 -36.871 1.00 76.31 748 SER A N 1
ATOM 5806 C CA . SER A 1 748 ? 1.045 -5.682 -37.181 1.00 76.31 748 SER A CA 1
ATOM 5807 C C . SER A 1 748 ? -0.410 -6.143 -37.350 1.00 76.31 748 SER A C 1
ATOM 5809 O O . SER A 1 748 ? -1.317 -5.427 -36.935 1.00 76.31 748 SER A O 1
ATOM 5811 N N . LYS A 1 749 ? -0.650 -7.313 -37.962 1.00 68.25 749 LYS A N 1
ATOM 5812 C CA . LYS A 1 749 ? -2.003 -7.849 -38.210 1.00 68.25 749 LYS A CA 1
ATOM 5813 C C . LYS A 1 749 ? -2.651 -8.426 -36.951 1.00 68.25 749 LYS A C 1
ATOM 5815 O O . LYS A 1 749 ? -3.870 -8.345 -36.825 1.00 68.25 749 LYS A O 1
ATOM 5820 N N . ALA A 1 750 ? -1.858 -8.985 -36.038 1.00 59.56 750 ALA A N 1
ATOM 5821 C CA . ALA A 1 750 ? -2.348 -9.538 -34.773 1.00 59.56 750 ALA A CA 1
ATOM 5822 C C . ALA A 1 750 ? -2.992 -8.457 -33.882 1.00 59.56 750 ALA A C 1
ATOM 5824 O O . ALA A 1 750 ? -4.064 -8.670 -33.326 1.00 59.56 750 ALA A O 1
ATOM 5825 N N . SER A 1 751 ? -2.402 -7.260 -33.860 1.00 53.88 751 SER A N 1
ATOM 5826 C CA . SER A 1 751 ? -2.891 -6.096 -33.105 1.00 53.88 751 SER A CA 1
ATOM 5827 C C . SER A 1 751 ? -4.183 -5.472 -33.649 1.00 53.88 751 SER A C 1
ATOM 5829 O O . SER A 1 751 ? -4.842 -4.756 -32.911 1.00 53.88 751 SER A O 1
ATOM 5831 N N . GLY A 1 752 ? -4.567 -5.726 -34.908 1.00 46.72 752 GLY A N 1
ATOM 5832 C CA . GLY A 1 752 ? -5.835 -5.236 -35.474 1.00 46.72 752 GLY A CA 1
ATOM 5833 C C . GLY A 1 752 ? -7.050 -6.128 -35.181 1.00 46.72 752 GLY A C 1
ATOM 5834 O O . GLY A 1 752 ? -8.157 -5.793 -35.591 1.00 46.72 752 GLY A O 1
ATOM 5835 N N . ARG A 1 753 ? -6.839 -7.285 -34.536 1.00 38.12 753 ARG A N 1
ATOM 5836 C CA . ARG A 1 753 ? -7.884 -8.241 -34.121 1.00 38.12 753 ARG A CA 1
ATOM 5837 C C . ARG A 1 753 ? -8.074 -8.308 -32.597 1.00 38.12 753 ARG A C 1
ATOM 5839 O O . ARG A 1 753 ? -8.981 -9.007 -32.153 1.00 38.12 753 ARG A O 1
ATOM 5846 N N . MET A 1 754 ? -7.218 -7.631 -31.828 1.00 40.00 754 MET A N 1
ATOM 5847 C CA . MET A 1 754 ? -7.313 -7.447 -30.372 1.00 40.00 754 MET A CA 1
ATOM 5848 C C . MET A 1 754 ? -7.930 -6.089 -30.077 1.00 40.00 754 MET A C 1
ATOM 5850 O O . MET A 1 754 ? -8.623 -5.997 -29.036 1.00 40.00 754 MET A O 1
#

InterPro domains:
  IPR001296 Glycosyl transferase, family 1 [PF00534] (208-380)
  IPR006380 Sucrose phosphatase-like domain [PF05116] (612-705)
  IPR035659 Sucrose-phosphate synthase, C-terminal [cd16419] (508-702)
  IPR044161 Sucrose-phosphate synthase [PTHR46039] (99-597)